Protein AF-A0AAI8MKS9-F1 (afdb_monomer_lite)

Foldseek 3Di:
DVVLVVLVVVVVVCCVPPVCLLLLLVLLVLVLVCVVPVLVLLQLLVVVCVVVVVDPQLLLVLLVLLLVLLVCCLVPQHLSNSLSCCVSHVQSNSLLSVHDLLLSLLSSLSSQQDQHLSHLLLQLLCVLLVRNPCSVVCSVPPPVVVVVVVSVVCSVCSSVQVVVVVVVCVVVPVDPPSPNPPSDNRPDPPCVVVLVVVLVCLSVCVVVVPDPDDPSSSSVVSVVVVLVVVCVVVVDPVVSVVSSVSSVVSSVVVVVLVVVLLVVLLVVLVVCVVVVVLVVLLVVLVVPQPVSLVVLLVVLLVVLLQSLQVRLALSSSLSSVLNSLSVVQVVNVHRSCSNSVSNSSSSSLSNSLHLPNPSLVVSCVSSVHRSVSSNVSNNVD

pLDDT: mean 71.55, std 14.53, range [40.44, 92.75]

Radius of gyration: 22.44 Å; chains: 1; bounding box: 64×45×58 Å

InterPro domains:
  IPR004669 C4-dicarboxylate anaerobic carrier [NF037994] (25-378)
  IPR004669 C4-dicarboxylate anaerobic carrier [PTHR42002] (26-378)
  IPR018385 C4-dicarboxylate anaerobic carrier-like [PF03606] (51-381)

Organism: NCBI:txid537971

Structure (mmCIF, N/CA/C/O backbone):
data_AF-A0AAI8MKS9-F1
#
_entry.id   AF-A0AAI8MKS9-F1
#
loop_
_atom_site.group_PDB
_atom_site.id
_atom_site.type_symbol
_atom_site.label_atom_id
_atom_site.label_alt_id
_atom_site.label_comp_id
_atom_site.label_asym_id
_atom_site.label_entity_id
_atom_site.label_seq_id
_atom_site.pdbx_PDB_ins_code
_atom_site.Cartn_x
_atom_site.Cartn_y
_atom_site.Cartn_z
_atom_site.occupancy
_atom_site.B_iso_or_equiv
_atom_site.auth_seq_id
_atom_site.auth_comp_id
_atom_site.auth_asym_id
_atom_site.auth_atom_id
_atom_site.pdbx_PDB_model_num
ATOM 1 N N . MET A 1 1 ? 30.349 -17.061 13.140 1.00 49.06 1 MET A N 1
ATOM 2 C CA . MET A 1 1 ? 29.488 -16.375 14.132 1.00 49.06 1 MET A CA 1
ATOM 3 C C . MET A 1 1 ? 29.777 -14.875 14.196 1.00 49.06 1 MET A C 1
ATOM 5 O O . MET A 1 1 ? 28.866 -14.123 13.902 1.00 49.06 1 MET A O 1
ATOM 9 N N . CYS A 1 2 ? 31.032 -14.446 14.393 1.00 52.50 2 CYS A N 1
ATOM 10 C CA . CYS A 1 2 ? 31.416 -13.028 14.550 1.00 52.50 2 CYS A CA 1
ATOM 11 C C . CYS A 1 2 ? 30.986 -12.065 13.409 1.00 52.50 2 CYS A C 1
ATOM 13 O O . CYS A 1 2 ? 30.555 -10.949 13.668 1.00 52.50 2 CYS A O 1
ATOM 15 N N . PHE A 1 3 ? 31.027 -12.491 12.137 1.00 54.31 3 PHE A N 1
ATOM 16 C CA . PHE A 1 3 ? 30.616 -11.642 11.000 1.00 54.31 3 PHE A CA 1
ATOM 17 C C . PHE A 1 3 ? 29.119 -11.283 11.019 1.00 54.31 3 PHE A C 1
ATOM 19 O O . PHE A 1 3 ? 28.743 -10.163 10.693 1.00 54.31 3 PHE A O 1
ATOM 26 N N . LEU A 1 4 ? 28.256 -12.211 11.450 1.00 57.28 4 LEU A N 1
ATOM 27 C CA . LEU A 1 4 ? 26.810 -11.977 11.534 1.00 57.28 4 LEU A CA 1
ATOM 28 C C . LEU A 1 4 ? 26.437 -11.069 12.715 1.00 57.28 4 LEU A C 1
ATOM 30 O O . LEU A 1 4 ? 25.401 -10.406 12.663 1.00 57.28 4 LEU A O 1
ATOM 34 N N . ASP A 1 5 ? 27.279 -10.998 13.749 1.00 62.41 5 ASP A N 1
ATOM 35 C CA . ASP A 1 5 ? 27.045 -10.130 14.906 1.00 62.41 5 ASP A CA 1
ATOM 36 C C . ASP A 1 5 ? 27.185 -8.644 14.552 1.00 62.41 5 ASP A C 1
ATOM 38 O O . ASP A 1 5 ? 26.444 -7.824 15.090 1.00 62.41 5 ASP A O 1
ATOM 42 N N . VAL A 1 6 ? 28.025 -8.294 13.570 1.00 67.38 6 VAL A N 1
ATOM 43 C CA . VAL A 1 6 ? 28.125 -6.919 13.044 1.00 67.38 6 VAL A CA 1
ATOM 44 C C . VAL A 1 6 ? 26.804 -6.480 12.403 1.00 67.38 6 VAL A C 1
ATOM 46 O O . VAL A 1 6 ? 26.305 -5.390 12.678 1.00 67.38 6 VAL A O 1
ATOM 49 N N . TYR A 1 7 ? 26.178 -7.351 11.606 1.00 61.78 7 TYR A N 1
ATOM 50 C CA . TYR A 1 7 ? 24.882 -7.068 10.975 1.00 61.78 7 TYR A CA 1
ATOM 51 C C . TYR A 1 7 ? 23.719 -7.064 11.968 1.00 61.78 7 TYR A C 1
ATOM 53 O O . TYR A 1 7 ? 22.748 -6.327 11.772 1.00 61.78 7 TYR A O 1
ATOM 61 N N . LYS A 1 8 ? 23.802 -7.855 13.043 1.00 63.78 8 LYS A N 1
ATOM 62 C CA . LYS A 1 8 ? 22.844 -7.783 14.155 1.00 63.78 8 LYS A CA 1
ATOM 63 C C . LYS A 1 8 ? 22.996 -6.490 14.948 1.00 63.78 8 LYS A C 1
ATOM 65 O O . LYS A 1 8 ? 21.990 -5.887 15.304 1.00 63.78 8 LYS A O 1
ATOM 70 N N . PHE A 1 9 ? 24.225 -6.043 15.195 1.00 67.62 9 PHE A N 1
ATOM 71 C CA . PHE A 1 9 ? 24.500 -4.774 15.865 1.00 67.62 9 PHE A CA 1
ATOM 72 C C . PHE A 1 9 ? 24.016 -3.575 15.039 1.00 67.62 9 PHE A C 1
ATOM 74 O O . PHE A 1 9 ? 23.356 -2.683 15.576 1.00 67.62 9 PHE A O 1
ATOM 81 N N . LEU A 1 10 ? 24.274 -3.586 13.726 1.00 59.16 10 LEU A N 1
ATOM 82 C CA . LEU A 1 10 ? 23.721 -2.610 12.784 1.00 59.16 10 LEU A CA 1
ATOM 83 C C . LEU A 1 10 ? 22.191 -2.624 12.827 1.00 59.16 10 LEU A C 1
ATOM 85 O O . LEU A 1 10 ? 21.596 -1.575 13.063 1.00 59.16 10 LEU A O 1
ATOM 89 N N . SER A 1 11 ? 21.557 -3.798 12.702 1.00 56.09 11 SER A N 1
ATOM 90 C CA . SER A 1 11 ? 20.094 -3.906 12.811 1.00 56.09 11 SER A CA 1
ATOM 91 C C . SER A 1 11 ? 19.580 -3.322 14.130 1.00 56.09 11 SER A C 1
ATOM 93 O O . SER A 1 11 ? 18.722 -2.445 14.113 1.00 56.09 11 SER A O 1
ATOM 95 N N . ALA A 1 12 ? 20.154 -3.709 15.271 1.00 61.62 12 ALA A N 1
ATOM 96 C CA . ALA A 1 12 ? 19.722 -3.231 16.582 1.00 61.62 12 ALA A CA 1
ATOM 97 C C . ALA A 1 12 ? 19.883 -1.709 16.751 1.00 61.62 12 ALA A C 1
ATOM 99 O O . ALA A 1 12 ? 19.031 -1.060 17.363 1.00 61.62 12 ALA A O 1
ATOM 100 N N . THR A 1 13 ? 20.954 -1.135 16.201 1.00 62.41 13 THR A N 1
ATOM 101 C CA . THR A 1 13 ? 21.229 0.307 16.262 1.00 62.41 13 THR A CA 1
ATOM 102 C C . THR A 1 13 ? 20.256 1.087 15.384 1.00 62.41 13 THR A C 1
ATOM 104 O O . THR A 1 13 ? 19.639 2.045 15.846 1.00 62.41 13 THR A O 1
ATOM 107 N N . PHE A 1 14 ? 20.044 0.651 14.141 1.00 53.69 14 PHE A N 1
ATOM 108 C CA . PHE A 1 14 ? 19.101 1.305 13.234 1.00 53.69 14 PHE A CA 1
ATOM 109 C C . PHE A 1 14 ? 17.645 1.110 13.676 1.00 53.69 14 PHE A C 1
ATOM 111 O O . PHE A 1 14 ? 16.872 2.064 13.642 1.00 53.69 14 PHE A O 1
ATOM 118 N N . ALA A 1 15 ? 17.284 -0.061 14.203 1.00 52.06 15 ALA A N 1
ATOM 119 C CA . ALA A 1 15 ? 15.956 -0.321 14.755 1.00 52.06 15 ALA A CA 1
ATOM 120 C C . ALA A 1 15 ? 15.632 0.560 15.976 1.00 52.06 15 ALA A C 1
ATOM 122 O O . ALA A 1 15 ? 14.473 0.940 16.157 1.00 52.06 15 ALA A O 1
ATOM 123 N N . LYS A 1 16 ? 16.636 0.896 16.804 1.00 49.69 16 LYS A N 1
ATOM 124 C CA . LYS A 1 16 ? 16.473 1.797 17.959 1.00 49.69 16 LYS A CA 1
ATOM 125 C C . LYS A 1 16 ? 16.401 3.270 17.568 1.00 49.69 16 LYS A C 1
ATOM 127 O O . LYS A 1 16 ? 15.596 3.993 18.146 1.00 49.69 16 LYS A O 1
ATOM 132 N N . THR A 1 17 ? 17.236 3.715 16.633 1.00 46.88 17 THR A N 1
ATOM 133 C CA . THR A 1 17 ? 17.416 5.151 16.361 1.00 46.88 17 THR A CA 1
ATOM 134 C C . THR A 1 17 ? 16.508 5.648 15.238 1.00 46.88 17 THR A C 1
ATOM 136 O O . THR A 1 17 ? 16.008 6.766 15.301 1.00 46.88 17 THR A O 1
ATOM 139 N N . LEU A 1 18 ? 16.271 4.828 14.209 1.00 50.38 18 LEU A N 1
ATOM 140 C CA . LEU A 1 18 ? 15.571 5.205 12.980 1.00 50.38 18 LEU A CA 1
ATOM 141 C C . LEU A 1 18 ? 14.819 3.986 12.425 1.00 50.38 18 LEU A C 1
ATOM 143 O O . LEU A 1 18 ? 15.221 3.374 11.437 1.00 50.38 18 LEU A O 1
ATOM 147 N N . ARG A 1 19 ? 13.695 3.642 13.066 1.00 46.06 19 ARG A N 1
ATOM 148 C CA . ARG A 1 19 ? 12.870 2.438 12.815 1.00 46.06 19 ARG A CA 1
ATOM 149 C C . ARG A 1 19 ? 12.368 2.260 11.366 1.00 46.06 19 ARG A C 1
ATOM 151 O O . ARG A 1 19 ? 11.771 1.236 11.068 1.00 46.06 19 ARG A O 1
ATOM 158 N N . SER A 1 20 ? 12.600 3.237 10.488 1.00 49.78 20 SER A N 1
ATOM 159 C CA . SER A 1 20 ? 12.142 3.278 9.089 1.00 49.78 20 SER A CA 1
ATOM 160 C C . SER A 1 20 ? 13.278 3.497 8.075 1.00 49.78 20 SER A C 1
ATOM 162 O O . SER A 1 20 ? 13.025 3.564 6.881 1.00 49.78 20 SER A O 1
ATOM 164 N N . TRP A 1 21 ? 14.536 3.617 8.519 1.00 48.66 21 TRP A N 1
ATOM 165 C CA . TRP A 1 21 ? 15.667 3.967 7.641 1.00 48.66 21 TRP A CA 1
ATOM 166 C C . TRP A 1 21 ? 15.991 2.904 6.587 1.00 48.66 21 TRP A C 1
ATOM 168 O O . TRP A 1 21 ? 16.473 3.208 5.500 1.00 48.66 21 TRP A O 1
ATOM 178 N N . ILE A 1 22 ? 15.723 1.645 6.922 1.00 51.34 22 ILE A N 1
ATOM 179 C CA . ILE A 1 22 ? 16.086 0.489 6.102 1.00 51.34 22 ILE A CA 1
ATOM 180 C C . ILE A 1 22 ? 15.208 0.399 4.859 1.00 51.34 22 ILE A C 1
ATOM 182 O O . ILE A 1 22 ? 15.740 0.141 3.784 1.00 51.34 22 ILE A O 1
ATOM 186 N N . ASP A 1 23 ? 13.914 0.712 4.973 1.00 50.91 23 ASP A N 1
ATOM 187 C CA . ASP A 1 23 ? 13.033 0.800 3.807 1.00 50.91 23 ASP A CA 1
ATOM 188 C C . ASP A 1 23 ? 13.577 1.828 2.804 1.00 50.91 23 ASP A C 1
ATOM 190 O O . ASP A 1 23 ? 13.662 1.544 1.613 1.00 50.91 23 ASP A O 1
ATOM 194 N N . TYR A 1 24 ? 14.050 2.985 3.281 1.00 56.94 24 TYR A N 1
ATOM 195 C CA . TYR A 1 24 ? 14.597 4.052 2.431 1.00 56.94 24 TYR A CA 1
ATOM 196 C C . TYR A 1 24 ? 15.917 3.669 1.759 1.00 56.94 24 TYR A C 1
ATOM 198 O O . TYR A 1 24 ? 16.157 4.036 0.608 1.00 56.94 24 TYR A O 1
ATOM 206 N N . TYR A 1 25 ? 16.766 2.916 2.457 1.00 53.94 25 TYR A N 1
ATOM 207 C CA . TYR A 1 25 ? 18.039 2.456 1.909 1.00 53.94 25 TYR A CA 1
ATOM 208 C C . TYR A 1 25 ? 17.839 1.391 0.821 1.00 53.94 25 TYR A C 1
ATOM 210 O O . TYR A 1 25 ? 18.499 1.437 -0.218 1.00 53.94 25 TYR A O 1
ATOM 218 N N . VAL A 1 26 ? 16.873 0.481 1.000 1.00 52.28 26 VAL A N 1
ATOM 219 C CA . VAL A 1 26 ? 16.533 -0.505 -0.035 1.00 52.28 26 VAL A CA 1
ATOM 220 C C . VAL A 1 26 ? 15.881 0.163 -1.251 1.00 52.28 26 VAL A C 1
ATOM 222 O O . VAL A 1 26 ? 16.214 -0.196 -2.380 1.00 52.28 26 VAL A O 1
ATOM 225 N N . CYS A 1 27 ? 15.037 1.187 -1.057 1.00 50.41 27 CYS A N 1
ATOM 226 C CA . CYS A 1 27 ? 14.486 1.989 -2.162 1.00 50.41 27 CYS A CA 1
ATOM 227 C C . CYS A 1 27 ? 15.588 2.554 -3.068 1.00 50.41 27 CYS A C 1
ATOM 229 O O . CYS A 1 27 ? 15.546 2.369 -4.284 1.00 50.41 27 CYS A O 1
ATOM 231 N N . GLY A 1 28 ? 16.581 3.227 -2.472 1.00 51.50 28 GLY A N 1
ATOM 232 C CA . GLY A 1 28 ? 17.692 3.825 -3.217 1.00 51.50 28 GLY A CA 1
ATOM 233 C C . GLY A 1 28 ? 18.500 2.788 -3.999 1.00 51.50 28 GLY A C 1
ATOM 234 O O . GLY A 1 28 ? 18.946 3.050 -5.114 1.00 51.50 28 GLY A O 1
ATOM 235 N N . TRP A 1 29 ? 18.631 1.581 -3.451 1.00 56.16 29 TRP A N 1
ATOM 236 C CA . TRP A 1 29 ? 19.388 0.498 -4.065 1.00 56.16 29 TRP A CA 1
ATOM 237 C C . TRP A 1 29 ? 18.674 -0.165 -5.252 1.00 56.16 29 TRP A C 1
ATOM 239 O O . TRP A 1 29 ? 19.308 -0.462 -6.267 1.00 56.16 29 TRP A O 1
ATOM 249 N N . VAL A 1 30 ? 17.353 -0.363 -5.187 1.00 49.81 30 VAL A N 1
ATOM 250 C CA . VAL A 1 30 ? 16.624 -0.931 -6.334 1.00 49.81 30 VAL A CA 1
ATOM 251 C C . VAL A 1 30 ? 16.497 0.085 -7.481 1.00 49.81 30 VAL A C 1
ATOM 253 O O . VAL A 1 30 ? 16.555 -0.322 -8.643 1.00 49.81 30 VAL A O 1
ATOM 256 N N . CYS A 1 31 ? 16.428 1.393 -7.191 1.00 49.81 31 CYS A N 1
ATOM 257 C CA . CYS A 1 31 ? 16.553 2.437 -8.220 1.00 49.81 31 CYS A CA 1
ATOM 258 C C . CYS A 1 31 ? 17.879 2.318 -8.991 1.00 49.81 31 CYS A C 1
ATOM 260 O O . CYS A 1 31 ? 17.873 2.299 -10.221 1.00 49.81 31 CYS A O 1
ATOM 262 N N . TYR A 1 32 ? 18.993 2.131 -8.279 1.00 54.00 32 TYR A N 1
ATOM 263 C CA . TYR A 1 32 ? 20.307 1.906 -8.887 1.00 54.00 32 TYR A CA 1
ATOM 264 C C . TYR A 1 32 ? 20.359 0.625 -9.747 1.00 54.00 32 TYR A C 1
ATOM 266 O O . TYR A 1 32 ? 20.827 0.657 -10.885 1.00 54.00 32 TYR A O 1
ATOM 274 N N . ILE A 1 33 ? 19.827 -0.503 -9.254 1.00 53.09 33 ILE A N 1
ATOM 275 C CA . ILE A 1 33 ? 19.802 -1.766 -10.020 1.00 53.09 33 ILE A CA 1
ATOM 276 C C . ILE A 1 33 ? 19.001 -1.626 -11.314 1.00 53.09 33 ILE A C 1
ATOM 278 O O . ILE A 1 33 ? 19.373 -2.203 -12.336 1.00 53.09 33 ILE A O 1
ATOM 282 N N . TYR A 1 34 ? 17.891 -0.894 -11.285 1.00 52.28 34 TYR A N 1
ATOM 283 C CA . TYR A 1 34 ? 17.075 -0.713 -12.476 1.00 52.28 34 TYR A CA 1
ATOM 284 C C . TYR A 1 34 ? 17.831 0.050 -13.574 1.00 52.28 34 TYR A C 1
ATOM 286 O O . TYR A 1 34 ? 17.856 -0.409 -14.720 1.00 52.28 34 TYR A O 1
ATOM 294 N N . GLU A 1 35 ? 18.494 1.155 -13.223 1.00 53.19 35 GLU A N 1
ATOM 295 C CA . GLU A 1 35 ? 19.309 1.929 -14.170 1.00 53.19 35 GLU A CA 1
ATOM 296 C C . GLU A 1 35 ? 20.500 1.117 -14.699 1.00 53.19 35 GLU A C 1
ATOM 298 O O . GLU A 1 35 ? 20.807 1.158 -15.891 1.00 53.19 35 GLU A O 1
ATOM 303 N N . ALA A 1 36 ? 21.134 0.314 -13.843 1.00 51.59 36 ALA A N 1
ATOM 304 C CA . ALA A 1 36 ? 22.316 -0.460 -14.209 1.00 51.59 36 ALA A CA 1
ATOM 305 C C . ALA A 1 36 ? 22.022 -1.726 -15.048 1.00 51.59 36 ALA A C 1
ATOM 307 O O . ALA A 1 36 ? 22.926 -2.234 -15.720 1.00 51.59 36 ALA A O 1
ATOM 308 N N . TYR A 1 37 ? 20.789 -2.259 -15.033 1.00 55.94 37 TYR A N 1
ATOM 309 C CA . TYR A 1 37 ? 20.482 -3.601 -15.568 1.00 55.94 37 TYR A CA 1
ATOM 310 C C . TYR A 1 37 ? 19.258 -3.679 -16.503 1.00 55.94 37 TYR A C 1
ATOM 312 O O . TYR A 1 37 ? 18.633 -4.738 -16.637 1.00 55.94 37 TYR A O 1
ATOM 320 N N . GLN A 1 38 ? 18.966 -2.593 -17.225 1.00 55.62 38 GLN A N 1
ATOM 321 C CA . GLN A 1 38 ? 17.830 -2.454 -18.151 1.00 55.62 38 GLN A CA 1
ATOM 322 C C . GLN A 1 38 ? 17.681 -3.618 -19.160 1.00 55.62 38 GLN A C 1
ATOM 324 O O . GLN A 1 38 ? 16.565 -4.073 -19.404 1.00 55.62 38 GLN A O 1
ATOM 329 N N . CYS A 1 39 ? 18.788 -4.179 -19.669 1.00 52.69 39 CYS A N 1
ATOM 330 C CA . CYS A 1 39 ? 18.775 -5.291 -20.633 1.00 52.69 39 CYS A CA 1
ATOM 331 C C . CYS A 1 39 ? 18.099 -6.576 -20.110 1.00 52.69 39 CYS A C 1
ATOM 333 O O . CYS A 1 39 ? 17.414 -7.269 -20.868 1.00 52.69 39 CYS A O 1
ATOM 335 N N . LEU A 1 40 ? 18.263 -6.921 -18.825 1.00 55.91 40 LEU A N 1
ATOM 336 C CA . LEU A 1 40 ? 17.692 -8.159 -18.272 1.00 55.91 40 LEU A CA 1
ATOM 337 C C . LEU A 1 40 ? 16.164 -8.068 -18.174 1.00 55.91 40 LEU A C 1
ATOM 339 O O . LEU A 1 40 ? 15.460 -9.033 -18.477 1.00 55.91 40 LEU A O 1
ATOM 343 N N . SER A 1 41 ? 15.660 -6.898 -17.789 1.00 55.72 41 SER A N 1
ATOM 344 C CA . SER A 1 41 ? 14.233 -6.586 -17.733 1.00 55.72 41 SER A CA 1
ATOM 345 C C . SER A 1 41 ? 13.578 -6.735 -19.112 1.00 55.72 41 SER A C 1
ATOM 347 O O . SER A 1 41 ? 12.502 -7.323 -19.235 1.00 55.72 41 SER A O 1
ATOM 349 N N . SER A 1 42 ? 14.279 -6.322 -20.172 1.00 56.41 42 SER A N 1
ATOM 350 C CA . SER A 1 42 ? 13.872 -6.527 -21.569 1.00 56.41 42 SER A CA 1
ATOM 351 C C . SER A 1 42 ? 13.815 -8.012 -21.956 1.00 56.41 42 SER A C 1
ATOM 353 O O . SER A 1 42 ? 12.896 -8.445 -22.651 1.00 56.41 42 SER A O 1
ATOM 355 N N . LYS A 1 43 ? 14.765 -8.828 -21.478 1.00 61.97 43 LYS A N 1
ATOM 356 C CA . LYS A 1 43 ? 14.801 -10.275 -21.756 1.00 61.97 43 LYS A CA 1
ATOM 357 C C . LYS A 1 43 ? 13.702 -11.038 -21.014 1.00 61.97 43 LYS A C 1
ATOM 359 O O . LYS A 1 43 ? 13.107 -11.955 -21.579 1.00 61.97 43 LYS A O 1
ATOM 364 N N . LEU A 1 44 ? 13.392 -10.643 -19.778 1.00 60.91 44 LEU A N 1
ATOM 365 C CA . LEU A 1 44 ? 12.250 -11.179 -19.036 1.00 60.91 44 LEU A CA 1
ATOM 366 C C . LEU A 1 44 ? 10.930 -10.852 -19.748 1.00 60.91 44 LEU A C 1
ATOM 368 O O . LEU A 1 44 ? 10.091 -11.739 -19.896 1.00 60.91 44 LEU A O 1
ATOM 372 N N . ALA A 1 45 ? 10.783 -9.623 -20.254 1.00 56.78 45 ALA A N 1
ATOM 373 C CA . ALA A 1 45 ? 9.645 -9.239 -21.084 1.00 56.78 45 ALA A CA 1
ATOM 374 C C . ALA A 1 45 ? 9.524 -10.107 -22.340 1.00 56.78 45 ALA A C 1
ATOM 376 O O . ALA A 1 45 ? 8.446 -10.626 -22.622 1.00 56.78 45 ALA A O 1
ATOM 377 N N . PHE A 1 46 ? 10.625 -10.352 -23.054 1.00 62.44 46 PHE A N 1
ATOM 378 C CA . PHE A 1 46 ? 10.634 -11.227 -24.230 1.00 62.44 46 PHE A CA 1
ATOM 379 C C . PHE A 1 46 ? 10.157 -12.655 -23.920 1.00 62.44 46 PHE A C 1
ATOM 381 O O . PHE A 1 46 ? 9.289 -13.178 -24.618 1.00 62.44 46 PHE A O 1
ATOM 388 N N . VAL A 1 47 ? 10.656 -13.270 -22.844 1.00 65.00 47 VAL A N 1
ATOM 389 C CA . VAL A 1 47 ? 10.255 -14.635 -22.454 1.00 65.00 47 VAL A CA 1
ATOM 390 C C . VAL A 1 47 ? 8.798 -14.683 -21.983 1.00 65.00 47 VAL A C 1
ATOM 392 O O . VAL A 1 47 ? 8.057 -15.593 -22.358 1.00 65.00 47 VAL A O 1
ATOM 395 N N . ALA A 1 48 ? 8.363 -13.699 -21.194 1.00 61.97 48 ALA A N 1
ATOM 396 C CA . ALA A 1 48 ? 7.001 -13.639 -20.667 1.00 61.97 48 ALA A CA 1
ATOM 397 C C . ALA A 1 48 ? 5.948 -13.318 -21.746 1.00 61.97 48 ALA A C 1
ATOM 399 O O . ALA A 1 48 ? 4.788 -13.711 -21.604 1.00 61.97 48 ALA A O 1
ATOM 400 N N . ASN A 1 49 ? 6.337 -12.669 -22.849 1.00 65.44 49 ASN A N 1
ATOM 401 C CA . ASN A 1 49 ? 5.435 -12.391 -23.968 1.00 65.44 49 ASN A CA 1
ATOM 402 C C . ASN A 1 49 ? 4.957 -13.645 -24.706 1.00 65.44 49 ASN A C 1
ATOM 404 O O . ASN A 1 49 ? 3.839 -13.649 -25.216 1.00 65.44 49 ASN A O 1
ATOM 408 N N . ALA A 1 50 ? 5.742 -14.724 -24.738 1.00 66.44 50 ALA A N 1
ATOM 409 C CA . ALA A 1 50 ? 5.361 -15.949 -25.444 1.00 66.44 50 ALA A CA 1
ATOM 410 C C . ALA A 1 50 ? 4.069 -16.613 -24.900 1.00 66.44 50 ALA A C 1
ATOM 412 O O . ALA A 1 50 ? 3.211 -16.994 -25.705 1.00 66.44 50 ALA A O 1
ATOM 413 N N . PRO A 1 51 ? 3.870 -16.761 -23.572 1.00 70.88 51 PRO A N 1
ATOM 414 C CA . PRO A 1 51 ? 2.597 -17.225 -23.019 1.00 70.88 51 PRO A CA 1
ATOM 415 C C . PRO A 1 51 ? 1.539 -16.115 -22.909 1.00 70.88 51 PRO A C 1
ATOM 417 O O . PRO A 1 51 ? 0.378 -16.363 -23.232 1.00 70.88 51 PRO A O 1
ATOM 420 N N . LEU A 1 52 ? 1.910 -14.900 -22.483 1.00 72.06 52 LEU A N 1
ATOM 421 C CA . LEU A 1 52 ? 0.945 -13.828 -22.187 1.00 72.06 52 LEU A CA 1
ATOM 422 C C . LEU A 1 52 ? 0.368 -13.169 -23.445 1.00 72.06 52 LEU A C 1
ATOM 424 O O . LEU A 1 52 ? -0.801 -12.790 -23.451 1.00 72.06 52 LEU A O 1
ATOM 428 N N . GLY A 1 53 ? 1.134 -13.112 -24.536 1.00 65.56 53 GLY A N 1
ATOM 429 C CA . GLY A 1 53 ? 0.675 -12.596 -25.828 1.00 65.56 53 GLY A CA 1
ATOM 430 C C . GLY A 1 53 ? -0.435 -13.435 -26.473 1.00 65.56 53 GLY A C 1
ATOM 431 O O . GLY A 1 53 ? -1.116 -12.960 -27.378 1.00 65.56 53 GLY A O 1
ATOM 432 N N . LYS A 1 54 ? -0.673 -14.666 -25.991 1.00 74.81 54 LYS A N 1
ATOM 433 C CA . LYS A 1 54 ? -1.793 -15.513 -26.442 1.00 74.81 54 LYS A CA 1
ATOM 434 C C . LYS A 1 54 ? -3.145 -15.059 -25.880 1.00 74.81 54 LYS A C 1
ATOM 436 O O . LYS A 1 54 ? -4.188 -15.446 -26.410 1.00 74.81 54 LYS A O 1
ATOM 441 N N . ILE A 1 55 ? -3.155 -14.257 -24.814 1.00 80.56 55 ILE A N 1
ATOM 442 C CA . ILE A 1 55 ? -4.383 -13.761 -24.190 1.00 80.56 55 ILE A CA 1
ATOM 443 C C . ILE A 1 55 ? -4.890 -12.558 -24.994 1.00 80.56 55 ILE A C 1
ATOM 445 O O . ILE A 1 55 ? -4.293 -11.486 -24.981 1.00 80.56 55 ILE A O 1
ATOM 449 N N . LYS A 1 56 ? -6.033 -12.717 -25.677 1.00 74.56 56 LYS A N 1
ATOM 450 C CA . LYS A 1 56 ? -6.620 -11.660 -26.527 1.00 74.56 56 LYS A CA 1
ATOM 451 C C . LYS A 1 56 ? -7.025 -10.403 -25.745 1.00 74.56 56 LYS A C 1
ATOM 453 O O . LYS A 1 56 ? -6.993 -9.306 -26.296 1.00 74.56 56 LYS A O 1
ATOM 458 N N . ASN A 1 57 ? -7.425 -10.550 -24.478 1.00 82.25 57 ASN A N 1
ATOM 459 C CA . ASN A 1 57 ? -7.859 -9.428 -23.648 1.00 82.25 57 ASN A CA 1
ATOM 460 C C . ASN A 1 57 ? -6.719 -8.909 -22.755 1.00 82.25 57 ASN A C 1
ATOM 462 O O . ASN A 1 57 ? -6.457 -9.457 -21.685 1.00 82.25 57 ASN A O 1
ATOM 466 N N . LYS A 1 58 ? -6.090 -7.801 -23.166 1.00 82.88 58 LYS A N 1
ATOM 467 C CA . LYS A 1 58 ? -5.003 -7.141 -22.419 1.00 82.88 58 LYS A CA 1
ATOM 468 C C . LYS A 1 58 ? -5.435 -6.651 -21.027 1.00 82.88 58 LYS A C 1
ATOM 470 O O . LYS A 1 58 ? -4.620 -6.612 -20.112 1.00 82.88 58 LYS A O 1
ATOM 475 N N . TYR A 1 59 ? -6.716 -6.332 -20.834 1.00 86.00 59 TYR A N 1
ATOM 476 C CA . TYR A 1 59 ? -7.247 -5.890 -19.538 1.00 86.00 59 TYR A CA 1
ATOM 477 C C . TYR A 1 59 ? -7.421 -7.038 -18.539 1.00 86.00 59 TYR A C 1
ATOM 479 O O . TYR A 1 59 ? -7.333 -6.829 -17.331 1.00 86.00 59 TYR A O 1
ATOM 487 N N . LEU A 1 60 ? -7.583 -8.267 -19.036 1.00 86.69 60 LEU A N 1
ATOM 488 C CA . LEU A 1 60 ? -7.559 -9.464 -18.197 1.00 86.69 60 LEU A CA 1
ATOM 489 C C . LEU A 1 60 ? -6.141 -9.740 -17.676 1.00 86.69 60 LEU A C 1
ATOM 491 O O . LEU A 1 60 ? -5.979 -10.163 -16.535 1.00 86.69 60 LEU A O 1
ATOM 495 N N . ILE A 1 61 ? -5.116 -9.414 -18.472 1.00 87.19 61 ILE A N 1
ATOM 496 C CA . ILE A 1 61 ? -3.717 -9.454 -18.029 1.00 87.19 61 ILE A CA 1
ATOM 497 C C . ILE A 1 61 ? -3.493 -8.439 -16.899 1.00 87.19 61 ILE A C 1
ATOM 499 O O . ILE A 1 61 ? -2.916 -8.806 -15.884 1.00 87.19 61 ILE A O 1
ATOM 503 N N . LEU A 1 62 ? -4.019 -7.210 -17.014 1.00 89.56 62 LEU A N 1
ATOM 504 C CA . LEU A 1 62 ? -3.941 -6.193 -15.949 1.00 89.56 62 LEU A CA 1
ATOM 505 C C . LEU A 1 62 ? -4.601 -6.654 -14.642 1.00 89.56 62 LEU A C 1
ATOM 507 O O . LEU A 1 62 ? -4.015 -6.502 -13.571 1.00 89.56 62 LEU A O 1
ATOM 511 N N . SER A 1 63 ? -5.789 -7.257 -14.728 1.00 90.06 63 SER A N 1
ATOM 512 C CA . SER A 1 63 ? -6.476 -7.840 -13.569 1.00 90.06 63 SER A CA 1
ATOM 513 C C . SER A 1 63 ? -5.649 -8.961 -12.923 1.00 90.06 63 SER A C 1
ATOM 515 O O . SER A 1 63 ? -5.422 -8.954 -11.712 1.00 90.06 63 SER A O 1
ATOM 517 N N . GLY A 1 64 ? -5.098 -9.872 -13.733 1.00 88.81 64 GLY A N 1
ATOM 518 C CA . GLY A 1 64 ? -4.201 -10.927 -13.258 1.00 88.81 64 GLY A CA 1
ATOM 519 C C . GLY A 1 64 ? -2.928 -10.381 -12.606 1.00 88.81 64 GLY A C 1
ATOM 520 O O . GLY A 1 64 ? -2.529 -10.858 -11.546 1.00 88.81 64 GLY A O 1
ATOM 521 N N . THR A 1 65 ? -2.320 -9.342 -13.185 1.00 89.56 65 THR A N 1
ATOM 522 C CA . THR A 1 65 ? -1.162 -8.647 -12.609 1.00 89.56 65 THR A CA 1
ATOM 523 C C . THR A 1 65 ? -1.479 -8.052 -11.243 1.00 89.56 65 THR A C 1
ATOM 525 O O . THR A 1 65 ? -0.676 -8.211 -10.326 1.00 89.56 65 THR A O 1
ATOM 528 N N . PHE A 1 66 ? -2.640 -7.413 -11.083 1.00 92.19 66 PHE A N 1
ATOM 529 C CA . PHE A 1 66 ? -3.076 -6.893 -9.789 1.00 92.19 66 PHE A CA 1
ATOM 530 C C . PHE A 1 66 ? -3.208 -8.014 -8.752 1.00 92.19 66 PHE A C 1
ATOM 532 O O . PHE A 1 66 ? -2.621 -7.923 -7.679 1.00 92.19 66 PHE A O 1
ATOM 539 N N . VAL A 1 67 ? -3.898 -9.106 -9.089 1.00 90.56 67 VAL A N 1
ATOM 540 C CA . VAL A 1 67 ? -4.113 -10.238 -8.172 1.00 90.56 67 VAL A CA 1
ATOM 541 C C . VAL A 1 67 ? -2.794 -10.913 -7.773 1.00 90.56 67 VAL A C 1
ATOM 543 O O . VAL A 1 67 ? -2.563 -11.174 -6.592 1.00 90.56 67 VAL A O 1
ATOM 546 N N . VAL A 1 68 ? -1.895 -11.152 -8.732 1.00 84.19 68 VAL A N 1
ATOM 547 C CA . VAL A 1 68 ? -0.558 -11.711 -8.464 1.00 84.19 68 VAL A CA 1
ATOM 548 C C . VAL A 1 68 ? 0.281 -10.750 -7.624 1.00 84.19 68 VAL A C 1
ATOM 550 O O . VAL A 1 68 ? 0.946 -11.182 -6.685 1.00 84.19 68 VAL A O 1
ATOM 553 N N . GLY A 1 69 ? 0.231 -9.453 -7.925 1.00 84.19 69 GLY A N 1
ATOM 554 C CA . GLY A 1 69 ? 0.919 -8.423 -7.154 1.00 84.19 69 GLY A CA 1
ATOM 555 C C . GLY A 1 69 ? 0.435 -8.357 -5.710 1.00 84.19 69 GLY A C 1
ATOM 556 O O . GLY A 1 69 ? 1.254 -8.318 -4.792 1.00 84.19 69 GLY A O 1
ATOM 557 N N . MET A 1 70 ? -0.882 -8.431 -5.505 1.00 86.50 70 MET A N 1
ATOM 558 C CA . MET A 1 70 ? -1.467 -8.517 -4.173 1.00 86.50 70 MET A CA 1
ATOM 559 C C . MET A 1 70 ? -0.964 -9.772 -3.459 1.00 86.50 70 MET A C 1
ATOM 561 O O . MET A 1 70 ? -0.440 -9.639 -2.361 1.00 86.50 70 MET A O 1
ATOM 565 N N . MET A 1 71 ? -0.997 -10.962 -4.068 1.00 80.75 71 MET A N 1
ATOM 566 C CA . MET A 1 71 ? -0.454 -12.178 -3.433 1.00 80.75 71 MET A CA 1
ATOM 567 C C . MET A 1 71 ? 1.036 -12.060 -3.074 1.00 80.75 71 MET A C 1
ATOM 569 O O . MET A 1 71 ? 1.454 -12.497 -2.001 1.00 80.75 71 MET A O 1
ATOM 573 N N . LEU A 1 72 ? 1.837 -11.438 -3.942 1.00 75.12 72 LEU A N 1
ATOM 574 C CA . LEU A 1 72 ? 3.267 -11.231 -3.715 1.00 75.12 72 LEU A CA 1
ATOM 575 C C . LEU A 1 72 ? 3.540 -10.341 -2.489 1.00 75.12 72 LEU A C 1
ATOM 577 O O . LEU A 1 72 ? 4.541 -10.537 -1.797 1.00 75.12 72 LEU A O 1
ATOM 581 N N . LYS A 1 73 ? 2.624 -9.424 -2.162 1.00 77.06 73 LYS A N 1
ATOM 582 C CA . LYS A 1 73 ? 2.705 -8.552 -0.980 1.00 77.06 73 LYS A CA 1
ATOM 583 C C . LYS A 1 73 ? 2.675 -9.308 0.355 1.00 77.06 73 LYS A C 1
ATOM 585 O O . LYS A 1 73 ? 3.232 -8.848 1.343 1.00 77.06 73 LYS A O 1
ATOM 590 N N . ILE A 1 74 ? 2.099 -10.510 0.408 1.00 72.50 74 ILE A N 1
ATOM 591 C CA . ILE A 1 74 ? 2.151 -11.340 1.630 1.00 72.50 74 ILE A CA 1
ATOM 592 C C . ILE A 1 74 ? 3.606 -11.750 1.946 1.00 72.50 74 ILE A C 1
ATOM 594 O O . ILE A 1 74 ? 4.021 -11.912 3.102 1.00 72.50 74 ILE A O 1
ATOM 598 N N . VAL A 1 75 ? 4.405 -11.908 0.892 1.00 66.25 75 VAL A N 1
ATOM 599 C CA . VAL A 1 75 ? 5.804 -12.331 0.961 1.00 66.25 75 VAL A CA 1
ATOM 600 C C . VAL A 1 75 ? 6.724 -11.126 1.172 1.00 66.25 75 VAL A C 1
ATOM 602 O O . VAL A 1 75 ? 7.621 -11.199 2.018 1.00 66.25 75 VAL A O 1
ATOM 605 N N . ILE A 1 76 ? 6.464 -10.028 0.454 1.00 66.00 76 ILE A N 1
ATOM 606 C CA . ILE A 1 76 ? 7.268 -8.798 0.447 1.00 66.00 76 ILE A CA 1
ATOM 607 C C . ILE A 1 76 ? 6.652 -7.754 1.380 1.00 66.00 76 ILE A C 1
ATOM 609 O O . ILE A 1 76 ? 5.602 -7.193 1.092 1.00 66.00 76 ILE A O 1
ATOM 613 N N . SER A 1 77 ? 7.342 -7.465 2.479 1.00 59.59 77 SER A N 1
ATOM 614 C CA . SER A 1 77 ? 6.876 -6.562 3.538 1.00 59.59 77 SER A CA 1
ATOM 615 C C . SER A 1 77 ? 7.040 -5.068 3.237 1.00 59.59 77 SER A C 1
ATOM 617 O O . SER A 1 77 ? 6.487 -4.252 3.965 1.00 59.59 77 SER A O 1
ATOM 619 N N . SER A 1 78 ? 7.798 -4.691 2.200 1.00 66.38 78 SER A N 1
ATOM 620 C CA . SER A 1 78 ? 8.078 -3.286 1.878 1.00 66.38 78 SER A CA 1
ATOM 621 C C . SER A 1 78 ? 7.408 -2.848 0.573 1.00 66.38 78 SER A C 1
ATOM 623 O O . SER A 1 78 ? 7.591 -3.454 -0.486 1.00 66.38 78 SER A O 1
ATOM 625 N N . TYR A 1 79 ? 6.636 -1.757 0.629 1.00 69.69 79 TYR A N 1
ATOM 626 C CA . TYR A 1 79 ? 5.877 -1.240 -0.521 1.00 69.69 79 TYR A CA 1
ATOM 627 C C . TYR A 1 79 ? 6.772 -0.768 -1.657 1.00 69.69 79 TYR A C 1
ATOM 629 O O . TYR A 1 79 ? 6.450 -0.945 -2.831 1.00 69.69 79 TYR A O 1
ATOM 637 N N . ALA A 1 80 ? 7.888 -0.141 -1.306 1.00 65.69 80 ALA A N 1
ATOM 638 C CA . ALA A 1 80 ? 8.799 0.394 -2.292 1.00 65.69 80 ALA A CA 1
ATOM 639 C C . ALA A 1 80 ? 9.618 -0.716 -2.956 1.00 65.69 80 ALA A C 1
ATOM 641 O O . ALA A 1 80 ? 9.766 -0.701 -4.175 1.00 65.69 80 ALA A O 1
ATOM 642 N N . GLU A 1 81 ? 10.047 -1.731 -2.196 1.00 63.34 81 GLU A N 1
ATOM 643 C CA . GLU A 1 81 ? 10.644 -2.949 -2.761 1.00 63.34 81 GLU A CA 1
ATOM 644 C C . GLU A 1 81 ? 9.692 -3.624 -3.751 1.00 63.34 81 GLU A C 1
ATOM 646 O O . GLU A 1 81 ? 10.092 -3.980 -4.861 1.00 63.34 81 GLU A O 1
ATOM 651 N N . LEU A 1 82 ? 8.416 -3.753 -3.373 1.00 73.06 82 LEU A N 1
ATOM 652 C CA . LEU A 1 82 ? 7.393 -4.355 -4.218 1.00 73.06 82 LEU A CA 1
ATOM 653 C C . LEU A 1 82 ? 7.204 -3.566 -5.521 1.00 73.06 82 LEU A C 1
ATOM 655 O O . LEU A 1 82 ? 7.240 -4.156 -6.598 1.00 73.06 82 LEU A O 1
ATOM 659 N N . ILE A 1 83 ? 7.052 -2.242 -5.455 1.00 72.88 83 ILE A N 1
ATOM 660 C CA . ILE A 1 83 ? 6.896 -1.403 -6.656 1.00 72.88 83 ILE A CA 1
ATOM 661 C C . ILE A 1 83 ? 8.109 -1.493 -7.561 1.00 72.88 83 ILE A C 1
ATOM 663 O O . ILE A 1 83 ? 7.952 -1.656 -8.767 1.00 72.88 83 ILE A O 1
ATOM 667 N N . LEU A 1 84 ? 9.310 -1.399 -7.002 1.00 66.00 84 LEU A N 1
ATOM 668 C CA . LEU A 1 84 ? 10.524 -1.412 -7.801 1.00 66.00 84 LEU A CA 1
ATOM 669 C C . LEU A 1 84 ? 10.740 -2.791 -8.442 1.00 66.00 84 LEU A C 1
ATOM 671 O O . LEU A 1 84 ? 11.108 -2.873 -9.614 1.00 66.00 84 LEU A O 1
ATOM 675 N N . LEU A 1 85 ? 10.401 -3.878 -7.740 1.00 70.12 85 LEU A N 1
ATOM 676 C CA . LEU A 1 85 ? 10.362 -5.220 -8.320 1.00 70.12 85 LEU A CA 1
ATOM 677 C C . LEU A 1 85 ? 9.366 -5.300 -9.484 1.00 70.12 85 LEU A C 1
ATOM 679 O O . LEU A 1 85 ? 9.702 -5.842 -10.540 1.00 70.12 85 LEU A O 1
ATOM 683 N N . LEU A 1 86 ? 8.155 -4.768 -9.313 1.00 77.31 86 LEU A N 1
ATOM 684 C CA . LEU A 1 86 ? 7.113 -4.771 -10.341 1.00 77.31 86 LEU A CA 1
ATOM 685 C C . LEU A 1 86 ? 7.494 -3.896 -11.546 1.00 77.31 86 LEU A C 1
ATOM 687 O O . LEU A 1 86 ? 7.276 -4.311 -12.682 1.00 77.31 86 LEU A O 1
ATOM 691 N N . LEU A 1 87 ? 8.125 -2.743 -11.323 1.00 71.12 87 LEU A N 1
ATOM 692 C CA . LEU A 1 87 ? 8.657 -1.862 -12.367 1.00 71.12 87 LEU A CA 1
ATOM 693 C C . LEU A 1 87 ? 9.821 -2.502 -13.129 1.00 71.12 87 LEU A C 1
ATOM 695 O O . LEU A 1 87 ? 9.916 -2.371 -14.345 1.00 71.12 87 LEU A O 1
ATOM 699 N N . ALA A 1 88 ? 10.692 -3.237 -12.442 1.00 63.25 88 ALA A N 1
ATOM 700 C CA . ALA A 1 88 ? 11.803 -3.921 -13.089 1.00 63.25 88 ALA A CA 1
ATOM 701 C C . ALA A 1 88 ? 11.356 -5.176 -13.854 1.00 63.25 88 ALA A C 1
ATOM 703 O O . ALA A 1 88 ? 11.978 -5.546 -14.845 1.00 63.25 88 ALA A O 1
ATOM 704 N N . SER A 1 89 ? 10.311 -5.868 -13.393 1.00 69.00 89 SER A N 1
ATOM 705 C CA . SER A 1 89 ? 9.939 -7.180 -13.938 1.00 69.00 89 SER A CA 1
ATOM 706 C C . SER A 1 89 ? 8.663 -7.182 -14.766 1.00 69.00 89 SER A C 1
ATOM 708 O O . SER A 1 89 ? 8.674 -7.687 -15.884 1.00 69.00 89 SER A O 1
ATOM 710 N N . ILE A 1 90 ? 7.572 -6.629 -14.241 1.00 77.88 90 ILE A N 1
ATOM 711 C CA . ILE A 1 90 ? 6.244 -6.718 -14.850 1.00 77.88 90 ILE A CA 1
ATOM 712 C C . ILE A 1 90 ? 5.985 -5.541 -15.784 1.00 77.88 90 ILE A C 1
ATOM 714 O O . ILE A 1 90 ? 5.429 -5.741 -16.860 1.00 77.88 90 ILE A O 1
ATOM 718 N N . TYR A 1 91 ? 6.408 -4.329 -15.429 1.00 80.00 91 TYR A N 1
ATOM 719 C CA . TYR A 1 91 ? 6.163 -3.154 -16.264 1.00 80.00 91 TYR A CA 1
ATOM 720 C C . TYR A 1 91 ? 6.659 -3.331 -17.714 1.00 80.00 91 TYR A C 1
ATOM 722 O O . TYR A 1 91 ? 5.850 -3.143 -18.622 1.00 80.00 91 TYR A O 1
ATOM 730 N N . PRO A 1 92 ? 7.896 -3.798 -17.992 1.00 73.31 92 PRO A N 1
ATOM 731 C CA . PRO A 1 92 ? 8.364 -3.995 -19.366 1.00 73.31 92 PRO A CA 1
ATOM 732 C C . PRO A 1 92 ? 7.549 -5.057 -20.121 1.00 73.31 92 PRO A C 1
ATOM 734 O O . PRO A 1 92 ? 7.345 -4.946 -21.332 1.00 73.31 92 PRO A O 1
ATOM 737 N N . VAL A 1 93 ? 7.026 -6.065 -19.411 1.00 78.69 93 VAL A N 1
ATOM 738 C CA . VAL A 1 93 ? 6.103 -7.071 -19.964 1.00 78.69 93 VAL A CA 1
ATOM 739 C C . VAL A 1 93 ? 4.785 -6.405 -20.372 1.00 78.69 93 VAL A C 1
ATOM 741 O O . VAL A 1 93 ? 4.307 -6.614 -21.481 1.00 78.69 93 VAL A O 1
ATOM 744 N N . LEU A 1 94 ? 4.210 -5.552 -19.519 1.00 84.38 94 LEU A N 1
ATOM 745 C CA . LEU A 1 94 ? 2.962 -4.845 -19.832 1.00 84.38 94 LEU A CA 1
ATOM 746 C C . LEU A 1 94 ? 3.123 -3.922 -21.049 1.00 84.38 94 LEU A C 1
ATOM 748 O O . LEU A 1 94 ? 2.263 -3.918 -21.933 1.00 84.38 94 LEU A O 1
ATOM 752 N N . ILE A 1 95 ? 4.237 -3.190 -21.133 1.00 83.25 95 ILE A N 1
ATOM 753 C CA . ILE A 1 95 ? 4.516 -2.301 -22.271 1.00 83.25 95 ILE A CA 1
ATOM 754 C C . ILE A 1 95 ? 4.687 -3.089 -23.570 1.00 83.25 95 ILE A C 1
ATOM 756 O O . ILE A 1 95 ? 4.110 -2.721 -24.590 1.00 83.25 95 ILE A O 1
ATOM 760 N N . SER A 1 96 ? 5.417 -4.202 -23.539 1.00 73.25 96 SER A N 1
ATOM 761 C CA . SER A 1 96 ? 5.632 -5.042 -24.727 1.00 73.25 96 SER A CA 1
ATOM 762 C C . SER A 1 96 ? 4.369 -5.775 -25.200 1.00 73.25 96 SER A C 1
ATOM 764 O O . SER A 1 96 ? 4.218 -6.030 -26.392 1.00 73.25 96 SER A O 1
ATOM 766 N N . LEU A 1 97 ? 3.395 -5.999 -24.313 1.00 78.12 97 LEU A N 1
ATOM 767 C CA . LEU A 1 97 ? 2.037 -6.420 -24.683 1.00 78.12 97 LEU A CA 1
ATOM 768 C C . LEU A 1 97 ? 1.203 -5.281 -25.306 1.00 78.12 97 LEU A C 1
ATOM 770 O O . LEU A 1 97 ? 0.050 -5.489 -25.701 1.00 78.12 97 LEU A O 1
ATOM 774 N N . GLY A 1 98 ? 1.745 -4.067 -25.408 1.00 77.06 98 GLY A N 1
ATOM 775 C CA . GLY A 1 98 ? 1.082 -2.879 -25.942 1.00 77.06 98 GLY A CA 1
ATOM 776 C C . GLY A 1 98 ? 0.017 -2.309 -25.003 1.00 77.06 98 GLY A C 1
ATOM 777 O O . GLY A 1 98 ? -1.028 -1.852 -25.481 1.00 77.06 98 GLY A O 1
ATOM 778 N N . ILE A 1 99 ? 0.228 -2.410 -23.687 1.00 85.00 99 ILE A N 1
ATOM 779 C CA . ILE A 1 99 ? -0.539 -1.675 -22.671 1.00 85.00 99 ILE A CA 1
ATOM 780 C C . ILE A 1 99 ? 0.095 -0.289 -22.505 1.00 85.00 99 ILE A C 1
ATOM 782 O O . ILE A 1 99 ? 1.313 -0.142 -22.561 1.00 85.00 99 ILE A O 1
ATOM 786 N N . ARG A 1 100 ? -0.733 0.743 -22.307 1.00 85.50 100 ARG A N 1
ATOM 787 C CA . ARG A 1 100 ? -0.249 2.120 -22.154 1.00 85.50 100 ARG A CA 1
ATOM 788 C C . ARG A 1 100 ? 0.576 2.284 -20.871 1.00 85.50 100 ARG A C 1
ATOM 790 O O . ARG A 1 100 ? 0.119 1.797 -19.834 1.00 85.50 100 ARG A O 1
ATOM 797 N N . PRO A 1 101 ? 1.698 3.031 -20.904 1.00 85.88 101 PRO A N 1
ATOM 798 C CA . PRO A 1 101 ? 2.520 3.336 -19.731 1.00 85.88 101 PRO A CA 1
ATOM 799 C C . PRO A 1 101 ? 1.713 3.779 -18.519 1.00 85.88 101 PRO A C 1
ATOM 801 O O . PRO A 1 101 ? 1.807 3.170 -17.455 1.00 85.88 101 PRO A O 1
ATOM 804 N N . ILE A 1 102 ? 0.839 4.766 -18.717 1.00 87.75 102 ILE A N 1
ATOM 805 C CA . ILE A 1 102 ? -0.007 5.320 -17.663 1.00 87.75 102 ILE A CA 1
ATOM 806 C C . ILE A 1 102 ? -0.970 4.283 -17.061 1.00 87.75 102 ILE A C 1
ATOM 808 O O . ILE A 1 102 ? -1.132 4.227 -15.849 1.00 87.75 102 ILE A O 1
ATOM 812 N N . THR A 1 103 ? -1.558 3.403 -17.875 1.00 89.88 103 THR A N 1
ATOM 813 C CA . THR A 1 103 ? -2.453 2.335 -17.399 1.00 89.88 103 THR A CA 1
ATOM 814 C C . THR A 1 103 ? -1.679 1.251 -16.650 1.00 89.88 103 THR A C 1
ATOM 816 O O . THR A 1 103 ? -2.149 0.758 -15.626 1.00 89.88 103 THR A O 1
ATOM 819 N N . ALA A 1 104 ? -0.477 0.909 -17.122 1.00 89.38 104 ALA A N 1
ATOM 820 C CA . ALA A 1 104 ? 0.399 -0.037 -16.444 1.00 89.38 104 ALA A CA 1
ATOM 821 C C . ALA A 1 104 ? 0.790 0.482 -15.053 1.00 89.38 104 ALA A C 1
ATOM 823 O O . ALA A 1 104 ? 0.549 -0.212 -14.067 1.00 89.38 104 ALA A O 1
ATOM 824 N N . VAL A 1 105 ? 1.304 1.715 -14.941 1.00 87.50 105 VAL A N 1
ATOM 825 C CA . VAL A 1 105 ? 1.671 2.271 -13.626 1.00 87.50 105 VAL A CA 1
ATOM 826 C C . VAL A 1 105 ? 0.472 2.481 -12.705 1.00 87.50 105 VAL A C 1
ATOM 828 O O . VAL A 1 105 ? 0.611 2.259 -11.506 1.00 87.50 105 VAL A O 1
ATOM 831 N N . SER A 1 106 ? -0.707 2.833 -13.231 1.00 91.06 106 SER A N 1
ATOM 832 C CA . SER A 1 106 ? -1.928 2.950 -12.422 1.00 91.06 106 SER A CA 1
ATOM 833 C C . SER A 1 106 ? -2.394 1.607 -11.849 1.00 91.06 106 SER A C 1
ATOM 835 O O . SER A 1 106 ? -2.921 1.566 -10.745 1.00 91.06 106 SER A O 1
ATOM 837 N N . VAL A 1 107 ? -2.188 0.484 -12.543 1.00 91.94 107 VAL A N 1
ATOM 838 C CA . VAL A 1 107 ? -2.461 -0.839 -11.950 1.00 91.94 107 VAL A CA 1
ATOM 839 C C . VAL A 1 107 ? -1.380 -1.230 -10.945 1.00 91.94 107 VAL A C 1
ATOM 841 O O . VAL A 1 107 ? -1.693 -1.798 -9.899 1.00 91.94 107 VAL A O 1
ATOM 844 N N . LEU A 1 108 ? -0.117 -0.885 -11.214 1.00 90.25 108 LEU A N 1
ATOM 845 C CA . LEU A 1 108 ? 0.972 -1.145 -10.273 1.00 90.25 108 LEU A CA 1
ATOM 846 C C . LEU A 1 108 ? 0.830 -0.352 -8.967 1.00 90.25 108 LEU A C 1
ATOM 848 O O . LEU A 1 108 ? 1.166 -0.879 -7.908 1.00 90.25 108 LEU A O 1
ATOM 852 N N . SER A 1 109 ? 0.289 0.868 -9.002 1.00 89.00 109 SER A N 1
ATOM 853 C CA . SER A 1 109 ? 0.022 1.627 -7.776 1.00 89.00 109 SER A CA 1
ATOM 854 C C . SER A 1 109 ? -1.079 1.002 -6.918 1.00 89.00 109 SER A C 1
ATOM 856 O O . SER A 1 109 ? -0.967 1.034 -5.692 1.00 89.00 109 SER A O 1
ATOM 858 N N . LEU A 1 110 ? -2.098 0.375 -7.516 1.00 89.94 110 LEU A N 1
ATOM 859 C CA . LEU A 1 110 ? -3.170 -0.304 -6.771 1.00 89.94 110 LEU A CA 1
ATOM 860 C C . LEU A 1 110 ? -2.665 -1.513 -5.972 1.00 89.94 110 LEU A C 1
ATOM 862 O O . LEU A 1 110 ? -3.213 -1.823 -4.919 1.00 89.94 110 LEU A O 1
ATOM 866 N N . ILE A 1 111 ? -1.578 -2.157 -6.408 1.00 88.50 111 ILE A N 1
ATOM 867 C CA . ILE A 1 111 ? -0.937 -3.260 -5.664 1.00 88.50 111 ILE A CA 1
ATOM 868 C C . ILE A 1 111 ? -0.378 -2.774 -4.308 1.00 88.50 111 ILE A C 1
ATOM 870 O O . ILE A 1 111 ? -0.094 -3.561 -3.405 1.00 88.50 111 ILE A O 1
ATOM 874 N N . THR A 1 112 ? -0.243 -1.459 -4.120 1.00 80.06 112 THR A N 1
ATOM 875 C CA . THR A 1 112 ? 0.300 -0.885 -2.887 1.00 80.06 112 THR A CA 1
ATOM 876 C C . THR A 1 112 ? -0.709 -0.783 -1.745 1.00 80.06 112 THR A C 1
ATOM 878 O O . THR A 1 112 ? -0.296 -0.353 -0.675 1.00 80.06 112 THR A O 1
ATOM 881 N N . LEU A 1 113 ? -1.971 -1.201 -1.904 1.00 85.50 113 LEU A N 1
ATOM 882 C CA . LEU A 1 113 ? -2.987 -1.231 -0.834 1.00 85.50 113 LEU A CA 1
ATOM 883 C C . LEU A 1 113 ? -2.593 -2.165 0.323 1.00 85.50 113 LEU A C 1
ATOM 885 O O . LEU A 1 113 ? -2.227 -3.312 0.067 1.00 85.50 113 LEU A O 1
ATOM 889 N N . ASP A 1 114 ? -2.614 -1.697 1.577 1.00 77.44 114 ASP A N 1
ATOM 890 C CA . ASP A 1 114 ? -2.081 -2.456 2.732 1.00 77.44 114 ASP A CA 1
ATOM 891 C C . ASP A 1 114 ? -3.061 -3.455 3.303 1.00 77.44 114 ASP A C 1
ATOM 893 O O . ASP A 1 114 ? -4.264 -3.199 3.380 1.00 77.44 114 ASP A O 1
ATOM 897 N N . TYR A 1 115 ? -2.504 -4.606 3.680 1.00 78.81 115 TYR A N 1
ATOM 898 C CA . TYR A 1 115 ? -3.243 -5.667 4.342 1.00 78.81 115 TYR A CA 1
ATOM 899 C C . TYR A 1 115 ? -2.401 -6.804 4.925 1.00 78.81 115 TYR A C 1
ATOM 901 O O . TYR A 1 115 ? -2.952 -7.717 5.541 1.00 78.81 115 TYR A O 1
ATOM 909 N N . CYS A 1 116 ? -1.095 -6.843 4.672 1.00 75.00 116 CYS A N 1
ATOM 910 C CA . CYS A 1 116 ? -0.263 -7.960 5.088 1.00 75.00 116 CYS A CA 1
ATOM 911 C C . CYS A 1 116 ? -0.017 -7.894 6.605 1.00 75.00 116 CYS A C 1
ATOM 913 O O . CYS A 1 116 ? 0.285 -6.822 7.119 1.00 75.00 116 CYS A O 1
ATOM 915 N N . PRO A 1 117 ? 0.003 -9.024 7.338 1.00 75.25 117 PRO A N 1
ATOM 916 C CA . PRO A 1 117 ? 0.408 -9.041 8.749 1.00 75.25 117 PRO A CA 1
ATOM 917 C C . PRO A 1 117 ? 1.806 -8.462 9.024 1.00 75.25 117 PRO A C 1
ATOM 919 O O . PRO A 1 117 ? 2.150 -8.196 10.172 1.00 75.25 117 PRO A O 1
ATOM 922 N N . LYS A 1 118 ? 2.640 -8.317 7.989 1.00 72.88 118 LYS A N 1
ATOM 923 C CA . LYS A 1 118 ? 3.970 -7.703 8.074 1.00 72.88 118 LYS A CA 1
ATOM 924 C C . LYS A 1 118 ? 3.960 -6.199 7.783 1.00 72.88 118 LYS A C 1
ATOM 926 O O . LYS A 1 118 ? 4.982 -5.554 8.000 1.00 72.88 118 LYS A O 1
ATOM 931 N N . ASP A 1 119 ? 2.848 -5.654 7.295 1.00 76.19 119 ASP A N 1
ATOM 932 C CA . ASP A 1 119 ? 2.723 -4.237 6.973 1.00 76.19 119 ASP A CA 1
ATOM 933 C C . ASP A 1 119 ? 2.814 -3.404 8.258 1.00 76.19 119 ASP A C 1
ATOM 935 O O . ASP A 1 119 ? 2.258 -3.750 9.308 1.00 76.19 119 ASP A O 1
ATOM 939 N N . GLY A 1 120 ? 3.503 -2.262 8.179 1.00 76.69 120 GLY A N 1
ATOM 940 C CA . GLY A 1 120 ? 3.712 -1.387 9.337 1.00 76.69 120 GLY A CA 1
ATOM 941 C C . GLY A 1 120 ? 2.402 -0.913 9.978 1.00 76.69 120 GLY A C 1
ATOM 942 O O . GLY A 1 120 ? 2.330 -0.769 11.199 1.00 76.69 120 GLY A O 1
ATOM 943 N N . ASN A 1 121 ? 1.354 -0.736 9.168 1.00 82.38 121 ASN A N 1
ATOM 944 C CA . ASN A 1 121 ? 0.008 -0.396 9.626 1.00 82.38 121 ASN A CA 1
ATOM 945 C C . ASN A 1 121 ? -0.621 -1.518 10.457 1.00 82.38 121 ASN A C 1
ATOM 947 O O . ASN A 1 121 ? -1.077 -1.254 11.567 1.00 82.38 121 ASN A O 1
ATOM 951 N N . SER A 1 122 ? -0.566 -2.767 9.995 1.00 84.94 122 SER A N 1
ATOM 952 C CA . SER A 1 122 ? -1.109 -3.915 10.730 1.00 84.94 122 SER A CA 1
ATOM 953 C C . SER A 1 122 ? -0.332 -4.182 12.029 1.00 84.94 122 SER A C 1
ATOM 955 O O . SER A 1 122 ? -0.933 -4.466 13.067 1.00 84.94 122 SER A O 1
ATOM 957 N N . ILE A 1 123 ? 0.993 -3.980 12.027 1.00 83.69 123 ILE A N 1
ATOM 958 C CA . ILE A 1 123 ? 1.828 -4.044 13.242 1.00 83.69 123 ILE A CA 1
ATOM 959 C C . ILE A 1 123 ? 1.466 -2.922 14.229 1.00 83.69 123 ILE A C 1
ATOM 961 O O . ILE A 1 123 ? 1.410 -3.141 15.442 1.00 83.69 123 ILE A O 1
ATOM 965 N N . ASN A 1 124 ? 1.238 -1.701 13.742 1.00 83.94 124 ASN A N 1
ATOM 966 C CA . ASN A 1 124 ? 0.844 -0.581 14.597 1.00 83.94 124 ASN A CA 1
ATOM 967 C C . ASN A 1 124 ? -0.580 -0.745 15.133 1.00 83.94 124 ASN A C 1
ATOM 969 O O . ASN A 1 124 ? -0.805 -0.478 16.311 1.00 83.94 124 ASN A O 1
ATOM 973 N N . MET A 1 125 ? -1.504 -1.258 14.322 1.00 89.31 125 MET A N 1
ATOM 974 C CA . MET A 1 125 ? -2.858 -1.615 14.742 1.00 89.31 125 MET A CA 1
ATOM 975 C C . MET A 1 125 ? -2.810 -2.613 15.898 1.00 89.31 125 MET A C 1
ATOM 977 O O . MET A 1 125 ? -3.444 -2.378 16.923 1.00 89.31 125 MET A O 1
ATOM 981 N N . ALA A 1 126 ? -2.023 -3.685 15.768 1.00 87.38 126 ALA A N 1
ATOM 982 C CA . ALA A 1 126 ? -1.869 -4.702 16.806 1.00 87.38 126 ALA A CA 1
ATOM 983 C C . ALA A 1 126 ? -1.400 -4.107 18.147 1.00 87.38 126 ALA A C 1
ATOM 985 O O . ALA A 1 126 ? -1.931 -4.443 19.205 1.00 87.38 126 ALA A O 1
ATOM 986 N N . LYS A 1 127 ? -0.467 -3.144 18.108 1.00 87.31 127 LYS A N 1
ATOM 987 C CA . LYS A 1 127 ? -0.037 -2.398 19.304 1.00 87.31 127 LYS A CA 1
ATOM 988 C C . LYS A 1 127 ? -1.155 -1.534 19.886 1.00 87.31 127 LYS A C 1
ATOM 990 O O . LYS A 1 127 ? -1.313 -1.504 21.101 1.00 87.31 127 LYS A O 1
ATOM 995 N N . MET A 1 128 ? -1.925 -0.847 19.042 1.00 87.12 128 MET A N 1
ATOM 996 C CA . MET A 1 128 ? -3.030 0.019 19.478 1.00 87.12 128 MET A CA 1
ATOM 997 C C . MET A 1 128 ? -4.162 -0.766 20.141 1.00 87.12 128 MET A C 1
ATOM 999 O O . MET A 1 128 ? -4.774 -0.275 21.084 1.00 87.12 128 MET A O 1
ATOM 1003 N N . VAL A 1 129 ? -4.444 -1.983 19.673 1.00 88.31 129 VAL A N 1
ATOM 1004 C CA . VAL A 1 129 ? -5.497 -2.834 20.254 1.00 88.31 129 VAL A CA 1
ATOM 1005 C C . VAL A 1 129 ? -5.023 -3.658 21.457 1.00 88.31 129 VAL A C 1
ATOM 1007 O O . VAL A 1 129 ? -5.824 -4.385 22.032 1.00 88.31 129 VAL A O 1
ATOM 1010 N N . GLY A 1 130 ? -3.755 -3.526 21.866 1.00 85.31 130 GLY A N 1
ATOM 1011 C CA . GLY A 1 130 ? -3.197 -4.220 23.031 1.00 85.31 130 GLY A CA 1
ATOM 1012 C C . GLY A 1 130 ? -2.759 -5.666 22.776 1.00 85.31 130 GLY A C 1
ATOM 1013 O O . GLY A 1 130 ? -2.489 -6.388 23.731 1.00 85.31 130 GLY A O 1
ATOM 1014 N N . GLU A 1 131 ? -2.648 -6.090 21.513 1.00 85.69 131 GLU A N 1
ATOM 1015 C CA . GLU A 1 131 ? -2.252 -7.450 21.121 1.00 85.69 131 GLU A CA 1
ATOM 1016 C C . GLU A 1 131 ? -1.017 -7.446 20.186 1.00 85.69 131 GLU A C 1
ATOM 1018 O O . GLU A 1 131 ? -1.098 -7.904 19.043 1.00 85.69 131 GLU A O 1
ATOM 1023 N N . PRO A 1 132 ? 0.151 -6.933 20.627 1.00 79.25 132 PRO A N 1
ATOM 1024 C CA . PRO A 1 132 ? 1.317 -6.726 19.760 1.00 79.25 132 PRO A CA 1
ATOM 1025 C C . PRO A 1 132 ? 1.883 -8.017 19.146 1.00 79.25 132 PRO A C 1
ATOM 1027 O O . PRO A 1 132 ? 2.444 -7.968 18.053 1.00 79.25 132 PRO A O 1
ATOM 1030 N N . ASP A 1 133 ? 1.710 -9.158 19.816 1.00 76.31 133 ASP A N 1
ATOM 1031 C CA . ASP A 1 133 ? 2.212 -10.463 19.367 1.00 76.31 133 ASP A CA 1
ATOM 1032 C C . ASP A 1 133 ? 1.213 -11.217 18.467 1.00 76.31 133 ASP A C 1
ATOM 1034 O O . ASP A 1 133 ? 1.568 -12.217 17.842 1.00 76.31 133 ASP A O 1
ATOM 1038 N N . ASN A 1 134 ? -0.033 -10.737 18.356 1.00 83.31 134 ASN A N 1
ATOM 1039 C CA . ASN A 1 134 ? -1.125 -11.428 17.663 1.00 83.31 134 ASN A CA 1
ATOM 1040 C C . ASN A 1 134 ? -1.504 -10.785 16.315 1.00 83.31 134 ASN A C 1
ATOM 1042 O O . ASN A 1 134 ? -2.665 -10.797 15.903 1.00 83.31 134 ASN A O 1
ATOM 1046 N N . VAL A 1 135 ? -0.535 -10.226 15.585 1.00 82.56 135 VAL A N 1
ATOM 1047 C CA . VAL A 1 135 ? -0.808 -9.552 14.298 1.00 82.56 135 VAL A CA 1
ATOM 1048 C C . VAL A 1 135 ? -1.463 -10.501 13.285 1.00 82.56 135 VAL A C 1
ATOM 1050 O O . VAL A 1 135 ? -2.416 -10.138 12.598 1.00 82.56 135 VAL A O 1
ATOM 1053 N N . VAL A 1 136 ? -0.994 -11.753 13.229 1.00 81.50 136 VAL A N 1
ATOM 1054 C CA . VAL A 1 136 ? -1.537 -12.776 12.321 1.00 81.50 136 VAL A CA 1
ATOM 1055 C C . VAL A 1 136 ? -2.958 -13.176 12.721 1.00 81.50 136 VAL A C 1
ATOM 1057 O O . VAL A 1 136 ? -3.810 -13.324 11.850 1.00 81.50 136 VAL A O 1
ATOM 1060 N N . GLY A 1 137 ? -3.247 -13.317 14.018 1.00 80.12 137 GLY A N 1
ATOM 1061 C CA . GLY A 1 137 ? -4.597 -13.639 14.479 1.00 80.12 137 GLY A CA 1
ATOM 1062 C C . GLY A 1 137 ? -5.585 -12.508 14.201 1.00 80.12 137 GLY A C 1
ATOM 1063 O O . GLY A 1 137 ? -6.701 -12.778 13.759 1.00 80.12 137 GLY A O 1
ATOM 1064 N N . LEU A 1 138 ? -5.178 -11.249 14.376 1.00 84.19 138 LEU A N 1
ATOM 1065 C CA . LEU A 1 138 ? -6.000 -10.093 14.002 1.00 84.19 138 LEU A CA 1
ATOM 1066 C C . LEU A 1 138 ? -6.292 -10.076 12.498 1.00 84.19 138 LEU A C 1
ATOM 1068 O O . LEU A 1 138 ? -7.442 -9.896 12.094 1.00 84.19 138 LEU A O 1
ATOM 1072 N N . PHE A 1 139 ? -5.276 -10.348 11.678 1.00 84.44 139 PHE A N 1
ATOM 1073 C CA . PHE A 1 139 ? -5.438 -10.441 10.233 1.00 84.44 139 PHE A CA 1
ATOM 1074 C C . PHE A 1 139 ? -6.424 -11.546 9.830 1.00 84.44 139 PHE A C 1
ATOM 1076 O O . PHE A 1 139 ? -7.382 -11.278 9.108 1.00 84.44 139 PHE A O 1
ATOM 1083 N N . LEU A 1 140 ? -6.231 -12.773 10.322 1.00 85.88 140 LEU A N 1
ATOM 1084 C CA . LEU A 1 140 ? -7.066 -13.921 9.953 1.00 85.88 140 LEU A CA 1
ATOM 1085 C C . LEU A 1 140 ? -8.526 -13.755 10.393 1.00 85.88 140 LEU A C 1
ATOM 1087 O O . LEU A 1 140 ? -9.429 -14.127 9.647 1.00 85.88 140 LEU A O 1
ATOM 1091 N N . ASN A 1 141 ? -8.759 -13.193 11.582 1.00 85.38 141 ASN A N 1
ATOM 1092 C CA . ASN A 1 141 ? -10.105 -13.084 12.143 1.00 85.38 141 ASN A CA 1
ATOM 1093 C C . ASN A 1 141 ? -10.884 -11.867 11.630 1.00 85.38 141 ASN A C 1
ATOM 1095 O O . ASN A 1 141 ? -12.103 -11.954 11.499 1.00 85.38 141 ASN A O 1
ATOM 1099 N N . TYR A 1 142 ? -10.213 -10.743 11.351 1.00 85.44 142 TYR A N 1
ATOM 1100 C CA . TYR A 1 142 ? -10.899 -9.477 11.062 1.00 85.44 142 TYR A CA 1
ATOM 1101 C C . TYR A 1 142 ? -10.604 -8.887 9.678 1.00 85.44 142 TYR A C 1
ATOM 1103 O O . TYR A 1 142 ? -11.457 -8.186 9.138 1.00 85.44 142 TYR A O 1
ATOM 1111 N N . GLN A 1 143 ? -9.433 -9.142 9.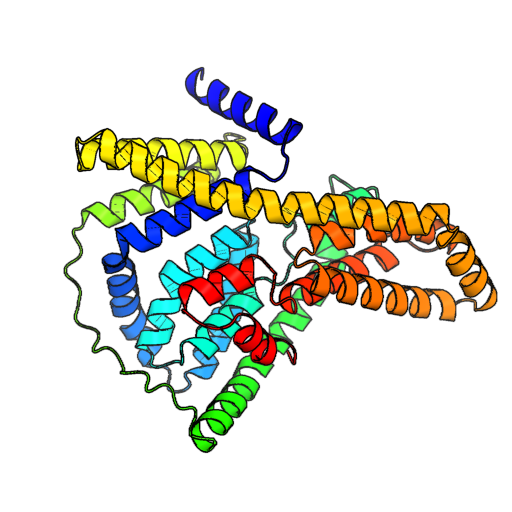086 1.00 85.81 143 GLN A N 1
ATOM 1112 C CA . GLN A 1 143 ? -8.988 -8.439 7.873 1.00 85.81 143 GLN A CA 1
ATOM 1113 C C . GLN A 1 143 ? -9.032 -9.322 6.619 1.00 85.81 143 GLN A C 1
ATOM 1115 O O . GLN A 1 143 ? -9.401 -8.834 5.554 1.00 85.81 143 GLN A O 1
ATOM 1120 N N . LEU A 1 144 ? -8.743 -10.623 6.734 1.00 88.12 144 LEU A N 1
ATOM 1121 C CA . LEU A 1 144 ? -8.613 -11.554 5.607 1.00 88.12 144 LEU A CA 1
ATOM 1122 C C . LEU A 1 144 ? -9.822 -11.523 4.661 1.00 88.12 144 LEU A C 1
ATOM 1124 O O . LEU A 1 144 ? -9.657 -11.371 3.453 1.00 88.12 144 LEU A O 1
ATOM 1128 N N . TRP A 1 145 ? -11.038 -11.636 5.198 1.00 88.31 145 TRP A N 1
ATOM 1129 C CA . TRP A 1 145 ? -12.250 -11.648 4.375 1.00 88.31 145 TRP A CA 1
ATOM 1130 C C . TRP A 1 145 ? -12.509 -10.311 3.685 1.00 88.31 145 TRP A C 1
ATOM 1132 O O . TRP A 1 145 ? -12.906 -10.294 2.521 1.00 88.31 145 TRP A O 1
ATOM 1142 N N . ASN A 1 146 ? -12.212 -9.199 4.361 1.00 88.50 146 ASN A N 1
ATOM 1143 C CA . ASN A 1 146 ? -12.328 -7.866 3.776 1.00 88.50 146 ASN A CA 1
ATOM 1144 C C . ASN A 1 146 ? -11.350 -7.705 2.607 1.00 88.50 146 ASN A C 1
ATOM 1146 O O . ASN A 1 146 ? -11.729 -7.193 1.557 1.00 88.50 146 ASN A O 1
ATOM 1150 N N . VAL A 1 147 ? -10.124 -8.211 2.767 1.00 89.12 147 VAL A N 1
ATOM 1151 C CA . VAL A 1 147 ? -9.086 -8.221 1.729 1.00 89.12 147 VAL A CA 1
ATOM 1152 C C . VAL A 1 147 ? -9.509 -9.011 0.518 1.00 89.12 147 VAL A C 1
ATOM 1154 O O . VAL A 1 147 ? -9.473 -8.496 -0.596 1.00 89.12 147 VAL A O 1
ATOM 1157 N N . VAL A 1 148 ? -9.945 -10.249 0.726 1.00 90.56 148 VAL A N 1
ATOM 1158 C CA . VAL A 1 148 ? -10.414 -11.093 -0.372 1.00 90.56 148 VAL A CA 1
ATOM 1159 C C . VAL A 1 148 ? -11.566 -10.405 -1.106 1.00 90.56 148 VAL A C 1
ATOM 1161 O O . VAL A 1 148 ? -11.551 -10.353 -2.336 1.00 90.56 148 VAL A O 1
ATOM 1164 N N . ALA A 1 149 ? -12.515 -9.815 -0.375 1.00 91.50 149 ALA A N 1
ATOM 1165 C CA . ALA A 1 149 ? -13.644 -9.111 -0.968 1.00 91.50 149 ALA A CA 1
ATOM 1166 C C . ALA A 1 149 ? -13.198 -7.931 -1.847 1.00 91.50 149 ALA A C 1
ATOM 1168 O O . ALA A 1 149 ? -13.548 -7.894 -3.029 1.00 91.50 149 ALA A O 1
ATOM 1169 N N . TYR A 1 150 ? -12.398 -6.995 -1.322 1.00 88.94 150 TYR A N 1
ATOM 1170 C CA . TYR A 1 150 ? -11.999 -5.830 -2.116 1.00 88.94 150 TYR A CA 1
ATOM 1171 C C . TYR A 1 150 ? -11.024 -6.199 -3.244 1.00 88.94 150 TYR A C 1
ATOM 1173 O O . TYR A 1 150 ? -11.103 -5.603 -4.314 1.00 88.94 150 TYR A O 1
ATOM 1181 N N . VAL A 1 151 ? -10.145 -7.199 -3.074 1.00 91.31 151 VAL A N 1
ATOM 1182 C CA . VAL A 1 151 ? -9.235 -7.652 -4.144 1.00 91.31 151 VAL A CA 1
ATOM 1183 C C . VAL A 1 151 ? -10.032 -8.231 -5.306 1.00 91.31 151 VAL A C 1
ATOM 1185 O O . VAL A 1 151 ? -9.755 -7.897 -6.457 1.00 91.31 151 VAL A O 1
ATOM 1188 N N . VAL A 1 152 ? -11.041 -9.060 -5.027 1.00 92.38 152 VAL A N 1
ATOM 1189 C CA . VAL A 1 152 ? -11.911 -9.623 -6.070 1.00 92.38 152 VAL A CA 1
ATOM 1190 C C . VAL A 1 152 ? -12.689 -8.515 -6.777 1.00 92.38 152 VAL A C 1
ATOM 1192 O O . VAL A 1 152 ? -12.729 -8.492 -8.008 1.00 92.38 152 VAL A O 1
ATOM 1195 N N . ILE A 1 153 ? -13.260 -7.569 -6.026 1.00 92.75 153 ILE A N 1
ATOM 1196 C CA . ILE A 1 153 ? -14.003 -6.441 -6.601 1.00 92.75 153 ILE A CA 1
ATOM 1197 C C . ILE A 1 153 ? -13.086 -5.596 -7.491 1.00 92.75 153 ILE A C 1
ATOM 1199 O O . ILE A 1 153 ? -13.391 -5.413 -8.667 1.00 92.75 153 ILE A O 1
ATOM 1203 N N . ILE A 1 154 ? -11.937 -5.143 -6.984 1.00 91.69 154 ILE A N 1
ATOM 1204 C CA . ILE A 1 154 ? -10.992 -4.322 -7.752 1.00 91.69 154 ILE A CA 1
ATOM 1205 C C . ILE A 1 154 ? -10.493 -5.091 -8.981 1.00 91.69 154 ILE A C 1
ATOM 1207 O O . ILE A 1 154 ? -10.477 -4.532 -10.074 1.00 91.69 154 ILE A O 1
ATOM 1211 N N . ALA A 1 155 ? -10.173 -6.382 -8.863 1.00 91.69 155 ALA A N 1
ATOM 1212 C CA . ALA A 1 155 ? -9.755 -7.202 -10.001 1.00 91.69 155 ALA A CA 1
ATOM 1213 C C . ALA A 1 155 ? -10.825 -7.258 -11.108 1.00 91.69 155 ALA A C 1
ATOM 1215 O O . ALA A 1 155 ? -10.493 -7.154 -12.296 1.00 91.69 155 ALA A O 1
ATOM 1216 N N . LEU A 1 156 ? -12.103 -7.384 -10.739 1.00 91.56 156 LEU A N 1
ATOM 1217 C CA . LEU A 1 156 ? -13.218 -7.377 -11.687 1.00 91.56 156 LEU A CA 1
ATOM 1218 C C . LEU A 1 156 ? -13.481 -5.990 -12.275 1.00 91.56 156 LEU A C 1
ATOM 1220 O O . LEU A 1 156 ? -13.858 -5.899 -13.442 1.00 91.56 156 LEU A O 1
ATOM 1224 N N . VAL A 1 157 ? -13.285 -4.920 -11.504 1.00 92.69 157 VAL A N 1
ATOM 1225 C CA . VAL A 1 157 ? -13.507 -3.548 -11.976 1.00 92.69 157 VAL A CA 1
ATOM 1226 C C . VAL A 1 157 ? -12.357 -3.086 -12.875 1.00 92.69 157 VAL A C 1
ATOM 1228 O O . VAL A 1 157 ? -12.631 -2.477 -13.907 1.00 92.69 157 VAL A O 1
ATOM 1231 N N . ILE A 1 158 ? -11.100 -3.447 -12.578 1.00 91.69 158 ILE A N 1
ATOM 1232 C CA . ILE A 1 158 ? -9.907 -3.126 -13.387 1.00 91.69 158 ILE A CA 1
ATOM 1233 C C . ILE A 1 158 ? -10.144 -3.449 -14.865 1.00 91.69 158 ILE A C 1
ATOM 1235 O O . ILE A 1 158 ? -9.850 -2.621 -15.729 1.00 91.69 158 ILE A O 1
ATOM 1239 N N . GLN A 1 159 ? -10.713 -4.623 -15.165 1.00 87.44 159 GLN A N 1
ATOM 1240 C CA . GLN A 1 159 ? -10.896 -5.053 -16.551 1.00 87.44 159 GLN A CA 1
ATOM 1241 C C . GLN A 1 159 ? -11.855 -4.132 -17.333 1.00 87.44 159 GLN A C 1
ATOM 1243 O O . GLN A 1 159 ? -11.633 -3.870 -18.512 1.00 87.44 159 GLN A O 1
ATOM 1248 N N . LEU A 1 160 ? -12.920 -3.650 -16.683 1.00 90.38 160 LEU A N 1
ATOM 1249 C CA . LEU A 1 160 ? -13.977 -2.848 -17.304 1.00 90.38 160 LEU A CA 1
ATOM 1250 C C . LEU A 1 160 ? -13.589 -1.370 -17.316 1.00 90.38 160 LEU A C 1
ATOM 1252 O O . LEU A 1 160 ? -13.717 -0.686 -18.332 1.00 90.38 160 LEU A O 1
ATOM 1256 N N . TYR A 1 161 ? -13.079 -0.892 -16.186 1.00 91.88 161 TYR A N 1
ATOM 1257 C CA . TYR A 1 161 ? -12.747 0.502 -15.962 1.00 91.88 161 TYR A CA 1
ATOM 1258 C C . TYR A 1 161 ? -11.577 0.955 -16.836 1.00 91.88 161 TYR A C 1
ATOM 1260 O O . TYR A 1 161 ? -11.712 1.939 -17.562 1.00 91.88 161 TYR A O 1
ATOM 1268 N N . TYR A 1 162 ? -10.460 0.219 -16.865 1.00 89.56 162 TYR A N 1
ATOM 1269 C CA . TYR A 1 162 ? -9.326 0.621 -17.705 1.00 89.56 162 TYR A CA 1
ATOM 1270 C C . TYR A 1 162 ? -9.611 0.451 -19.201 1.00 89.56 162 TYR A C 1
ATOM 1272 O O . TYR A 1 162 ? -9.102 1.238 -19.998 1.00 89.56 162 TYR A O 1
ATOM 1280 N N . ALA A 1 163 ? -10.484 -0.487 -19.589 1.00 86.75 163 ALA A N 1
ATOM 1281 C CA . ALA A 1 163 ? -10.979 -0.577 -20.962 1.00 86.75 163 ALA A CA 1
ATOM 1282 C C . ALA A 1 163 ? -11.794 0.661 -21.362 1.00 86.75 163 ALA A C 1
ATOM 1284 O O . ALA A 1 163 ? -11.615 1.198 -22.458 1.00 86.75 163 ALA A O 1
ATOM 1285 N N . TYR A 1 164 ? -12.656 1.146 -20.466 1.00 88.06 164 TYR A N 1
ATOM 1286 C CA . TYR A 1 164 ? -13.421 2.373 -20.672 1.00 88.06 164 TYR A CA 1
ATOM 1287 C C . TYR A 1 164 ? -12.523 3.618 -20.725 1.00 88.06 164 TYR A C 1
ATOM 1289 O O . TYR A 1 164 ? -12.629 4.407 -21.667 1.00 88.06 164 TYR A O 1
ATOM 1297 N N . VAL A 1 165 ? -11.612 3.778 -19.759 1.00 87.75 165 VAL A N 1
ATOM 1298 C CA . VAL A 1 165 ? -10.704 4.935 -19.674 1.00 87.75 165 VAL A CA 1
ATOM 1299 C C . VAL A 1 165 ? -9.796 5.008 -20.900 1.00 87.75 165 VAL A C 1
ATOM 1301 O O . VAL A 1 165 ? -9.707 6.061 -21.529 1.00 87.75 165 VAL A O 1
ATOM 1304 N N . ASP A 1 166 ? -9.193 3.891 -21.311 1.00 85.00 166 ASP A N 1
ATOM 1305 C CA . ASP A 1 166 ? -8.335 3.878 -22.498 1.00 85.00 166 ASP A CA 1
ATOM 1306 C C . ASP A 1 166 ? -9.113 4.132 -23.792 1.00 85.00 166 ASP A C 1
ATOM 1308 O O . ASP A 1 166 ? -8.597 4.802 -24.689 1.00 85.00 166 ASP A O 1
ATOM 1312 N N . LYS A 1 167 ? -10.358 3.650 -23.902 1.00 84.81 167 LYS A N 1
ATOM 1313 C CA . LYS A 1 167 ? -11.223 3.960 -25.049 1.00 84.81 167 LYS A CA 1
ATOM 1314 C C . LYS A 1 167 ? -11.561 5.452 -25.102 1.00 84.81 167 LYS A C 1
ATOM 1316 O O . LYS A 1 167 ? -11.505 6.042 -26.180 1.00 84.81 167 LYS A O 1
ATOM 1321 N N . ARG A 1 168 ? -11.878 6.062 -23.955 1.00 84.62 168 ARG A N 1
ATOM 1322 C CA . ARG A 1 168 ? -12.176 7.497 -23.841 1.00 84.62 168 ARG A CA 1
ATOM 1323 C C . ARG A 1 168 ? -10.971 8.355 -24.222 1.00 84.62 168 ARG A C 1
ATOM 1325 O O . ARG A 1 168 ? -11.113 9.306 -24.979 1.00 84.62 168 ARG A O 1
ATOM 1332 N N . ASP A 1 169 ? -9.782 7.999 -23.751 1.00 81.50 169 ASP A N 1
ATOM 1333 C CA . ASP A 1 169 ? -8.574 8.774 -24.046 1.00 81.50 169 ASP A CA 1
ATOM 1334 C C . ASP A 1 169 ? -8.146 8.676 -25.513 1.00 81.50 169 ASP A C 1
ATOM 1336 O O . ASP A 1 169 ? -7.660 9.657 -26.073 1.00 81.50 169 ASP A O 1
ATOM 1340 N N . ARG A 1 170 ? -8.353 7.513 -26.150 1.00 76.38 170 ARG A N 1
ATOM 1341 C CA . ARG A 1 170 ? -8.132 7.346 -27.596 1.00 76.38 170 ARG A CA 1
ATOM 1342 C C . ARG A 1 170 ? -9.079 8.209 -28.427 1.00 76.38 170 ARG A C 1
ATOM 1344 O O . ARG A 1 170 ? -8.681 8.678 -29.485 1.00 76.38 170 ARG A O 1
ATOM 1351 N N . ALA A 1 171 ? -10.307 8.424 -27.955 1.00 78.12 171 ALA A N 1
ATOM 1352 C CA . ALA A 1 171 ? -11.277 9.291 -28.622 1.00 78.12 171 ALA A CA 1
ATOM 1353 C C . ALA A 1 171 ? -10.946 10.788 -28.467 1.00 78.12 171 ALA A C 1
ATOM 1355 O O . ALA A 1 171 ? -11.270 11.575 -29.349 1.00 78.12 171 ALA A O 1
ATOM 1356 N N . ASN A 1 172 ? -10.266 11.175 -27.383 1.00 74.19 172 ASN A N 1
ATOM 1357 C CA . ASN A 1 172 ? -9.934 12.569 -27.067 1.00 74.19 172 ASN A CA 1
ATOM 1358 C C . ASN A 1 172 ? -8.571 13.035 -27.629 1.00 74.19 172 ASN A C 1
ATOM 1360 O O . ASN A 1 172 ? -8.024 14.032 -27.160 1.00 74.19 172 ASN A O 1
ATOM 1364 N N . SER A 1 173 ? -7.986 12.313 -28.593 1.00 57.88 173 SER A N 1
ATOM 1365 C CA . SER A 1 173 ? -6.709 12.641 -29.266 1.00 57.88 173 SER A CA 1
ATOM 1366 C C . SER A 1 173 ? -5.484 12.825 -28.354 1.00 57.88 173 SER A C 1
ATOM 1368 O O . SER A 1 173 ? -4.412 13.176 -28.834 1.00 57.88 173 SER A O 1
ATOM 1370 N N . SER A 1 174 ? -5.582 12.521 -27.054 1.00 55.53 174 SER A N 1
ATOM 1371 C CA . SER A 1 174 ? -4.458 12.523 -26.096 1.00 55.53 174 SER A CA 1
ATOM 1372 C C . SER A 1 174 ? -3.628 11.234 -26.203 1.00 55.53 174 SER A C 1
ATOM 1374 O O . SER A 1 174 ? -3.168 10.672 -25.204 1.00 55.53 174 SER A O 1
ATOM 1376 N N . ALA A 1 175 ? -3.526 10.696 -27.418 1.00 50.12 175 ALA A N 1
ATOM 1377 C CA . ALA A 1 175 ? -2.893 9.424 -27.690 1.00 50.12 175 ALA A CA 1
ATOM 1378 C C . ALA A 1 175 ? -1.373 9.598 -27.624 1.00 50.12 175 ALA A C 1
ATOM 1380 O O . ALA A 1 175 ? -0.739 10.003 -28.592 1.00 50.12 175 ALA A O 1
ATOM 1381 N N . GLU A 1 176 ? -0.777 9.253 -26.481 1.00 52.8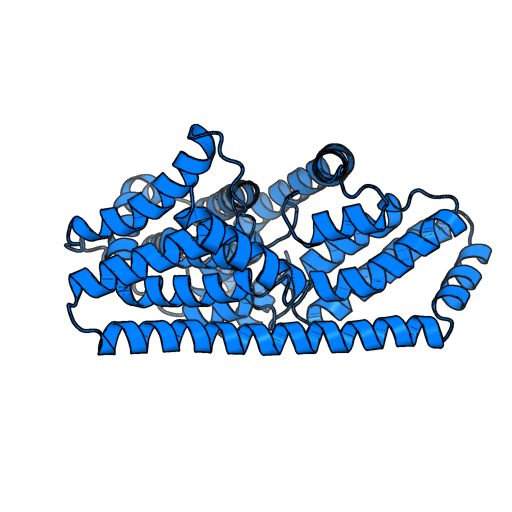4 176 GLU A N 1
ATOM 1382 C CA . GLU A 1 176 ? 0.600 8.763 -26.494 1.00 52.84 176 GLU A CA 1
ATOM 1383 C C . GLU A 1 176 ? 0.646 7.600 -27.489 1.00 52.84 176 GLU A C 1
ATOM 1385 O O . GLU A 1 176 ? 0.044 6.544 -27.256 1.00 52.84 176 GLU A O 1
ATOM 1390 N N . ASN A 1 177 ? 1.311 7.821 -28.623 1.00 43.75 177 ASN A N 1
ATOM 1391 C CA . ASN A 1 177 ? 1.671 6.758 -29.542 1.00 43.75 177 ASN A CA 1
ATOM 1392 C C . ASN A 1 177 ? 2.621 5.832 -28.785 1.00 43.75 177 ASN A C 1
ATOM 1394 O O . ASN A 1 177 ? 3.807 6.113 -28.644 1.00 43.75 177 ASN A O 1
ATOM 1398 N N . VAL A 1 178 ? 2.081 4.743 -28.242 1.00 51.12 178 VAL A N 1
ATOM 1399 C CA . VAL A 1 178 ? 2.900 3.653 -27.727 1.00 51.12 178 VAL A CA 1
ATOM 1400 C C . VAL A 1 178 ? 3.420 2.932 -28.959 1.00 51.12 178 VAL A C 1
ATOM 1402 O O . VAL A 1 178 ? 2.730 2.072 -29.509 1.00 51.12 178 VAL A O 1
ATOM 1405 N N . GLU A 1 179 ? 4.600 3.331 -29.434 1.00 42.72 179 GLU A N 1
ATOM 1406 C CA . GLU A 1 179 ? 5.369 2.497 -30.350 1.00 42.72 179 GLU A CA 1
ATOM 1407 C C . GLU A 1 179 ? 5.517 1.137 -29.671 1.00 42.72 179 GLU A C 1
ATOM 1409 O O . GLU A 1 179 ? 6.102 1.009 -28.592 1.00 42.72 179 GLU A O 1
ATOM 1414 N N . VAL A 1 180 ? 4.876 0.123 -30.252 1.00 46.84 180 VAL A N 1
ATOM 1415 C CA . VAL A 1 180 ? 5.033 -1.257 -29.813 1.00 46.84 180 VAL A CA 1
ATOM 1416 C C . VAL A 1 180 ? 6.482 -1.596 -30.115 1.00 46.84 180 VAL A C 1
ATOM 1418 O O . VAL A 1 180 ? 6.815 -1.877 -31.262 1.00 46.84 180 VAL A O 1
ATOM 1421 N N . ALA A 1 181 ? 7.350 -1.483 -29.110 1.00 45.62 181 ALA A N 1
ATOM 1422 C CA . ALA A 1 181 ? 8.752 -1.824 -29.263 1.00 45.62 181 ALA A CA 1
ATOM 1423 C C . ALA A 1 181 ? 8.827 -3.261 -29.793 1.00 45.62 181 ALA A C 1
ATOM 1425 O O . ALA A 1 181 ? 8.376 -4.194 -29.121 1.00 45.62 181 ALA A O 1
ATOM 1426 N N . GLU A 1 182 ? 9.346 -3.431 -31.012 1.00 41.41 182 GLU A N 1
ATOM 1427 C CA . GLU A 1 182 ? 9.641 -4.751 -31.553 1.00 41.41 182 GLU A CA 1
ATOM 1428 C C . GLU A 1 182 ? 10.560 -5.454 -30.563 1.00 41.41 182 GLU A C 1
ATOM 1430 O O . GLU A 1 182 ? 11.662 -4.990 -30.264 1.00 41.41 182 GLU A O 1
ATOM 1435 N N . ILE A 1 183 ? 10.074 -6.555 -29.996 1.00 50.53 183 ILE A N 1
ATOM 1436 C CA . ILE A 1 183 ? 10.766 -7.242 -28.917 1.00 50.53 183 ILE A CA 1
ATOM 1437 C C . ILE A 1 183 ? 11.908 -8.049 -29.544 1.00 50.53 183 ILE A C 1
ATOM 1439 O O . ILE A 1 183 ? 11.795 -9.246 -29.806 1.00 50.53 183 ILE A O 1
ATOM 1443 N N . THR A 1 184 ? 13.014 -7.377 -29.839 1.00 48.19 184 THR A N 1
ATOM 1444 C CA . THR A 1 184 ? 14.258 -8.012 -30.270 1.00 48.19 184 THR A CA 1
ATOM 1445 C C . THR A 1 184 ? 14.880 -8.704 -29.062 1.00 48.19 184 THR A C 1
ATOM 1447 O O . THR A 1 184 ? 15.002 -8.100 -28.000 1.00 48.19 184 THR A O 1
ATOM 1450 N N . ASN A 1 185 ? 15.252 -9.984 -29.193 1.00 51.25 185 ASN A N 1
ATOM 1451 C CA . ASN A 1 185 ? 15.894 -10.750 -28.120 1.00 51.25 185 ASN A CA 1
ATOM 1452 C C . ASN A 1 185 ? 17.206 -10.054 -27.700 1.00 51.25 185 ASN A C 1
ATOM 1454 O O . ASN A 1 185 ? 18.187 -10.125 -28.449 1.00 51.25 185 ASN A O 1
ATOM 1458 N N . PRO A 1 186 ? 17.268 -9.392 -26.531 1.00 54.59 186 PRO A N 1
ATOM 1459 C CA . PRO A 1 186 ? 18.470 -8.686 -26.129 1.00 54.59 186 PRO A CA 1
ATOM 1460 C C . PRO A 1 186 ? 19.517 -9.713 -25.689 1.00 54.59 186 PRO A C 1
ATOM 1462 O O . PRO A 1 186 ? 19.270 -10.527 -24.788 1.00 54.59 186 PRO A O 1
ATOM 1465 N N . GLN A 1 187 ? 20.713 -9.674 -26.286 1.00 45.50 187 GLN A N 1
ATOM 1466 C CA . GLN A 1 187 ? 21.844 -10.479 -25.823 1.00 45.50 187 GLN A CA 1
ATOM 1467 C C . GLN A 1 187 ? 22.308 -9.981 -24.448 1.00 45.50 187 GLN A C 1
ATOM 1469 O O . GLN A 1 187 ? 23.149 -9.099 -24.321 1.00 45.50 187 GLN A O 1
ATOM 1474 N N . CYS A 1 188 ? 21.728 -10.549 -23.393 1.00 50.81 188 CYS A N 1
ATOM 1475 C CA . CYS A 1 188 ? 22.158 -10.300 -22.020 1.00 50.81 188 CYS A CA 1
ATOM 1476 C C . CYS A 1 188 ? 23.250 -11.298 -21.618 1.00 50.81 188 CYS A C 1
ATOM 1478 O O . CYS A 1 188 ? 23.003 -12.507 -21.729 1.00 50.81 188 CYS A O 1
ATOM 1480 N N . PRO A 1 189 ? 24.400 -10.838 -21.089 1.00 51.91 189 PRO A N 1
ATOM 1481 C CA . PRO A 1 189 ? 25.411 -11.714 -20.511 1.00 51.91 189 PRO A CA 1
ATOM 1482 C C . PRO A 1 189 ? 24.819 -12.582 -19.391 1.00 51.91 189 PRO A C 1
ATOM 1484 O O . PRO A 1 189 ? 24.137 -12.080 -18.495 1.00 51.91 189 PRO A O 1
ATOM 1487 N N . PHE A 1 190 ? 25.116 -13.886 -19.414 1.00 43.00 190 PHE A N 1
ATOM 1488 C CA . PHE A 1 190 ? 24.649 -14.884 -18.435 1.00 43.00 190 PHE A CA 1
ATOM 1489 C C . PHE A 1 190 ? 24.977 -14.531 -16.971 1.00 43.00 190 PHE A C 1
ATOM 1491 O O . PHE A 1 190 ? 24.312 -15.006 -16.057 1.00 43.00 190 PHE A O 1
ATOM 1498 N N . PHE A 1 191 ? 25.964 -13.668 -16.732 1.00 48.41 191 PHE A N 1
ATOM 1499 C CA . PHE A 1 191 ? 26.431 -13.306 -15.395 1.00 48.41 191 PHE A CA 1
ATOM 1500 C C . PHE A 1 191 ? 25.455 -12.404 -14.611 1.00 48.41 191 PHE A C 1
ATOM 1502 O O . PHE A 1 191 ? 25.463 -12.408 -13.384 1.00 48.41 191 PHE A O 1
ATOM 1509 N N . ILE A 1 192 ? 24.537 -11.694 -15.282 1.00 50.31 192 ILE A N 1
ATOM 1510 C CA . ILE A 1 192 ? 23.532 -10.842 -14.610 1.00 50.31 192 ILE A CA 1
ATOM 1511 C C . ILE A 1 192 ? 22.501 -11.696 -13.836 1.00 50.31 192 ILE A C 1
ATOM 1513 O O . ILE A 1 192 ? 21.968 -11.270 -12.810 1.00 50.31 192 ILE A O 1
ATOM 1517 N N . PHE A 1 193 ? 22.276 -12.946 -14.261 1.00 44.16 193 PHE A N 1
ATOM 1518 C CA . PHE A 1 193 ? 21.456 -13.910 -13.517 1.00 44.16 193 PHE A CA 1
ATOM 1519 C C . PHE A 1 193 ? 22.035 -14.232 -12.128 1.00 44.16 193 PHE A C 1
ATOM 1521 O O . PHE A 1 193 ? 21.267 -14.488 -11.203 1.00 44.16 193 PHE A O 1
ATOM 1528 N N . TYR A 1 194 ? 23.362 -14.176 -11.957 1.00 41.59 194 TYR A N 1
ATOM 1529 C CA . TYR A 1 194 ? 24.030 -14.511 -10.694 1.00 41.59 194 TYR A CA 1
ATOM 1530 C C . TYR A 1 194 ? 23.755 -13.481 -9.586 1.00 41.59 194 TYR A C 1
ATOM 1532 O O . TYR A 1 194 ? 23.482 -13.875 -8.452 1.00 41.59 194 TYR A O 1
ATOM 1540 N N . CYS A 1 195 ? 23.729 -12.179 -9.904 1.00 46.66 195 CYS A N 1
ATOM 1541 C CA . CYS A 1 195 ? 23.438 -11.128 -8.915 1.00 46.66 195 CYS A CA 1
ATOM 1542 C C . CYS A 1 195 ? 22.012 -11.232 -8.345 1.00 46.66 195 CYS A C 1
ATOM 1544 O O . CYS A 1 195 ? 21.797 -11.023 -7.153 1.00 46.66 195 CYS A O 1
ATOM 1546 N N . ARG A 1 196 ? 21.032 -11.617 -9.176 1.00 47.72 196 ARG A N 1
ATOM 1547 C CA . ARG A 1 196 ? 19.631 -11.801 -8.753 1.00 47.72 196 ARG A CA 1
ATOM 1548 C C . ARG A 1 196 ? 19.381 -13.177 -8.125 1.00 47.72 196 ARG A C 1
ATOM 1550 O O . ARG A 1 196 ? 18.585 -13.286 -7.195 1.00 47.72 196 ARG A O 1
ATOM 1557 N N . GLY A 1 197 ? 20.103 -14.205 -8.579 1.00 45.56 197 GLY A N 1
ATOM 1558 C CA . GLY A 1 197 ? 20.123 -15.530 -7.961 1.00 45.56 197 GLY A CA 1
ATOM 1559 C C . GLY A 1 197 ? 20.624 -15.491 -6.518 1.00 45.56 197 GLY A C 1
ATOM 1560 O O . GLY A 1 197 ? 20.066 -16.184 -5.681 1.00 45.56 197 GLY A O 1
ATOM 1561 N N . TYR A 1 198 ? 21.589 -14.625 -6.190 1.00 46.78 198 TYR A N 1
ATOM 1562 C CA . TYR A 1 198 ? 22.080 -14.473 -4.818 1.00 46.78 198 TYR A CA 1
ATOM 1563 C C . TYR A 1 198 ? 21.019 -13.913 -3.857 1.00 46.78 198 TYR A C 1
ATOM 1565 O O . TYR A 1 198 ? 20.824 -14.478 -2.789 1.00 46.78 198 TYR A O 1
ATOM 1573 N N . LEU A 1 199 ? 20.261 -12.881 -4.248 1.00 47.28 199 LEU A N 1
ATOM 1574 C CA . LEU A 1 199 ? 19.139 -12.353 -3.450 1.00 47.28 199 LEU A CA 1
ATOM 1575 C C . LEU A 1 199 ? 18.060 -13.413 -3.195 1.00 47.28 199 LEU A C 1
ATOM 1577 O O . LEU A 1 199 ? 17.596 -13.572 -2.066 1.00 47.28 199 LEU A O 1
ATOM 1581 N N . LEU A 1 200 ? 17.697 -14.173 -4.234 1.00 45.56 200 LEU A N 1
ATOM 1582 C CA . LEU A 1 200 ? 16.732 -15.264 -4.120 1.00 45.56 200 LEU A CA 1
ATOM 1583 C C . LEU A 1 200 ? 17.293 -16.419 -3.273 1.00 45.56 200 LEU A C 1
ATOM 1585 O O . LEU A 1 200 ? 16.568 -16.956 -2.450 1.00 45.56 200 LEU A O 1
ATOM 1589 N N . CYS A 1 201 ? 18.576 -16.766 -3.404 1.00 42.28 201 CYS A N 1
ATOM 1590 C CA . CYS A 1 201 ? 19.245 -17.802 -2.610 1.00 42.28 201 CYS A CA 1
ATOM 1591 C C . CYS A 1 201 ? 19.483 -17.387 -1.151 1.00 42.28 201 CYS A C 1
ATOM 1593 O O . CYS A 1 201 ? 19.429 -18.244 -0.277 1.00 42.28 201 CYS A O 1
ATOM 1595 N N . CYS A 1 202 ? 19.701 -16.105 -0.853 1.00 46.56 202 CYS A N 1
ATOM 1596 C CA . CYS A 1 202 ? 19.765 -15.593 0.517 1.00 46.56 202 CYS A CA 1
ATOM 1597 C C . CYS A 1 202 ? 18.378 -15.577 1.163 1.00 46.56 202 CYS A C 1
ATOM 1599 O O . CYS A 1 202 ? 18.238 -15.994 2.311 1.00 46.56 202 CYS A O 1
ATOM 1601 N N . TYR A 1 203 ? 17.348 -15.168 0.416 1.00 47.66 203 TYR A N 1
ATOM 1602 C CA . TYR A 1 203 ? 15.959 -15.205 0.872 1.00 47.66 203 TYR A CA 1
ATOM 1603 C C . TYR A 1 203 ? 15.451 -16.648 1.060 1.00 47.66 203 TYR A C 1
ATOM 1605 O O . TYR A 1 203 ? 14.867 -16.975 2.090 1.00 47.66 203 TYR A O 1
ATOM 1613 N N . LEU A 1 204 ? 15.745 -17.553 0.121 1.00 40.44 204 LEU A N 1
ATOM 1614 C CA . LEU A 1 204 ? 15.437 -18.986 0.225 1.00 40.44 204 LEU A CA 1
ATOM 1615 C C . LEU A 1 204 ? 16.289 -19.671 1.303 1.00 40.44 204 LEU A C 1
ATOM 1617 O O . LEU A 1 204 ? 15.775 -20.485 2.064 1.00 40.44 204 LEU A O 1
ATOM 1621 N N . GLY A 1 205 ? 17.564 -19.305 1.443 1.00 43.81 205 GLY A N 1
ATOM 1622 C CA . GLY A 1 205 ? 18.436 -19.770 2.524 1.00 43.81 205 GLY A CA 1
ATOM 1623 C C . GLY A 1 205 ? 17.905 -19.386 3.906 1.00 43.81 205 GLY A C 1
ATOM 1624 O O . GLY A 1 205 ? 18.053 -20.150 4.853 1.00 43.81 205 GLY A O 1
ATOM 1625 N N . HIS A 1 206 ? 17.192 -18.263 4.016 1.00 44.50 206 HIS A N 1
ATOM 1626 C CA . HIS A 1 206 ? 16.504 -17.849 5.237 1.00 44.50 206 HIS A CA 1
ATOM 1627 C C . HIS A 1 206 ? 15.328 -18.768 5.614 1.00 44.50 206 HIS A C 1
ATOM 1629 O O . HIS A 1 206 ? 15.047 -18.953 6.799 1.00 44.50 206 HIS A O 1
ATOM 1635 N N . ILE A 1 207 ? 14.660 -19.354 4.615 1.00 43.84 207 ILE A N 1
ATOM 1636 C CA . ILE A 1 207 ? 13.576 -20.330 4.796 1.00 43.84 207 ILE A CA 1
ATOM 1637 C C . ILE A 1 207 ? 14.151 -21.718 5.131 1.00 43.84 207 ILE A C 1
ATOM 1639 O O . ILE A 1 207 ? 13.576 -22.435 5.945 1.00 43.84 207 ILE A O 1
ATOM 1643 N N . PHE A 1 208 ? 15.305 -22.084 4.559 1.00 40.47 208 PHE A N 1
ATOM 1644 C CA . PHE A 1 208 ? 15.883 -23.428 4.695 1.00 40.47 208 PHE A CA 1
ATOM 1645 C C . PHE A 1 208 ? 16.921 -23.602 5.824 1.00 40.47 208 PHE A C 1
ATOM 1647 O O . PHE A 1 208 ? 17.125 -24.729 6.267 1.00 40.47 208 PHE A O 1
ATOM 1654 N N . ALA A 1 209 ? 17.571 -22.542 6.326 1.00 45.44 209 ALA A N 1
ATOM 1655 C CA . ALA A 1 209 ? 18.710 -22.673 7.253 1.00 45.44 209 ALA A CA 1
ATOM 1656 C C . ALA A 1 209 ? 18.373 -22.572 8.757 1.00 45.44 209 ALA A C 1
ATOM 1658 O O . ALA A 1 209 ? 19.274 -22.697 9.583 1.00 45.44 209 ALA A O 1
ATOM 1659 N N . GLY A 1 210 ? 17.118 -22.316 9.151 1.00 43.16 210 GLY A N 1
ATOM 1660 C CA . GLY A 1 210 ? 16.707 -22.287 10.570 1.00 43.16 210 GLY A CA 1
ATOM 1661 C C . GLY A 1 210 ? 17.332 -21.173 11.432 1.00 43.16 210 GLY A C 1
ATOM 1662 O O . GLY A 1 210 ? 17.130 -21.135 12.646 1.00 43.16 210 GLY A O 1
ATOM 1663 N N . ILE A 1 211 ? 18.080 -20.243 10.831 1.00 52.25 211 ILE A N 1
ATOM 1664 C CA . ILE A 1 211 ? 18.683 -19.098 11.519 1.00 52.25 211 ILE A CA 1
ATOM 1665 C C . ILE A 1 211 ? 17.636 -17.981 11.601 1.00 52.25 211 ILE A C 1
ATOM 1667 O O . ILE A 1 211 ? 17.171 -17.484 10.577 1.00 52.25 211 ILE A O 1
ATOM 1671 N N . LYS A 1 212 ? 17.290 -17.548 12.822 1.00 47.53 212 LYS A N 1
ATOM 1672 C CA . LYS A 1 212 ? 16.487 -16.336 13.065 1.00 47.53 212 LYS A CA 1
ATOM 1673 C C . LYS A 1 212 ? 17.320 -15.098 12.721 1.00 47.53 212 LYS A C 1
ATOM 1675 O O . LYS A 1 212 ? 17.946 -14.499 13.597 1.00 47.53 212 LYS A O 1
ATOM 1680 N N . LEU A 1 213 ? 17.400 -14.776 11.438 1.00 50.97 213 LEU A N 1
ATOM 1681 C CA . LEU A 1 213 ? 17.946 -13.516 10.957 1.00 50.97 213 LEU A CA 1
ATOM 1682 C C . LEU A 1 213 ? 16.788 -12.515 10.826 1.00 50.97 213 LEU A C 1
ATOM 1684 O O . LEU A 1 213 ? 15.657 -12.891 10.532 1.00 50.97 213 LEU A O 1
ATOM 1688 N N . ASP A 1 214 ? 17.047 -11.259 11.157 1.00 50.31 214 ASP A N 1
ATOM 1689 C CA . ASP A 1 214 ? 16.063 -10.190 11.014 1.00 50.31 214 ASP A CA 1
ATOM 1690 C C . ASP A 1 214 ? 16.106 -9.651 9.576 1.00 50.31 214 ASP A C 1
ATOM 1692 O O . ASP A 1 214 ? 17.183 -9.609 8.968 1.00 50.31 214 ASP A O 1
ATOM 1696 N N . VAL A 1 215 ? 14.960 -9.225 9.035 1.00 53.53 215 VAL A N 1
ATOM 1697 C CA . VAL A 1 215 ? 14.820 -8.726 7.646 1.00 53.53 215 VAL A CA 1
ATOM 1698 C C . VAL A 1 215 ? 15.839 -7.617 7.369 1.00 53.53 215 VAL A C 1
ATOM 1700 O O . VAL A 1 215 ? 16.473 -7.566 6.315 1.00 53.53 215 VAL A O 1
ATOM 1703 N N . VAL A 1 216 ? 16.083 -6.791 8.383 1.00 53.72 216 VAL A N 1
ATOM 1704 C CA . VAL A 1 216 ? 17.074 -5.719 8.373 1.00 53.72 216 VAL A CA 1
ATOM 1705 C C . VAL A 1 216 ? 18.488 -6.237 8.114 1.00 53.72 216 VAL A C 1
ATOM 1707 O O . VAL A 1 216 ? 19.195 -5.726 7.245 1.00 53.72 216 VAL A O 1
ATOM 1710 N N . SER A 1 217 ? 18.916 -7.267 8.845 1.00 57.44 217 SER A N 1
ATOM 1711 C CA . SER A 1 217 ? 20.251 -7.845 8.681 1.00 57.44 217 SER A CA 1
ATOM 1712 C C . SER A 1 217 ? 20.410 -8.504 7.307 1.00 57.44 217 SER A C 1
ATOM 1714 O O . SER A 1 217 ? 21.494 -8.435 6.732 1.00 57.44 217 SER A O 1
ATOM 1716 N N . ALA A 1 218 ? 19.342 -9.087 6.750 1.00 56.59 218 ALA A N 1
ATOM 1717 C CA . ALA A 1 218 ? 19.368 -9.691 5.418 1.00 56.59 218 ALA A CA 1
ATOM 1718 C C . ALA A 1 218 ? 19.597 -8.642 4.313 1.00 56.59 218 ALA A C 1
ATOM 1720 O O . ALA A 1 218 ? 20.427 -8.863 3.427 1.00 56.59 218 ALA A O 1
ATOM 1721 N N . ASN A 1 219 ? 18.949 -7.476 4.413 1.00 58.44 219 ASN A N 1
ATOM 1722 C CA . ASN A 1 219 ? 19.116 -6.376 3.458 1.00 58.44 219 ASN A CA 1
ATOM 1723 C C . ASN A 1 219 ? 20.544 -5.800 3.470 1.00 58.44 219 ASN A C 1
ATOM 1725 O O . ASN A 1 219 ? 21.148 -5.620 2.411 1.00 58.44 219 ASN A O 1
ATOM 1729 N N . PHE A 1 220 ? 21.146 -5.598 4.648 1.00 60.97 220 PHE A N 1
ATOM 1730 C CA . PHE A 1 220 ? 22.541 -5.143 4.737 1.00 60.97 220 PHE A CA 1
ATOM 1731 C C . PHE A 1 220 ? 23.541 -6.153 4.159 1.00 60.97 220 PHE A C 1
ATOM 1733 O O . PHE A 1 220 ? 24.513 -5.753 3.511 1.00 60.97 220 PHE A O 1
ATOM 1740 N N . ILE A 1 221 ? 23.313 -7.453 4.369 1.00 61.25 221 ILE A N 1
ATOM 1741 C CA . ILE A 1 221 ? 24.155 -8.508 3.792 1.00 61.25 221 ILE A CA 1
ATOM 1742 C C . ILE A 1 221 ? 24.035 -8.487 2.265 1.00 61.25 221 ILE A C 1
ATOM 1744 O O . ILE A 1 221 ? 25.055 -8.451 1.578 1.00 61.25 221 ILE A O 1
ATOM 1748 N N . ALA A 1 222 ? 22.815 -8.447 1.726 1.00 58.34 222 ALA A N 1
ATOM 1749 C CA . ALA A 1 222 ? 22.586 -8.436 0.283 1.00 58.34 222 ALA A CA 1
ATOM 1750 C C . ALA A 1 222 ? 23.284 -7.258 -0.420 1.00 58.34 222 ALA A C 1
ATOM 1752 O O . ALA A 1 222 ? 23.964 -7.449 -1.431 1.00 58.34 222 ALA A O 1
ATOM 1753 N N . ILE A 1 223 ? 23.183 -6.060 0.155 1.00 60.19 223 ILE A N 1
ATOM 1754 C CA . ILE A 1 223 ? 23.792 -4.848 -0.403 1.00 60.19 223 ILE A CA 1
ATOM 1755 C C . ILE A 1 223 ? 25.322 -4.906 -0.314 1.00 60.19 223 ILE A C 1
ATOM 1757 O O . ILE A 1 223 ? 26.005 -4.609 -1.295 1.00 60.19 223 ILE A O 1
ATOM 1761 N N . SER A 1 224 ? 25.867 -5.361 0.822 1.00 65.75 224 SER A N 1
ATOM 1762 C CA . SER A 1 224 ? 27.318 -5.532 1.003 1.00 65.75 224 SER A CA 1
ATOM 1763 C C . SER A 1 224 ? 27.902 -6.477 -0.050 1.00 65.75 224 SER A C 1
ATOM 1765 O O . SER A 1 224 ? 28.929 -6.183 -0.661 1.00 65.75 224 SER A O 1
ATOM 1767 N N . PHE A 1 225 ? 27.222 -7.598 -0.299 1.00 63.06 225 PHE A N 1
ATOM 1768 C CA . PHE A 1 225 ? 27.626 -8.559 -1.322 1.00 63.06 225 PHE A CA 1
ATOM 1769 C C . PHE A 1 225 ? 27.519 -7.993 -2.736 1.00 63.06 225 PHE A C 1
ATOM 1771 O O . PHE A 1 225 ? 28.384 -8.268 -3.563 1.00 63.06 225 PHE A O 1
ATOM 1778 N N . CYS A 1 226 ? 26.508 -7.181 -3.030 1.00 59.84 226 CYS A N 1
ATOM 1779 C CA . CYS A 1 226 ? 26.389 -6.597 -4.357 1.00 59.84 226 CYS A CA 1
ATOM 1780 C C . CYS A 1 226 ? 27.442 -5.526 -4.634 1.00 59.84 226 CYS A C 1
ATOM 1782 O O . CYS A 1 226 ? 28.006 -5.524 -5.723 1.00 59.84 226 CYS A O 1
ATOM 1784 N N . PHE A 1 227 ? 27.763 -4.666 -3.663 1.00 65.19 227 PHE A N 1
ATOM 1785 C CA . PHE A 1 227 ? 28.876 -3.727 -3.819 1.00 65.19 227 PHE A CA 1
ATOM 1786 C C . PHE A 1 227 ? 30.214 -4.455 -3.947 1.00 65.19 227 PHE A C 1
ATOM 1788 O O . PHE A 1 227 ? 31.067 -4.020 -4.713 1.00 65.19 227 PHE A O 1
ATOM 1795 N N . LEU A 1 228 ? 30.384 -5.598 -3.274 1.00 67.12 228 LEU A N 1
ATOM 1796 C CA . LEU A 1 228 ? 31.554 -6.456 -3.462 1.00 67.12 228 LEU A CA 1
ATOM 1797 C C . LEU A 1 228 ? 31.625 -7.003 -4.898 1.00 67.12 228 LEU A C 1
ATOM 1799 O O . LEU A 1 228 ? 32.691 -6.992 -5.508 1.00 67.12 228 LEU A O 1
ATOM 1803 N N . ILE A 1 229 ? 30.498 -7.446 -5.460 1.00 64.12 229 ILE A N 1
ATOM 1804 C CA . ILE A 1 229 ? 30.428 -7.937 -6.843 1.00 64.12 229 ILE A CA 1
ATOM 1805 C C . ILE A 1 229 ? 30.661 -6.801 -7.852 1.00 64.12 229 ILE A C 1
ATOM 1807 O O . ILE A 1 229 ? 31.432 -6.991 -8.791 1.00 64.12 229 ILE A O 1
ATOM 1811 N N . GLU A 1 230 ? 30.063 -5.623 -7.656 1.00 63.38 230 GLU A N 1
ATOM 1812 C CA . GLU A 1 230 ? 30.297 -4.432 -8.492 1.00 63.38 230 GLU A CA 1
ATOM 1813 C C . GLU A 1 230 ? 31.764 -3.981 -8.435 1.00 63.38 230 GLU A C 1
ATOM 1815 O O . GLU A 1 230 ? 32.381 -3.705 -9.468 1.00 63.38 230 GLU A O 1
ATOM 1820 N N . PHE A 1 231 ? 32.373 -4.016 -7.248 1.00 67.75 231 PHE A N 1
ATOM 1821 C CA . PHE A 1 231 ? 33.796 -3.743 -7.064 1.00 67.75 231 PHE A CA 1
ATOM 1822 C C . PHE A 1 231 ? 34.679 -4.749 -7.808 1.00 67.75 231 PHE A C 1
ATOM 1824 O O . PHE A 1 231 ? 35.615 -4.355 -8.505 1.00 67.75 231 PHE A O 1
ATOM 1831 N N . ILE A 1 232 ? 34.364 -6.044 -7.727 1.00 66.94 232 ILE A N 1
ATOM 1832 C CA . ILE A 1 232 ? 35.091 -7.093 -8.459 1.00 66.94 232 ILE A CA 1
ATOM 1833 C C . ILE A 1 232 ? 34.912 -6.936 -9.979 1.00 66.94 232 ILE A C 1
ATOM 1835 O O . ILE A 1 232 ? 35.862 -7.169 -10.732 1.00 66.94 232 ILE A O 1
ATOM 1839 N N . ARG A 1 233 ? 33.719 -6.530 -10.431 1.00 64.56 233 ARG A N 1
ATOM 1840 C CA . ARG A 1 233 ? 33.352 -6.370 -11.845 1.00 64.56 233 ARG A CA 1
ATOM 1841 C C . ARG A 1 233 ? 34.050 -5.182 -12.497 1.00 64.56 233 ARG A C 1
ATOM 1843 O O . ARG A 1 233 ? 34.644 -5.343 -13.560 1.00 64.56 233 ARG A O 1
ATOM 1850 N N . HIS A 1 234 ? 33.957 -3.999 -11.896 1.00 64.31 234 HIS A N 1
ATOM 1851 C CA . HIS A 1 234 ? 34.512 -2.784 -12.491 1.00 64.31 234 HIS A CA 1
ATOM 1852 C C . HIS A 1 234 ? 35.976 -2.550 -12.114 1.00 64.31 234 HIS A C 1
ATOM 1854 O O . HIS A 1 234 ? 36.656 -1.810 -12.821 1.00 64.31 234 HIS A O 1
ATOM 1860 N N . ARG A 1 235 ? 36.472 -3.186 -11.038 1.00 66.44 235 ARG A N 1
ATOM 1861 C CA . ARG A 1 235 ? 37.818 -2.978 -10.464 1.00 66.44 235 ARG A CA 1
ATOM 1862 C C 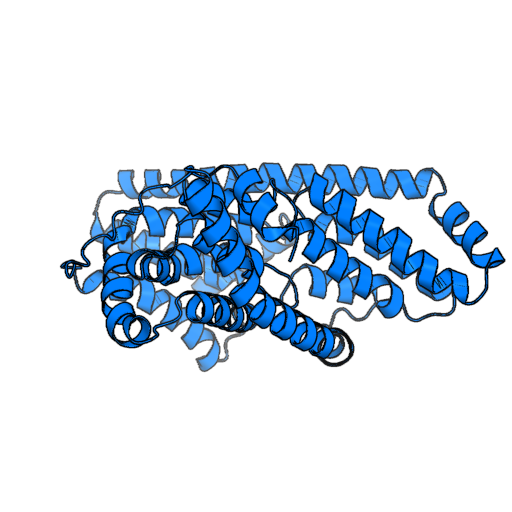. ARG A 1 235 ? 38.172 -1.503 -10.229 1.00 66.44 235 ARG A C 1
ATOM 1864 O O . ARG A 1 235 ? 39.342 -1.163 -10.078 1.00 66.44 235 ARG A O 1
ATOM 1871 N N . ASP A 1 236 ? 37.161 -0.641 -10.173 1.00 72.62 236 ASP A N 1
ATOM 1872 C CA . ASP A 1 236 ? 37.285 0.795 -9.997 1.00 72.62 236 ASP A CA 1
ATOM 1873 C C . ASP A 1 236 ? 36.526 1.199 -8.733 1.00 72.62 236 ASP A C 1
ATOM 1875 O O . ASP A 1 236 ? 35.294 1.226 -8.692 1.00 72.62 236 ASP A O 1
ATOM 1879 N N . GLY A 1 237 ? 37.283 1.491 -7.677 1.00 68.31 237 GLY A N 1
ATOM 1880 C CA . GLY A 1 237 ? 36.722 1.908 -6.396 1.00 68.31 237 GLY A CA 1
ATOM 1881 C C . GLY A 1 237 ? 36.019 3.266 -6.456 1.00 68.31 237 GLY A C 1
ATOM 1882 O O . GLY A 1 237 ? 35.138 3.513 -5.632 1.00 68.31 237 GLY A O 1
ATOM 1883 N N . LYS A 1 238 ? 36.352 4.133 -7.426 1.00 72.50 238 LYS A N 1
ATOM 1884 C CA . LYS A 1 238 ? 35.690 5.441 -7.563 1.00 72.50 238 LYS A CA 1
ATOM 1885 C C . LYS A 1 238 ? 34.253 5.281 -8.033 1.00 72.50 238 LYS A C 1
ATOM 1887 O O . LYS A 1 238 ? 33.358 5.860 -7.430 1.00 72.50 238 LYS A O 1
ATOM 1892 N N . ARG A 1 239 ? 34.032 4.421 -9.026 1.00 69.69 239 ARG A N 1
ATOM 1893 C CA . ARG A 1 239 ? 32.697 4.138 -9.562 1.00 69.69 239 ARG A CA 1
ATOM 1894 C C . ARG A 1 239 ? 31.769 3.527 -8.508 1.00 69.69 239 ARG A C 1
ATOM 1896 O O . ARG A 1 239 ? 30.658 4.000 -8.323 1.00 69.69 239 ARG A O 1
ATOM 1903 N N . VAL A 1 240 ? 32.266 2.566 -7.725 1.00 70.56 240 VAL A N 1
ATOM 1904 C CA . VAL A 1 240 ? 31.503 1.991 -6.599 1.00 70.56 240 VAL A CA 1
ATOM 1905 C C . VAL A 1 240 ? 31.170 3.052 -5.544 1.00 70.56 240 VAL A C 1
ATOM 1907 O O . VAL A 1 240 ? 30.076 3.050 -4.986 1.00 70.56 240 VAL A O 1
ATOM 1910 N N . SER A 1 241 ? 32.089 3.984 -5.274 1.00 72.00 241 SER A N 1
ATOM 1911 C CA . SER A 1 241 ? 31.829 5.090 -4.347 1.00 72.00 241 SER A CA 1
ATOM 1912 C C . SER A 1 241 ? 30.769 6.061 -4.876 1.00 72.00 241 SER A C 1
ATOM 1914 O O . SER A 1 241 ? 29.968 6.555 -4.086 1.00 72.00 241 SER A O 1
ATOM 1916 N N . GLU A 1 242 ? 30.752 6.346 -6.179 1.00 75.12 242 GLU A N 1
ATOM 1917 C CA . GLU A 1 242 ? 29.721 7.172 -6.819 1.00 75.12 242 GLU A CA 1
ATOM 1918 C C . GLU A 1 242 ? 28.345 6.497 -6.737 1.00 75.12 242 GLU A C 1
ATOM 1920 O O . GLU A 1 242 ? 27.368 7.138 -6.349 1.00 75.12 242 GLU A O 1
ATOM 1925 N N . ASP A 1 243 ? 28.289 5.186 -6.974 1.00 66.56 243 ASP A N 1
ATOM 1926 C CA . ASP A 1 243 ? 27.065 4.386 -6.875 1.00 66.56 243 ASP A CA 1
ATOM 1927 C C . ASP A 1 243 ? 26.506 4.364 -5.439 1.00 66.56 243 ASP A C 1
ATOM 1929 O O . ASP A 1 243 ? 25.304 4.539 -5.223 1.00 66.56 243 ASP A O 1
ATOM 1933 N N . ILE A 1 244 ? 27.377 4.248 -4.427 1.00 71.19 244 ILE A N 1
ATOM 1934 C CA . ILE A 1 244 ? 26.988 4.382 -3.011 1.00 71.19 244 ILE A CA 1
ATOM 1935 C C . ILE A 1 244 ? 26.399 5.774 -2.735 1.00 71.19 244 ILE A C 1
ATOM 1937 O O . ILE A 1 244 ? 25.401 5.888 -2.020 1.00 71.19 244 ILE A O 1
ATOM 1941 N N . VAL A 1 245 ? 26.979 6.839 -3.301 1.00 74.44 245 VAL A N 1
ATOM 1942 C CA . VAL A 1 245 ? 26.472 8.212 -3.131 1.00 74.44 245 VAL A CA 1
ATOM 1943 C C . VAL A 1 245 ? 25.085 8.377 -3.755 1.00 74.44 245 VAL A C 1
ATOM 1945 O O . VAL A 1 245 ? 24.240 9.042 -3.153 1.00 74.44 245 VAL A O 1
ATOM 1948 N N . VAL A 1 246 ? 24.818 7.763 -4.911 1.00 66.94 246 VAL A N 1
ATOM 1949 C CA . VAL A 1 246 ? 23.482 7.771 -5.537 1.00 66.94 246 VAL A CA 1
ATOM 1950 C C . VAL A 1 246 ? 22.449 7.119 -4.614 1.00 66.94 246 VAL A C 1
ATOM 1952 O O . VAL A 1 246 ? 21.409 7.722 -4.336 1.00 66.94 246 VAL A O 1
ATOM 1955 N N . VAL A 1 247 ? 22.764 5.946 -4.056 1.00 65.31 247 VAL A N 1
ATOM 1956 C CA . VAL A 1 247 ? 21.880 5.244 -3.107 1.00 65.31 247 VAL A CA 1
ATOM 1957 C C . VAL A 1 247 ? 21.629 6.082 -1.848 1.00 65.31 247 VAL A C 1
ATOM 1959 O O . VAL A 1 247 ? 20.486 6.207 -1.403 1.00 65.31 247 VAL A O 1
ATOM 1962 N N . LEU A 1 248 ? 22.673 6.698 -1.285 1.00 69.00 248 LEU A N 1
ATOM 1963 C CA . LEU A 1 248 ? 22.556 7.533 -0.086 1.00 69.00 248 LEU A CA 1
ATOM 1964 C C . LEU A 1 248 ? 21.746 8.814 -0.328 1.00 69.00 248 LEU A C 1
ATOM 1966 O O . LEU A 1 248 ? 20.984 9.215 0.551 1.00 69.00 248 LEU A O 1
ATOM 1970 N N . LYS A 1 249 ? 21.873 9.443 -1.503 1.00 66.25 249 LYS A N 1
ATOM 1971 C CA . LYS A 1 249 ? 21.067 10.617 -1.878 1.00 66.25 249 LYS A CA 1
ATOM 1972 C C . LYS A 1 249 ? 19.589 10.262 -2.019 1.00 66.25 249 LYS A C 1
ATOM 1974 O O . LYS A 1 249 ? 18.759 10.925 -1.404 1.00 66.25 249 LYS A O 1
ATOM 1979 N N . ALA A 1 250 ? 19.276 9.185 -2.742 1.00 58.44 250 ALA A N 1
ATOM 1980 C CA . ALA A 1 250 ? 17.902 8.705 -2.889 1.00 58.44 250 ALA A CA 1
ATOM 1981 C C . ALA A 1 250 ? 17.269 8.377 -1.524 1.00 58.44 250 ALA A C 1
ATOM 1983 O O . ALA A 1 250 ? 16.127 8.739 -1.248 1.00 58.44 250 ALA A O 1
ATOM 1984 N N . MET A 1 251 ? 18.035 7.755 -0.626 1.00 64.19 251 MET A N 1
ATOM 1985 C CA . MET A 1 251 ? 17.595 7.495 0.744 1.00 64.19 251 MET A CA 1
ATOM 1986 C C . MET A 1 251 ? 17.346 8.793 1.533 1.00 64.19 251 MET A C 1
ATOM 1988 O O . MET A 1 251 ? 16.352 8.882 2.254 1.00 64.19 251 MET A O 1
ATOM 1992 N N . ALA A 1 252 ? 18.228 9.791 1.419 1.00 62.59 252 ALA A N 1
ATOM 1993 C CA . ALA A 1 252 ? 18.101 11.057 2.139 1.00 62.59 252 ALA A CA 1
ATOM 1994 C C . ALA A 1 252 ? 16.835 11.833 1.739 1.00 62.59 252 ALA A C 1
ATOM 1996 O O . ALA A 1 252 ? 16.148 12.366 2.610 1.00 62.59 252 ALA A O 1
ATOM 1997 N N . GLU A 1 253 ? 16.489 11.854 0.451 1.00 58.94 253 GLU A N 1
ATOM 1998 C CA . GLU A 1 253 ? 15.269 12.510 -0.041 1.00 58.94 253 GLU A CA 1
ATOM 1999 C C . GLU A 1 253 ? 13.999 11.873 0.540 1.00 58.94 253 GLU A C 1
ATOM 2001 O O . GLU A 1 253 ? 13.120 12.579 1.047 1.00 58.94 253 GLU A O 1
ATOM 2006 N N . ILE A 1 254 ? 13.926 10.537 0.551 1.00 55.47 254 ILE A N 1
ATOM 2007 C CA . ILE A 1 254 ? 12.784 9.817 1.132 1.00 55.47 254 ILE A CA 1
ATOM 2008 C C . ILE A 1 254 ? 12.738 10.025 2.654 1.00 55.47 254 ILE A C 1
ATOM 2010 O O . ILE A 1 254 ? 11.668 10.247 3.226 1.00 55.47 254 ILE A O 1
ATOM 2014 N N . PHE A 1 255 ? 13.898 10.011 3.315 1.00 61.47 255 PHE A N 1
ATOM 2015 C CA . PHE A 1 255 ? 14.006 10.216 4.756 1.00 61.47 255 PHE A CA 1
ATOM 2016 C C . PHE A 1 255 ? 13.456 11.577 5.204 1.00 61.47 255 PHE A C 1
ATOM 2018 O O . PHE A 1 255 ? 12.649 11.628 6.136 1.00 61.47 255 PHE A O 1
ATOM 2025 N N . VAL A 1 256 ? 13.852 12.667 4.533 1.00 63.88 256 VAL A N 1
ATOM 2026 C CA . VAL A 1 256 ? 13.380 14.028 4.851 1.00 63.88 256 VAL A CA 1
ATOM 2027 C C . VAL A 1 256 ? 11.861 14.109 4.727 1.00 63.88 256 VAL A C 1
ATOM 2029 O O . VAL A 1 256 ? 11.200 14.585 5.650 1.00 63.88 256 VAL A O 1
ATOM 2032 N N . SER A 1 257 ? 11.301 13.579 3.636 1.00 56.88 257 SER A N 1
ATOM 2033 C CA . SER A 1 257 ? 9.854 13.566 3.412 1.00 56.88 257 SER A CA 1
ATOM 2034 C C . SER A 1 257 ? 9.107 12.884 4.566 1.00 56.88 257 SER A C 1
ATOM 2036 O O . SER A 1 257 ? 8.215 13.484 5.173 1.00 56.88 257 SER A O 1
ATOM 2038 N N . VAL A 1 258 ? 9.507 11.663 4.943 1.00 56.53 258 VAL A N 1
ATOM 2039 C CA . VAL A 1 258 ? 8.768 10.895 5.956 1.00 56.53 258 VAL A CA 1
ATOM 2040 C C . VAL A 1 258 ? 8.913 11.477 7.361 1.00 56.53 258 VAL A C 1
ATOM 2042 O O . VAL A 1 258 ? 7.927 11.527 8.100 1.00 56.53 258 VAL A O 1
ATOM 2045 N N . VAL A 1 259 ? 10.101 11.946 7.748 1.00 62.84 259 VAL A N 1
ATOM 2046 C CA . VAL A 1 259 ? 10.293 12.547 9.078 1.00 62.84 259 VAL A CA 1
ATOM 2047 C C . VAL A 1 259 ? 9.454 13.816 9.233 1.00 62.84 259 VAL A C 1
ATOM 2049 O O . VAL A 1 259 ? 8.768 13.962 10.247 1.00 62.84 259 VAL A O 1
ATOM 2052 N N . SER A 1 260 ? 9.432 14.694 8.225 1.00 65.19 260 SER A N 1
ATOM 2053 C CA . SER A 1 260 ? 8.606 15.909 8.246 1.00 65.19 260 SER A CA 1
ATOM 2054 C C . SER A 1 260 ? 7.114 15.594 8.405 1.00 65.19 260 SER A C 1
ATOM 2056 O O . SER A 1 260 ? 6.433 16.222 9.216 1.00 65.19 260 SER A O 1
ATOM 2058 N N . ILE A 1 261 ? 6.623 14.574 7.698 1.00 61.41 261 ILE A N 1
ATOM 2059 C CA . ILE A 1 261 ? 5.247 14.060 7.786 1.00 61.41 261 ILE A CA 1
ATOM 2060 C C . ILE A 1 261 ? 4.937 13.531 9.198 1.00 61.41 261 ILE A C 1
ATOM 2062 O O . ILE A 1 261 ? 3.914 13.894 9.782 1.00 61.41 261 ILE A O 1
ATOM 2066 N N . ILE A 1 262 ? 5.809 12.699 9.782 1.00 61.97 262 ILE A N 1
ATOM 2067 C CA . ILE A 1 262 ? 5.600 12.137 11.130 1.00 61.97 262 ILE A CA 1
ATOM 2068 C C . ILE A 1 262 ? 5.518 13.251 12.178 1.00 61.97 262 ILE A C 1
ATOM 2070 O O . ILE A 1 262 ? 4.625 13.221 13.029 1.00 61.97 262 ILE A O 1
ATOM 2074 N N . ILE A 1 263 ? 6.421 14.234 12.111 1.00 68.38 263 ILE A N 1
ATOM 2075 C CA . ILE A 1 263 ? 6.433 15.371 13.041 1.00 68.38 263 ILE A CA 1
ATOM 2076 C C . ILE A 1 263 ? 5.145 16.183 12.895 1.00 68.38 263 ILE A C 1
ATOM 2078 O O . ILE A 1 263 ? 4.456 16.398 13.892 1.00 68.38 263 ILE A O 1
ATOM 2082 N N . ALA A 1 264 ? 4.779 16.572 11.669 1.00 66.38 264 ALA A N 1
ATOM 2083 C CA . ALA A 1 264 ? 3.577 17.363 11.408 1.00 66.38 264 ALA A CA 1
ATOM 2084 C C . ALA A 1 264 ? 2.312 16.693 11.969 1.00 66.38 264 ALA A C 1
ATOM 2086 O O . ALA A 1 264 ? 1.506 17.341 12.637 1.00 66.38 264 ALA A O 1
ATOM 2087 N N . THR A 1 265 ? 2.168 15.380 11.781 1.00 58.53 265 THR A N 1
ATOM 2088 C CA . THR A 1 265 ? 0.992 14.662 12.285 1.00 58.53 265 THR A CA 1
ATOM 2089 C C . THR A 1 265 ? 1.022 14.360 13.765 1.00 58.53 265 THR A C 1
ATOM 2091 O O . THR A 1 265 ? -0.029 14.363 14.400 1.00 58.53 265 THR A O 1
ATOM 2094 N N . SER A 1 266 ? 2.201 14.168 14.349 1.00 64.81 266 SER A N 1
ATOM 2095 C CA . SER A 1 266 ? 2.316 14.057 15.804 1.00 64.81 266 SER A CA 1
ATOM 2096 C C . SER A 1 266 ? 1.888 15.364 16.475 1.00 64.81 266 SER A C 1
ATOM 2098 O O . SER A 1 266 ? 1.095 15.335 17.413 1.00 64.81 266 SER A O 1
ATOM 2100 N N . VAL A 1 267 ? 2.322 16.512 15.940 1.00 75.44 267 VAL A N 1
ATOM 2101 C CA . VAL A 1 267 ? 1.885 17.838 16.412 1.00 75.44 267 VAL A CA 1
ATOM 2102 C C . VAL A 1 267 ? 0.378 18.023 16.222 1.00 75.44 267 VAL A C 1
ATOM 2104 O O . VAL A 1 267 ? -0.293 18.495 17.136 1.00 75.44 267 VAL A O 1
ATOM 2107 N N . PHE A 1 268 ? -0.183 17.609 15.083 1.00 70.25 268 PHE A N 1
ATOM 2108 C CA . PHE A 1 268 ? -1.628 17.665 14.842 1.00 70.25 268 PHE A CA 1
ATOM 2109 C C . PHE A 1 268 ? -2.429 16.796 15.828 1.00 70.25 268 PHE A C 1
ATOM 2111 O O . PHE A 1 268 ? -3.437 17.245 16.373 1.00 70.25 268 PHE A O 1
ATOM 2118 N N . ALA A 1 269 ? -1.966 15.573 16.103 1.00 64.25 269 ALA A N 1
ATOM 2119 C CA . ALA A 1 269 ? -2.598 14.662 17.056 1.00 64.25 269 ALA A CA 1
ATOM 2120 C C . ALA A 1 269 ? -2.594 15.231 18.479 1.00 64.25 269 ALA A C 1
ATOM 2122 O O . ALA A 1 269 ? -3.621 15.203 19.159 1.00 64.25 269 ALA A O 1
ATOM 2123 N N . GLU A 1 270 ? -1.453 15.768 18.915 1.00 72.94 270 GLU A N 1
ATOM 2124 C CA . GLU A 1 270 ? -1.343 16.452 20.205 1.00 72.94 270 GLU A CA 1
ATOM 2125 C C . GLU A 1 270 ? -2.192 17.729 20.240 1.00 72.94 270 GLU A C 1
ATOM 2127 O O . GLU A 1 270 ? -2.818 18.011 21.257 1.00 72.94 270 GLU A O 1
ATOM 2132 N N . GLY A 1 271 ? -2.322 18.442 19.118 1.00 71.88 271 GLY A N 1
ATOM 2133 C CA . GLY A 1 271 ? -3.241 19.572 18.974 1.00 71.88 271 GLY A CA 1
ATOM 2134 C C . GLY A 1 271 ? -4.705 19.185 19.207 1.00 71.88 271 GLY A C 1
ATOM 2135 O O . GLY A 1 271 ? -5.389 19.844 19.987 1.00 71.88 271 GLY A O 1
ATOM 2136 N N . ILE A 1 272 ? -5.184 18.085 18.607 1.00 69.56 272 ILE A N 1
ATOM 2137 C CA . ILE A 1 272 ? -6.549 17.574 18.847 1.00 69.56 272 ILE A CA 1
ATOM 2138 C C . ILE A 1 272 ? -6.749 17.224 20.325 1.00 69.56 272 ILE A C 1
ATOM 2140 O O . ILE A 1 272 ? -7.798 17.542 20.888 1.00 69.56 272 ILE A O 1
ATOM 2144 N N . LYS A 1 273 ? -5.763 16.580 20.964 1.00 69.19 273 LYS A N 1
ATOM 2145 C CA . LYS A 1 273 ? -5.834 16.249 22.396 1.00 69.19 273 LYS A CA 1
ATOM 2146 C C . LYS A 1 273 ? -5.880 17.507 23.262 1.00 69.19 273 LYS A C 1
ATOM 2148 O O . LYS A 1 273 ? -6.731 17.597 24.137 1.00 69.19 273 LYS A O 1
ATOM 2153 N N . ALA A 1 274 ? -5.007 18.478 22.998 1.00 75.62 274 ALA A N 1
ATOM 2154 C CA . ALA A 1 274 ? -4.919 19.723 23.758 1.00 75.62 274 ALA A CA 1
ATOM 2155 C C . ALA A 1 274 ? -6.185 20.586 23.636 1.00 75.62 274 ALA A C 1
ATOM 2157 O O . ALA A 1 274 ? -6.572 21.245 24.597 1.00 75.62 274 ALA A O 1
ATOM 2158 N N . LEU A 1 275 ? -6.854 20.556 22.479 1.00 77.06 275 LEU A N 1
ATOM 2159 C CA . LEU A 1 275 ? -8.132 21.239 22.247 1.00 77.06 275 LEU A CA 1
ATOM 2160 C C . LEU A 1 275 ? -9.340 20.508 22.860 1.00 77.06 275 LEU A C 1
ATOM 2162 O O . LEU A 1 275 ? -10.473 20.955 22.687 1.00 77.06 275 LEU A O 1
ATOM 2166 N N . GLY A 1 276 ? -9.127 19.373 23.528 1.00 71.25 276 GLY A N 1
ATOM 2167 C CA . GLY A 1 276 ? -10.199 18.547 24.072 1.00 71.25 27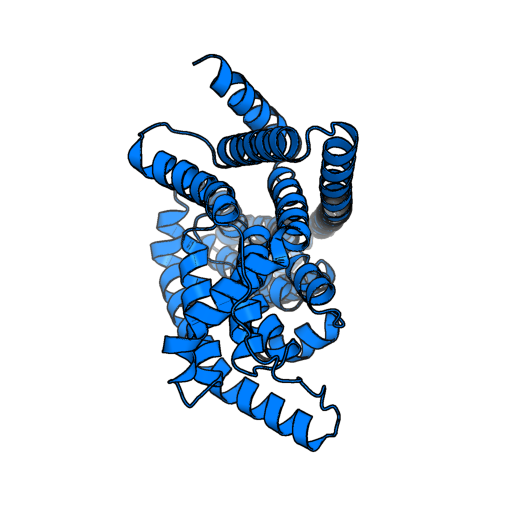6 GLY A CA 1
ATOM 2168 C C . GLY A 1 276 ? -11.069 17.883 23.002 1.00 71.25 276 GLY A C 1
ATOM 2169 O O . GLY A 1 276 ? -12.239 17.565 23.223 1.00 71.25 276 GLY A O 1
ATOM 2170 N N . GLY A 1 277 ? -10.518 17.655 21.804 1.00 69.31 277 GLY A N 1
ATOM 2171 C CA . GLY A 1 277 ? -11.251 17.051 20.690 1.00 69.31 277 GLY A CA 1
ATOM 2172 C C . GLY A 1 277 ? -11.805 15.666 21.029 1.00 69.31 277 GLY A C 1
ATOM 2173 O O . GLY A 1 277 ? -12.880 15.303 20.558 1.00 69.31 277 GLY A O 1
ATOM 2174 N N . LEU A 1 278 ? -11.126 14.917 21.908 1.00 65.12 278 LEU A N 1
ATOM 2175 C CA . LEU A 1 278 ? -11.636 13.649 22.426 1.00 65.12 278 LEU A CA 1
ATOM 2176 C C . LEU A 1 278 ? -12.897 13.854 23.281 1.00 65.12 278 LEU A C 1
ATOM 2178 O O . LEU A 1 278 ? -13.846 13.094 23.108 1.00 65.12 278 LEU A O 1
ATOM 2182 N N . GLU A 1 279 ? -12.947 14.858 24.166 1.00 69.00 279 GLU A N 1
ATOM 2183 C CA . GLU A 1 279 ? -14.149 15.132 24.967 1.00 69.00 279 GLU A CA 1
ATOM 2184 C C . GLU A 1 279 ? -15.314 15.621 24.104 1.00 69.00 279 GLU A C 1
ATOM 2186 O O . GLU A 1 279 ? -16.447 15.203 24.333 1.00 69.00 279 GLU A O 1
ATOM 2191 N N . VAL A 1 280 ? -15.050 16.443 23.084 1.00 71.62 280 VAL A N 1
ATOM 2192 C CA . VAL A 1 280 ? -16.083 16.896 22.136 1.00 71.62 280 VAL A CA 1
ATOM 2193 C C . VAL A 1 280 ? -16.670 15.710 21.371 1.00 71.62 280 VAL A C 1
ATOM 2195 O O . VAL A 1 280 ? -17.891 15.575 21.290 1.00 71.62 280 VAL A O 1
ATOM 2198 N N . ILE A 1 281 ? -15.813 14.823 20.855 1.00 66.56 281 ILE A N 1
ATOM 2199 C CA . ILE A 1 281 ? -16.235 13.616 20.136 1.00 66.56 281 ILE A CA 1
ATOM 2200 C C . ILE A 1 281 ? -17.016 12.691 21.081 1.00 66.56 281 ILE A C 1
ATOM 2202 O O . ILE A 1 281 ? -18.132 12.302 20.755 1.00 66.56 281 ILE A O 1
ATOM 2206 N N . VAL A 1 282 ? -16.501 12.391 22.278 1.00 64.94 282 VAL A N 1
ATOM 2207 C CA . VAL A 1 282 ? -17.194 11.548 23.276 1.00 64.94 282 VAL A CA 1
ATOM 2208 C C . VAL A 1 282 ? -18.537 12.150 23.692 1.00 64.94 282 VAL A C 1
ATOM 2210 O O . VAL A 1 282 ? -19.523 11.423 23.764 1.00 64.94 282 VAL A O 1
ATOM 2213 N N . GLY A 1 283 ? -18.594 13.458 23.950 1.00 67.50 283 GLY A N 1
ATOM 2214 C CA . GLY A 1 283 ? -19.804 14.154 24.389 1.00 67.50 283 GLY A CA 1
ATOM 2215 C C . GLY A 1 283 ? -20.907 14.147 23.331 1.00 67.50 283 GLY A C 1
ATOM 2216 O O . GLY A 1 283 ? -22.065 13.885 23.654 1.00 67.50 283 GLY A O 1
ATOM 2217 N N . TYR A 1 284 ? -20.547 14.344 22.059 1.00 66.19 284 TYR A N 1
ATOM 2218 C CA . TYR A 1 284 ? -21.483 14.208 20.938 1.00 66.19 284 TYR A CA 1
ATOM 2219 C C . TYR A 1 284 ? -21.936 12.763 20.707 1.00 66.19 284 TYR A C 1
ATOM 2221 O O . TYR A 1 284 ? -23.046 12.535 20.241 1.00 66.19 284 TYR A O 1
ATOM 2229 N N . LEU A 1 285 ? -21.099 11.777 21.021 1.00 62.91 285 LEU A N 1
ATOM 2230 C CA . LEU A 1 285 ? -21.424 10.363 20.824 1.00 62.91 285 LEU A CA 1
ATOM 2231 C C . LEU A 1 285 ? -22.283 9.797 21.954 1.00 62.91 285 LEU A C 1
ATOM 2233 O O . LEU A 1 285 ? -23.196 9.012 21.702 1.00 62.91 285 LEU A O 1
ATOM 2237 N N . ALA A 1 286 ? -22.033 10.217 23.193 1.00 62.88 286 ALA A N 1
ATOM 2238 C CA . ALA A 1 286 ? -22.797 9.783 24.358 1.00 62.88 286 ALA A CA 1
ATOM 2239 C C . ALA A 1 286 ? -24.285 10.173 24.264 1.00 62.88 286 ALA A C 1
ATOM 2241 O O . ALA A 1 286 ? -25.130 9.493 24.843 1.00 62.88 286 ALA A O 1
ATOM 2242 N N . SER A 1 287 ? -24.624 11.215 23.496 1.00 64.62 287 SER A N 1
ATOM 2243 C CA . SER A 1 287 ? -26.008 11.644 23.264 1.00 64.62 287 SER A CA 1
ATOM 2244 C C . SER A 1 287 ? -26.747 10.844 22.177 1.00 64.62 287 SER A C 1
ATOM 2246 O O . SER A 1 287 ? -27.961 10.997 22.048 1.00 64.62 287 SER A O 1
ATOM 2248 N N . MET A 1 288 ? -26.062 9.972 21.416 1.00 65.75 288 MET A N 1
ATOM 2249 C CA . MET A 1 288 ? -26.611 9.316 20.211 1.00 65.75 288 MET A CA 1
ATOM 2250 C C . MET A 1 288 ? -26.741 7.777 20.286 1.00 65.75 288 MET A C 1
ATOM 2252 O O . MET A 1 288 ? -27.146 7.146 19.305 1.00 65.75 288 MET A O 1
ATOM 2256 N N . GLY A 1 289 ? -26.436 7.138 21.423 1.00 68.12 289 GLY A N 1
ATOM 2257 C CA . GLY A 1 289 ? -26.631 5.688 21.618 1.00 68.12 289 GLY A CA 1
ATOM 2258 C C . GLY A 1 289 ? -25.879 4.809 20.598 1.00 68.12 289 GLY A C 1
ATOM 2259 O O . GLY A 1 289 ? -24.745 5.101 20.238 1.00 68.12 289 GLY A O 1
ATOM 2260 N N . ASN A 1 290 ? -26.493 3.730 20.087 1.00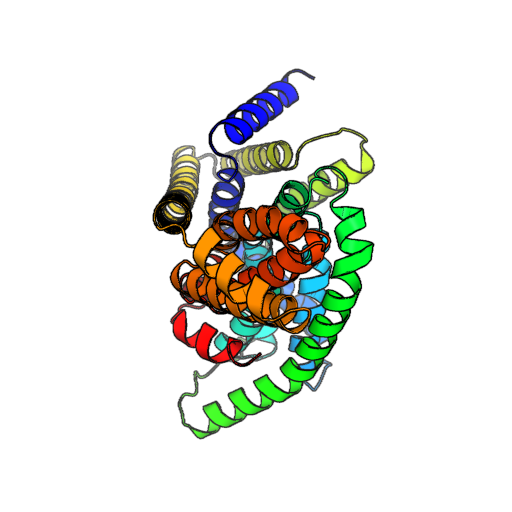 66.06 290 ASN A N 1
ATOM 2261 C CA . ASN A 1 290 ? -25.838 2.807 19.134 1.00 66.06 290 ASN A CA 1
ATOM 2262 C C . ASN A 1 290 ? -25.509 3.427 17.760 1.00 66.06 290 ASN A C 1
ATOM 2264 O O . ASN A 1 290 ? -24.610 2.941 17.073 1.00 66.06 290 ASN A O 1
ATOM 2268 N N . VAL A 1 291 ? -26.193 4.504 17.353 1.00 72.00 291 VAL A N 1
ATOM 2269 C CA . VAL A 1 291 ? -25.888 5.231 16.102 1.00 72.00 291 VAL A CA 1
ATOM 2270 C C . VAL A 1 291 ? -24.549 5.969 16.215 1.00 72.00 291 VAL A C 1
ATOM 2272 O O . VAL A 1 291 ? -23.857 6.164 15.214 1.00 72.00 291 VAL A O 1
ATOM 2275 N N . ALA A 1 292 ? -24.142 6.303 17.442 1.00 71.81 292 ALA A N 1
ATOM 2276 C CA . ALA A 1 292 ? -22.902 7.001 17.729 1.00 71.81 292 ALA A CA 1
ATOM 2277 C C . ALA A 1 292 ? -21.678 6.234 17.215 1.00 71.81 292 ALA A C 1
ATOM 2279 O O . ALA A 1 292 ? -20.839 6.809 16.531 1.00 71.81 292 ALA A O 1
ATOM 2280 N N . VAL A 1 293 ? -21.588 4.924 17.471 1.00 77.31 293 VAL A N 1
ATOM 2281 C CA . VAL A 1 293 ? -20.411 4.119 17.096 1.00 77.31 293 VAL A CA 1
ATOM 2282 C C . VAL A 1 293 ? -20.194 4.112 15.582 1.00 77.31 293 VAL A C 1
ATOM 2284 O O . VAL A 1 293 ? -19.076 4.339 15.125 1.00 77.31 293 VAL A O 1
ATOM 2287 N N . LEU A 1 294 ? -21.260 3.918 14.799 1.00 81.44 294 LEU A N 1
ATOM 2288 C CA . LEU A 1 294 ? -21.176 3.937 13.337 1.00 81.44 294 LEU A CA 1
ATOM 2289 C C . LEU A 1 294 ? -20.754 5.318 12.819 1.00 81.44 294 LEU A C 1
ATOM 2291 O O . LEU A 1 294 ? -19.870 5.420 11.970 1.00 81.44 294 LEU A O 1
ATOM 2295 N N . LEU A 1 295 ? -21.353 6.380 13.358 1.00 80.25 295 LEU A N 1
ATOM 2296 C CA . LEU A 1 295 ? -21.039 7.754 12.971 1.00 80.25 295 LEU A CA 1
ATOM 2297 C C . LEU A 1 295 ? -19.586 8.111 13.321 1.00 80.25 295 LEU A C 1
ATOM 2299 O O . LEU A 1 295 ? -18.893 8.752 12.535 1.00 80.25 295 LEU A O 1
ATOM 2303 N N . CYS A 1 296 ? -19.095 7.606 14.452 1.00 78.75 296 CYS A N 1
ATOM 2304 C CA . CYS A 1 296 ? -17.713 7.738 14.889 1.00 78.75 296 CYS A CA 1
ATOM 2305 C C . CYS A 1 296 ? -16.733 7.071 13.918 1.00 78.75 296 CYS A C 1
ATOM 2307 O O . CYS A 1 296 ? -15.763 7.698 13.494 1.00 78.75 296 CYS A O 1
ATOM 2309 N N . ILE A 1 297 ? -17.019 5.827 13.517 1.00 86.19 297 ILE A N 1
ATOM 2310 C CA . ILE A 1 297 ? -16.218 5.094 12.528 1.00 86.19 297 ILE A CA 1
ATOM 2311 C C . ILE A 1 297 ? -16.162 5.875 11.218 1.00 86.19 297 ILE A C 1
ATOM 2313 O O . ILE A 1 297 ? -15.074 6.068 10.681 1.00 86.19 297 ILE A O 1
ATOM 2317 N N . ILE A 1 298 ? -17.307 6.353 10.725 1.00 86.62 298 ILE A N 1
ATOM 2318 C CA . ILE A 1 298 ? -17.395 7.100 9.465 1.00 86.62 298 ILE A CA 1
ATOM 2319 C C . ILE A 1 298 ? -16.558 8.381 9.543 1.00 86.62 298 ILE A C 1
ATOM 2321 O O . ILE A 1 298 ? -15.668 8.580 8.717 1.00 86.62 298 ILE A O 1
ATOM 2325 N N . VAL A 1 299 ? -16.800 9.226 10.549 1.00 84.06 299 VAL A N 1
ATOM 2326 C CA . VAL A 1 299 ? -16.120 10.523 10.688 1.00 84.06 299 VAL A CA 1
ATOM 2327 C C . VAL A 1 299 ? -14.613 10.341 10.844 1.00 84.06 299 VAL A C 1
ATOM 2329 O O . VAL A 1 299 ? -13.843 10.983 10.129 1.00 84.06 299 VAL A O 1
ATOM 2332 N N . LEU A 1 300 ? -14.177 9.442 11.731 1.00 85.38 300 LEU A N 1
ATOM 2333 C CA . LEU A 1 300 ? -12.753 9.200 11.958 1.00 85.38 300 LEU A CA 1
ATOM 2334 C C . LEU A 1 300 ? -12.078 8.571 10.732 1.00 85.38 300 LEU A C 1
ATOM 2336 O O . LEU A 1 300 ? -10.954 8.949 10.411 1.00 85.38 300 LEU A O 1
ATOM 2340 N N . SER A 1 301 ? -12.757 7.673 10.012 1.00 90.19 301 SER A N 1
ATOM 2341 C CA . SER A 1 301 ? -12.212 7.063 8.792 1.00 90.19 301 SER A CA 1
ATOM 2342 C C . SER A 1 301 ? -12.038 8.096 7.679 1.00 90.19 301 SER A C 1
ATOM 2344 O O . SER A 1 301 ? -10.962 8.171 7.091 1.00 90.19 301 SER A O 1
ATOM 2346 N N . PHE A 1 302 ? -13.037 8.946 7.417 1.00 88.62 302 PHE A N 1
ATOM 2347 C CA . PHE A 1 302 ? -12.910 10.012 6.412 1.00 88.62 302 PHE A CA 1
ATOM 2348 C C . PHE A 1 302 ? -11.855 11.053 6.790 1.00 88.62 302 PHE A C 1
ATOM 2350 O O . PHE A 1 302 ? -11.128 11.539 5.922 1.00 88.62 302 PHE A O 1
ATOM 2357 N N . LEU A 1 303 ? -11.731 11.365 8.080 1.00 85.62 303 LEU A N 1
ATOM 2358 C CA . LEU A 1 303 ? -10.701 12.265 8.583 1.00 85.62 303 LEU A CA 1
ATOM 2359 C C . LEU A 1 303 ? -9.298 11.665 8.392 1.00 85.62 303 LEU A C 1
ATOM 2361 O O . LEU A 1 303 ? -8.418 12.343 7.859 1.00 85.62 303 LEU A O 1
ATOM 2365 N N . VAL A 1 304 ? -9.092 10.387 8.740 1.00 88.62 304 VAL A N 1
ATOM 2366 C CA . VAL A 1 304 ? -7.826 9.677 8.482 1.00 88.62 304 VAL A CA 1
ATOM 2367 C C . VAL A 1 304 ? -7.535 9.608 6.986 1.00 88.62 304 VAL A C 1
ATOM 2369 O O . VAL A 1 304 ? -6.412 9.896 6.581 1.00 88.62 304 VAL A O 1
ATOM 2372 N N . PHE A 1 305 ? -8.525 9.273 6.160 1.00 90.38 305 PHE A N 1
ATOM 2373 C CA . PHE A 1 305 ? -8.388 9.231 4.704 1.00 90.38 305 PHE A CA 1
ATOM 2374 C C . PHE A 1 305 ? -7.920 10.583 4.144 1.00 90.38 305 PHE A C 1
ATOM 2376 O O . PHE A 1 305 ? -6.915 10.638 3.436 1.00 90.38 305 PHE A O 1
ATOM 2383 N N . GLY A 1 306 ? -8.584 11.681 4.523 1.00 86.75 306 GLY A N 1
ATOM 2384 C CA . GLY A 1 306 ? -8.252 13.032 4.063 1.00 86.75 306 GLY A CA 1
ATOM 2385 C C . GLY A 1 306 ? -6.865 13.497 4.509 1.00 86.75 306 GLY A C 1
ATOM 2386 O O . GLY A 1 306 ? -6.079 13.970 3.687 1.00 86.75 306 GLY A O 1
ATOM 2387 N N . ILE A 1 307 ? -6.521 13.297 5.784 1.00 82.69 307 ILE A N 1
ATOM 2388 C CA . ILE A 1 307 ? -5.176 13.605 6.294 1.00 82.69 307 ILE A CA 1
ATOM 2389 C C . ILE A 1 307 ? -4.137 12.767 5.556 1.00 82.69 307 ILE A C 1
ATOM 2391 O O . ILE A 1 307 ? -3.112 13.290 5.128 1.00 82.69 307 ILE A O 1
ATOM 2395 N N . THR A 1 308 ? -4.414 11.485 5.325 1.00 86.38 308 THR A N 1
ATOM 2396 C CA . THR A 1 308 ? -3.470 10.621 4.620 1.00 86.38 308 THR A CA 1
ATOM 2397 C C . THR A 1 308 ? -3.246 11.064 3.174 1.00 86.38 308 THR A C 1
ATOM 2399 O O . THR A 1 308 ? -2.105 11.026 2.717 1.00 86.38 308 THR A O 1
ATOM 2402 N N . ILE A 1 309 ? -4.277 11.542 2.465 1.00 86.88 309 ILE A N 1
ATOM 2403 C CA . ILE A 1 309 ? -4.112 12.113 1.117 1.00 86.88 309 ILE A CA 1
ATOM 2404 C C . ILE A 1 309 ? -3.143 13.295 1.143 1.00 86.88 309 ILE A C 1
ATOM 2406 O O . ILE A 1 309 ? -2.235 13.359 0.314 1.00 86.88 309 ILE A O 1
ATOM 2410 N N . ILE A 1 310 ? -3.319 14.208 2.101 1.00 80.75 310 ILE A N 1
ATOM 2411 C CA . ILE A 1 310 ? -2.499 15.421 2.238 1.00 80.75 310 ILE A CA 1
ATOM 2412 C C . ILE A 1 310 ? -1.061 15.080 2.628 1.00 80.75 310 ILE A C 1
ATOM 2414 O O . ILE A 1 310 ? -0.140 15.802 2.268 1.00 80.75 310 ILE A O 1
ATOM 2418 N N . MET A 1 311 ? -0.869 13.992 3.368 1.00 74.19 311 MET A N 1
ATOM 2419 C CA . MET A 1 311 ? 0.424 13.599 3.908 1.00 74.19 311 MET A CA 1
ATOM 2420 C C . MET A 1 311 ? 1.200 12.603 3.053 1.00 74.19 311 MET A C 1
ATOM 2422 O O . MET A 1 311 ? 2.408 12.505 3.206 1.00 74.19 311 MET A O 1
ATOM 2426 N N . GLY A 1 312 ? 0.540 11.789 2.231 1.00 71.62 312 GLY A N 1
ATOM 2427 C CA . GLY A 1 312 ? 1.192 10.720 1.466 1.00 71.62 312 GLY A CA 1
ATOM 2428 C C . GLY A 1 312 ? 1.690 9.524 2.287 1.00 71.62 312 GLY A C 1
ATOM 2429 O O . GLY A 1 312 ? 2.265 8.599 1.713 1.00 71.62 312 GLY A O 1
ATOM 2430 N N . SER A 1 313 ? 1.457 9.491 3.606 1.00 77.25 313 SER A N 1
ATOM 2431 C CA . SER A 1 313 ? 1.868 8.395 4.496 1.00 77.25 313 SER A CA 1
ATOM 2432 C C . SER A 1 313 ? 0.712 7.887 5.355 1.00 77.25 313 SER A C 1
ATOM 2434 O O . SER A 1 313 ? 0.261 8.567 6.278 1.00 77.25 313 SER A O 1
ATOM 2436 N N . GLY A 1 314 ? 0.272 6.655 5.081 1.00 75.31 314 GLY A N 1
ATOM 2437 C CA . GLY A 1 314 ? -0.778 5.978 5.849 1.00 75.31 314 GLY A CA 1
ATOM 2438 C C . GLY A 1 314 ? -0.360 5.689 7.286 1.00 75.31 314 GLY A C 1
ATOM 2439 O O . GLY A 1 314 ? -1.139 5.917 8.204 1.00 75.31 314 GLY A O 1
ATOM 2440 N N . ILE A 1 315 ? 0.904 5.306 7.499 1.00 77.88 315 ILE A N 1
ATOM 2441 C CA . ILE A 1 315 ? 1.425 4.960 8.828 1.00 77.88 315 ILE A CA 1
ATOM 2442 C C . ILE A 1 315 ? 1.392 6.159 9.775 1.00 77.88 315 ILE A C 1
ATOM 2444 O O . ILE A 1 315 ? 1.019 6.005 10.939 1.00 77.88 315 ILE A O 1
ATOM 2448 N N . ALA A 1 316 ? 1.760 7.352 9.300 1.00 74.12 316 ALA A N 1
ATOM 2449 C CA . ALA A 1 316 ? 1.786 8.549 10.138 1.00 74.12 316 ALA A CA 1
ATOM 2450 C C . ALA A 1 316 ? 0.369 8.960 10.569 1.00 74.12 316 ALA A C 1
ATOM 2452 O O . ALA A 1 316 ? 0.100 9.062 11.768 1.00 74.12 316 ALA A O 1
ATOM 2453 N N . ALA A 1 317 ? -0.543 9.134 9.605 1.00 77.62 317 ALA A N 1
ATOM 2454 C CA . ALA A 1 317 ? -1.931 9.524 9.859 1.00 77.62 317 ALA A CA 1
ATOM 2455 C C . ALA A 1 317 ? -2.661 8.512 10.757 1.00 77.62 317 ALA A C 1
ATOM 2457 O O . ALA A 1 317 ? -3.333 8.890 11.722 1.00 77.62 317 ALA A O 1
ATOM 2458 N N . PHE A 1 318 ? -2.462 7.219 10.493 1.00 85.38 318 PHE A N 1
ATOM 2459 C CA . PHE A 1 318 ? -3.020 6.151 11.309 1.00 85.38 318 PHE A CA 1
ATOM 2460 C C . PHE A 1 318 ? -2.440 6.135 12.727 1.00 85.38 318 PHE A C 1
ATOM 2462 O O . PHE A 1 318 ? -3.189 5.996 13.689 1.00 85.38 318 PHE A O 1
ATOM 2469 N N . SER A 1 319 ? -1.131 6.348 12.895 1.00 80.38 319 SER A N 1
ATOM 2470 C CA . SER A 1 319 ? -0.496 6.367 14.223 1.00 80.38 319 SER A CA 1
ATOM 2471 C C . SER A 1 319 ? -1.037 7.473 15.127 1.00 80.38 319 SER A C 1
ATOM 2473 O O . SER A 1 319 ? -1.206 7.264 16.328 1.00 80.38 319 SER A O 1
ATOM 2475 N N . ALA A 1 320 ? -1.349 8.634 14.561 1.00 75.94 320 ALA A N 1
ATOM 2476 C CA . ALA A 1 320 ? -1.922 9.749 15.303 1.00 75.94 320 ALA A CA 1
ATOM 2477 C C . ALA A 1 320 ? -3.342 9.463 15.805 1.00 75.94 320 ALA A C 1
ATOM 2479 O O . ALA A 1 320 ? -3.626 9.585 16.997 1.00 75.94 320 ALA A O 1
ATOM 2480 N N . ILE A 1 321 ? -4.236 9.080 14.894 1.00 79.88 321 ILE A N 1
ATOM 2481 C CA . ILE A 1 321 ? -5.676 9.016 15.178 1.00 79.88 321 ILE A CA 1
ATOM 2482 C C . ILE A 1 321 ? -6.087 7.626 15.667 1.00 79.88 321 ILE A C 1
ATOM 2484 O O . ILE A 1 321 ? -6.984 7.508 16.499 1.00 79.88 321 ILE A O 1
ATOM 2488 N N . GLY A 1 322 ? -5.389 6.575 15.241 1.00 85.12 322 GLY A N 1
ATOM 2489 C CA . GLY A 1 322 ? -5.612 5.206 15.700 1.00 85.12 322 GLY A CA 1
ATOM 2490 C C . GLY A 1 322 ? -5.419 5.056 17.210 1.00 85.12 322 GLY A C 1
ATOM 2491 O O . GLY A 1 322 ? -6.219 4.391 17.859 1.00 85.12 322 GLY A O 1
ATOM 2492 N N . ASN A 1 323 ? -4.450 5.762 17.807 1.00 82.31 323 ASN A N 1
ATOM 2493 C CA . ASN A 1 323 ? -4.286 5.803 19.267 1.00 82.31 323 ASN A CA 1
ATOM 2494 C C . ASN A 1 323 ? -5.463 6.497 19.973 1.00 82.31 323 ASN A C 1
ATOM 2496 O O . ASN A 1 323 ? -5.894 6.067 21.042 1.00 82.31 323 ASN A O 1
ATOM 2500 N N . ILE A 1 324 ? -6.006 7.565 19.383 1.00 81.69 324 ILE A N 1
ATOM 2501 C CA . ILE A 1 324 ? -7.192 8.257 19.910 1.00 81.69 324 ILE A CA 1
ATOM 2502 C C . ILE A 1 324 ? -8.399 7.310 19.855 1.00 81.69 324 ILE A C 1
ATOM 2504 O O . ILE A 1 324 ? -9.089 7.137 20.858 1.00 81.69 324 ILE A O 1
ATOM 2508 N N . ALA A 1 325 ? -8.604 6.634 18.722 1.00 83.94 325 ALA A N 1
ATOM 2509 C CA . ALA A 1 325 ? -9.676 5.660 18.529 1.00 83.94 325 ALA A CA 1
ATOM 2510 C C . ALA A 1 325 ? -9.557 4.450 19.473 1.00 83.94 325 ALA A C 1
ATOM 2512 O O . ALA A 1 325 ? -10.550 4.024 20.063 1.00 83.94 325 ALA A O 1
ATOM 2513 N N . ALA A 1 326 ? -8.345 3.932 19.680 1.00 86.94 326 ALA A N 1
ATOM 2514 C CA . ALA A 1 326 ? -8.091 2.831 20.605 1.00 86.94 326 ALA A CA 1
ATOM 2515 C C . ALA A 1 326 ? -8.421 3.194 22.060 1.00 86.94 326 ALA A C 1
ATOM 2517 O O . ALA A 1 326 ? -9.004 2.380 22.772 1.00 86.94 326 ALA A O 1
ATOM 2518 N N . ASN A 1 327 ? -8.108 4.422 22.484 1.00 83.00 327 ASN A N 1
ATOM 2519 C CA . ASN A 1 327 ? -8.447 4.929 23.818 1.00 83.00 327 ASN A CA 1
ATOM 2520 C C . ASN A 1 327 ? -9.938 5.277 23.968 1.00 83.00 327 ASN A C 1
ATOM 2522 O O . ASN A 1 327 ? -10.465 5.307 25.083 1.00 83.00 327 ASN A O 1
ATOM 2526 N N . LEU A 1 328 ? -10.619 5.560 22.857 1.00 80.06 328 LEU A N 1
ATOM 2527 C CA . LEU A 1 328 ? -12.047 5.862 22.820 1.00 80.06 328 LEU A CA 1
ATOM 2528 C C . LEU A 1 328 ? -12.911 4.599 22.923 1.00 80.06 328 LEU A C 1
ATOM 2530 O O . LEU A 1 328 ? -13.933 4.616 23.605 1.00 80.06 328 LEU A O 1
ATOM 2534 N N . ALA A 1 329 ? -12.508 3.503 22.280 1.00 83.50 329 ALA A N 1
ATOM 2535 C CA . ALA A 1 329 ? -13.311 2.283 22.196 1.00 83.50 329 ALA A CA 1
ATOM 2536 C C . ALA A 1 329 ? -13.779 1.721 23.559 1.00 83.50 329 ALA A C 1
ATOM 2538 O O . ALA A 1 329 ? -14.981 1.475 23.694 1.00 83.50 329 ALA A O 1
ATOM 2539 N N . PRO A 1 330 ? -12.926 1.607 24.603 1.00 82.75 330 PRO A N 1
ATOM 2540 C CA . PRO A 1 330 ? -13.373 1.170 25.926 1.00 82.75 330 PRO A CA 1
ATOM 2541 C C . PRO A 1 330 ? -14.419 2.099 26.552 1.00 82.75 330 PRO A C 1
ATOM 2543 O O . PRO A 1 330 ? -15.340 1.624 27.211 1.00 82.75 330 PRO A O 1
ATOM 2546 N N . LYS A 1 331 ? -14.325 3.418 26.313 1.00 81.00 331 LYS A N 1
ATOM 2547 C CA . LYS A 1 331 ? -15.299 4.408 26.814 1.00 81.00 331 LYS A CA 1
ATOM 2548 C C . LYS A 1 331 ? -16.667 4.273 26.141 1.00 81.00 331 LYS A C 1
ATOM 2550 O O . LYS A 1 331 ? -17.670 4.662 26.725 1.00 81.00 331 LYS A O 1
ATOM 2555 N N . LEU A 1 332 ? -16.699 3.716 24.931 1.00 78.12 332 LEU A N 1
ATOM 2556 C CA . LEU A 1 332 ? -17.919 3.409 24.182 1.00 78.12 332 LEU A CA 1
ATOM 2557 C C . LEU A 1 332 ? -18.423 1.972 24.422 1.00 78.12 332 LEU A C 1
ATOM 2559 O O . LEU A 1 332 ? -19.402 1.566 23.804 1.00 78.12 332 LEU A O 1
ATOM 2563 N N . GLY A 1 333 ? -17.767 1.187 25.288 1.00 80.88 333 GLY A N 1
ATOM 2564 C CA . GLY A 1 333 ? -18.158 -0.196 25.586 1.00 80.88 333 GLY A CA 1
ATOM 2565 C C . GLY A 1 333 ? -17.915 -1.191 24.443 1.00 80.88 333 GLY A C 1
ATOM 2566 O O . GLY A 1 333 ? -18.526 -2.258 24.423 1.00 80.88 333 GLY A O 1
ATOM 2567 N N . ILE A 1 334 ? -17.039 -0.862 23.487 1.00 86.06 334 ILE A N 1
ATOM 2568 C CA . ILE A 1 334 ? -16.739 -1.693 22.309 1.00 86.06 334 ILE A CA 1
ATOM 2569 C C . ILE A 1 334 ? -15.272 -2.135 22.285 1.00 86.06 334 ILE A C 1
ATOM 2571 O O . ILE A 1 334 ? -14.401 -1.526 22.904 1.00 86.06 334 ILE A O 1
ATOM 2575 N N . LYS A 1 335 ? -14.974 -3.198 21.529 1.00 87.62 335 LYS A N 1
ATOM 2576 C CA . LYS A 1 335 ? -13.591 -3.646 21.303 1.00 87.62 335 LYS A CA 1
ATOM 2577 C C . LYS A 1 335 ? -12.827 -2.622 20.457 1.00 87.62 335 LYS A C 1
ATOM 2579 O O . LYS A 1 335 ? -13.339 -2.185 19.428 1.00 87.62 335 LYS A O 1
ATOM 2584 N N . SER A 1 336 ? -11.573 -2.328 20.810 1.00 88.94 336 SER A N 1
ATOM 2585 C CA . SER A 1 336 ? -10.730 -1.354 20.094 1.00 88.94 336 SER A CA 1
ATOM 2586 C C . SER A 1 336 ? -10.568 -1.646 18.606 1.00 88.94 336 SER A C 1
ATOM 2588 O O . SER A 1 336 ? -10.584 -0.721 17.799 1.00 88.94 336 SER A O 1
ATOM 2590 N N . ILE A 1 337 ? -10.521 -2.923 18.218 1.00 89.06 337 ILE A N 1
ATOM 2591 C CA . ILE A 1 337 ? -10.414 -3.329 16.810 1.00 89.06 337 ILE A CA 1
ATOM 2592 C C . ILE A 1 337 ? -11.565 -2.802 15.935 1.00 89.06 337 ILE A C 1
ATOM 2594 O O . ILE A 1 337 ? -11.346 -2.520 14.763 1.00 89.06 337 ILE A O 1
ATOM 2598 N N . ILE A 1 338 ? -12.762 -2.597 16.501 1.00 88.38 338 ILE A N 1
ATOM 2599 C CA . ILE A 1 338 ? -13.949 -2.127 15.765 1.00 88.38 338 ILE A CA 1
ATOM 2600 C C . ILE A 1 338 ? -13.768 -0.682 15.280 1.00 88.38 338 ILE A C 1
ATOM 2602 O O . ILE A 1 338 ? -14.268 -0.333 14.214 1.00 88.38 338 ILE A O 1
ATOM 2606 N N . LEU A 1 339 ? -13.034 0.148 16.030 1.00 88.69 339 LEU A N 1
ATOM 2607 C CA . LEU A 1 339 ? -12.695 1.508 15.603 1.00 88.69 339 LEU A CA 1
ATOM 2608 C C . LEU A 1 339 ? -11.366 1.556 14.851 1.00 88.69 339 LEU A C 1
ATOM 2610 O O . LEU A 1 339 ? -11.235 2.288 13.878 1.00 88.69 339 LEU A O 1
ATOM 2614 N N . VAL A 1 340 ? -10.368 0.791 15.290 1.00 91.25 340 VAL A N 1
ATOM 2615 C CA . VAL A 1 340 ? -9.005 0.906 14.758 1.00 91.25 340 VAL A CA 1
ATOM 2616 C C . VAL A 1 340 ? -8.882 0.295 13.355 1.00 91.25 340 VAL A C 1
ATOM 2618 O O . VAL A 1 340 ? -8.204 0.878 12.513 1.00 91.25 340 VAL A O 1
ATOM 2621 N N . LEU A 1 341 ? -9.553 -0.826 13.062 1.00 91.50 341 LEU A N 1
ATOM 2622 C CA . LEU A 1 341 ? -9.443 -1.488 11.754 1.00 91.50 341 LEU A CA 1
ATOM 2623 C C . LEU A 1 341 ? -9.984 -0.632 10.590 1.00 91.50 341 LEU A C 1
ATOM 2625 O O . LEU A 1 341 ? -9.274 -0.486 9.598 1.00 91.50 341 LEU A O 1
ATOM 2629 N N . PRO A 1 342 ? -11.179 -0.010 10.668 1.00 91.50 342 PRO A N 1
ATOM 2630 C CA . PRO A 1 342 ? -11.635 0.898 9.613 1.00 91.50 342 PRO A CA 1
ATOM 2631 C C . PRO A 1 342 ? -10.677 2.068 9.365 1.00 91.50 342 PRO A C 1
ATOM 2633 O O . PRO A 1 342 ? -10.479 2.471 8.222 1.00 91.50 342 PRO A O 1
ATOM 2636 N N . LEU A 1 343 ? -10.046 2.583 10.424 1.00 91.88 343 LEU A N 1
ATOM 2637 C CA . LEU A 1 343 ? -9.066 3.664 10.335 1.00 91.88 343 LEU A CA 1
ATOM 2638 C C . LEU A 1 343 ? -7.777 3.200 9.647 1.00 91.88 343 LEU A C 1
ATOM 2640 O O . LEU A 1 343 ? -7.199 3.958 8.866 1.00 91.88 343 LEU A O 1
ATOM 2644 N N . GLU A 1 344 ? -7.339 1.967 9.909 1.00 91.06 344 GLU A N 1
ATOM 2645 C CA . GLU A 1 344 ? -6.215 1.352 9.203 1.00 91.06 344 GLU A CA 1
ATOM 2646 C C . GLU A 1 344 ? -6.517 1.290 7.704 1.00 91.06 344 GLU A C 1
ATOM 2648 O O . GLU A 1 344 ? -5.789 1.901 6.919 1.00 91.06 344 GLU A O 1
ATOM 2653 N N . ILE A 1 345 ? -7.649 0.700 7.311 1.00 90.38 345 ILE A N 1
ATOM 2654 C CA . ILE A 1 345 ? -8.081 0.604 5.908 1.00 90.38 345 ILE A CA 1
ATOM 2655 C C . ILE A 1 345 ? -8.205 1.996 5.268 1.00 90.38 345 ILE A C 1
ATOM 2657 O O . ILE A 1 345 ? -7.711 2.217 4.161 1.00 90.38 345 ILE A O 1
ATOM 2661 N N . ALA A 1 346 ? -8.803 2.962 5.969 1.00 91.44 346 ALA A N 1
ATOM 2662 C CA . ALA A 1 346 ? -8.955 4.330 5.480 1.00 91.44 346 ALA A CA 1
ATOM 2663 C C . ALA A 1 346 ? -7.605 5.018 5.234 1.00 91.44 346 ALA A C 1
ATOM 2665 O O . ALA A 1 346 ? -7.446 5.728 4.239 1.00 91.44 346 ALA A O 1
ATOM 2666 N N . SER A 1 347 ? -6.609 4.773 6.090 1.00 90.19 347 SER A N 1
ATOM 2667 C CA . SER A 1 347 ? -5.246 5.265 5.864 1.00 90.19 347 SER A CA 1
ATOM 2668 C C . SER A 1 347 ? -4.617 4.629 4.619 1.00 90.19 347 SER A C 1
ATOM 2670 O O . SER A 1 347 ? -3.950 5.297 3.833 1.00 90.19 347 SER A O 1
ATOM 2672 N N . CYS A 1 348 ? -4.876 3.347 4.368 1.00 88.00 348 CYS A N 1
ATOM 2673 C CA . CYS A 1 348 ? -4.326 2.637 3.216 1.00 88.00 348 CYS A CA 1
ATOM 2674 C C . CYS A 1 348 ? -4.900 3.180 1.905 1.00 88.00 348 CYS A C 1
ATOM 2676 O O . CYS A 1 348 ? -4.152 3.489 0.974 1.00 88.00 348 CYS A O 1
ATOM 2678 N N . LEU A 1 349 ? -6.221 3.370 1.869 1.00 89.88 349 LEU A N 1
ATOM 2679 C CA . LEU A 1 349 ? -6.925 3.977 0.741 1.00 89.88 349 LEU A CA 1
ATOM 2680 C C . LEU A 1 349 ? -6.491 5.433 0.531 1.00 89.88 349 LEU A C 1
ATOM 2682 O O . LEU A 1 349 ? -6.209 5.838 -0.595 1.00 89.88 349 LEU A O 1
ATOM 2686 N N . GLY A 1 350 ? -6.357 6.207 1.611 1.00 89.69 350 GLY A N 1
ATOM 2687 C CA . GLY A 1 350 ? -5.911 7.598 1.537 1.00 89.69 350 GLY A CA 1
ATOM 2688 C C . GLY A 1 350 ? -4.490 7.727 0.987 1.00 89.69 350 GLY A C 1
ATOM 2689 O O . GLY A 1 350 ? -4.209 8.627 0.198 1.00 89.69 350 GLY A O 1
ATOM 2690 N N . ARG A 1 351 ? -3.595 6.787 1.323 1.00 86.56 351 ARG A N 1
ATOM 2691 C CA . ARG A 1 351 ? -2.239 6.746 0.754 1.00 86.56 351 ARG A CA 1
ATOM 2692 C C . ARG A 1 351 ? -2.265 6.392 -0.731 1.00 86.56 351 ARG A C 1
ATOM 2694 O O . ARG A 1 351 ? -1.548 7.021 -1.503 1.00 86.56 351 ARG A O 1
ATOM 2701 N N . ALA A 1 352 ? -3.090 5.427 -1.139 1.00 85.81 352 ALA A N 1
ATOM 2702 C CA . ALA A 1 352 ? -3.254 5.065 -2.550 1.00 85.81 352 ALA A CA 1
ATOM 2703 C C . ALA A 1 352 ? -3.841 6.214 -3.397 1.00 85.81 352 ALA A C 1
ATOM 2705 O O . ALA A 1 352 ? -3.540 6.320 -4.585 1.00 85.81 352 ALA A O 1
ATOM 2706 N N . ALA A 1 353 ? -4.625 7.097 -2.773 1.00 88.56 353 ALA A N 1
ATOM 2707 C CA . ALA A 1 353 ? -5.196 8.301 -3.372 1.00 88.56 353 ALA A CA 1
ATOM 2708 C C . ALA A 1 353 ? -4.271 9.538 -3.325 1.00 88.56 353 ALA A C 1
ATOM 2710 O O . ALA A 1 353 ? -4.632 10.592 -3.851 1.00 88.56 353 ALA A O 1
ATOM 2711 N N . SER A 1 354 ? -3.089 9.449 -2.706 1.00 86.00 3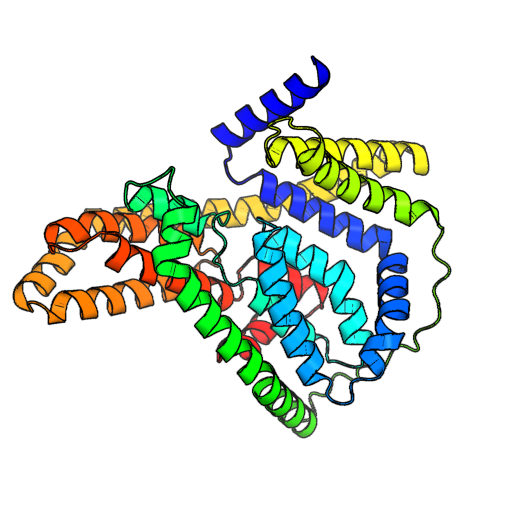54 SER A N 1
ATOM 2712 C CA . SER A 1 354 ? -2.212 10.606 -2.508 1.00 86.00 354 SER A CA 1
ATOM 2713 C C . SER A 1 354 ? -1.204 10.791 -3.652 1.00 86.00 354 SER A C 1
ATOM 2715 O O . SER A 1 354 ? -0.391 9.896 -3.897 1.00 86.00 354 SER A O 1
ATOM 2717 N N . PRO A 1 355 ? -1.148 11.967 -4.310 1.00 79.25 355 PRO A N 1
ATOM 2718 C CA . PRO A 1 355 ? -0.175 12.236 -5.374 1.00 79.25 355 PRO A CA 1
ATOM 2719 C C . PRO A 1 355 ? 1.260 12.393 -4.858 1.00 79.25 355 PRO A C 1
ATOM 2721 O O . PRO A 1 355 ? 2.201 12.332 -5.643 1.00 79.25 355 PRO A O 1
ATOM 2724 N N . ILE A 1 356 ? 1.429 12.591 -3.550 1.00 75.25 356 ILE A N 1
ATOM 2725 C CA . ILE A 1 356 ? 2.733 12.734 -2.898 1.00 75.25 356 ILE A CA 1
ATOM 2726 C C . ILE A 1 356 ? 3.158 11.461 -2.153 1.00 75.25 356 ILE A C 1
ATOM 2728 O O . ILE A 1 356 ? 4.189 11.457 -1.484 1.00 75.25 356 ILE A O 1
ATOM 2732 N N . ALA A 1 357 ? 2.385 10.372 -2.247 1.00 78.44 357 ALA A N 1
ATOM 2733 C CA . ALA A 1 357 ? 2.810 9.092 -1.694 1.00 78.44 357 ALA A CA 1
ATOM 2734 C C . ALA A 1 357 ? 4.089 8.618 -2.395 1.00 78.44 357 ALA A C 1
ATOM 2736 O O . ALA A 1 357 ? 4.157 8.593 -3.624 1.00 78.44 357 ALA A O 1
ATOM 2737 N N . GLY A 1 358 ? 5.087 8.178 -1.621 1.00 70.94 358 GLY A N 1
ATOM 2738 C CA . GLY A 1 358 ? 6.384 7.750 -2.165 1.00 70.94 358 GLY A CA 1
ATOM 2739 C C . GLY A 1 358 ? 6.267 6.656 -3.233 1.00 70.94 358 GLY A C 1
ATOM 2740 O O . GLY A 1 358 ? 6.987 6.673 -4.226 1.00 70.94 358 GLY A O 1
ATOM 2741 N N . SER A 1 359 ? 5.285 5.763 -3.088 1.00 75.00 359 SER A N 1
ATOM 2742 C CA . SER A 1 359 ? 4.931 4.753 -4.088 1.00 75.00 359 SER A CA 1
ATOM 2743 C C . SER A 1 359 ? 4.510 5.346 -5.436 1.00 75.00 359 SER A C 1
ATOM 2745 O O . SER A 1 359 ? 4.914 4.858 -6.490 1.00 75.00 359 SER A O 1
ATOM 2747 N N . ILE A 1 360 ? 3.700 6.403 -5.403 1.00 80.75 360 ILE A N 1
ATOM 2748 C CA . ILE A 1 360 ? 3.185 7.095 -6.587 1.00 80.75 360 ILE A CA 1
ATOM 2749 C C . ILE A 1 360 ? 4.281 7.944 -7.220 1.00 80.75 360 ILE A C 1
ATOM 2751 O O . ILE A 1 360 ? 4.433 7.912 -8.437 1.00 80.75 360 ILE A O 1
ATOM 2755 N N . LEU A 1 361 ? 5.081 8.639 -6.410 1.00 70.06 361 LEU A N 1
ATOM 2756 C CA . LEU A 1 361 ? 6.223 9.420 -6.886 1.00 70.06 361 LEU A CA 1
ATOM 2757 C C . LEU A 1 361 ? 7.258 8.536 -7.592 1.00 70.06 361 LEU A C 1
ATOM 2759 O O . LEU A 1 361 ? 7.739 8.909 -8.659 1.00 70.06 361 LEU A O 1
ATOM 2763 N N . ALA A 1 362 ? 7.540 7.341 -7.061 1.00 67.50 362 ALA A N 1
ATOM 2764 C CA . ALA A 1 362 ? 8.431 6.378 -7.707 1.00 67.50 362 ALA A CA 1
ATOM 2765 C C . ALA A 1 362 ? 7.892 5.918 -9.074 1.00 67.50 362 ALA A C 1
ATOM 2767 O O . ALA A 1 362 ? 8.619 5.931 -10.065 1.00 67.50 362 ALA A O 1
ATOM 2768 N N . LEU A 1 363 ? 6.603 5.565 -9.152 1.00 73.94 363 LEU A N 1
ATOM 2769 C CA . LEU A 1 363 ? 5.947 5.171 -10.406 1.00 73.94 363 LEU A CA 1
ATOM 2770 C C . LEU A 1 363 ? 5.903 6.316 -11.430 1.00 73.94 363 LEU A C 1
ATOM 2772 O O . LEU A 1 363 ? 6.147 6.097 -12.617 1.00 73.94 363 LEU A O 1
ATOM 2776 N N . ALA A 1 364 ? 5.609 7.531 -10.969 1.00 68.38 364 ALA A N 1
ATOM 2777 C CA . ALA A 1 364 ? 5.548 8.739 -11.780 1.00 68.38 364 ALA A CA 1
ATOM 2778 C C . ALA A 1 364 ? 6.923 9.117 -12.339 1.00 68.38 364 ALA A C 1
ATOM 2780 O O . ALA A 1 364 ? 7.058 9.315 -13.546 1.00 68.38 364 ALA A O 1
ATOM 2781 N N . GLY A 1 365 ? 7.953 9.136 -11.487 1.00 60.97 365 GLY A N 1
ATOM 2782 C CA . GLY A 1 365 ? 9.333 9.401 -11.895 1.00 60.97 365 GLY A CA 1
ATOM 2783 C C . GLY A 1 365 ? 9.838 8.369 -12.899 1.00 60.97 365 GLY A C 1
ATOM 2784 O O . GLY A 1 365 ? 10.427 8.728 -13.916 1.00 60.97 365 GLY A O 1
ATOM 2785 N N . PHE A 1 366 ? 9.517 7.095 -12.669 1.00 66.81 366 PHE A N 1
ATOM 2786 C CA . PHE A 1 366 ? 9.882 6.005 -13.566 1.00 66.81 366 PHE A CA 1
ATOM 2787 C C . PHE A 1 366 ? 9.236 6.131 -14.951 1.00 66.81 366 PHE A C 1
ATOM 2789 O O . PHE A 1 366 ? 9.917 6.039 -15.973 1.00 66.81 366 PHE A O 1
ATOM 2796 N N . ALA A 1 367 ? 7.918 6.338 -15.000 1.00 68.69 367 ALA A N 1
ATOM 2797 C CA . ALA A 1 367 ? 7.188 6.446 -16.261 1.00 68.69 367 ALA A CA 1
ATOM 2798 C C . ALA A 1 367 ? 7.298 7.838 -16.905 1.00 68.69 367 ALA A C 1
ATOM 2800 O O . ALA A 1 367 ? 6.770 8.031 -17.996 1.00 68.69 367 ALA A O 1
ATOM 2801 N N . LYS A 1 368 ? 7.985 8.790 -16.254 1.00 69.62 368 LYS A N 1
ATOM 2802 C CA . LYS A 1 368 ? 8.062 10.208 -16.646 1.00 69.62 368 LYS A CA 1
ATOM 2803 C C . LYS A 1 368 ? 6.676 10.842 -16.813 1.00 69.62 368 LYS A C 1
ATOM 2805 O O . LYS A 1 368 ? 6.440 11.618 -17.735 1.00 69.62 368 LYS A O 1
ATOM 2810 N N . LEU A 1 369 ? 5.760 10.494 -15.912 1.00 76.25 369 LEU A N 1
ATOM 2811 C CA . LEU A 1 369 ? 4.379 10.973 -15.889 1.00 76.25 369 LEU A CA 1
ATOM 2812 C C . LEU A 1 369 ? 4.149 11.901 -14.698 1.00 76.25 369 LEU A C 1
ATOM 2814 O O . LEU A 1 369 ? 4.838 11.825 -13.684 1.00 76.25 369 LEU A O 1
ATOM 2818 N N . GLU A 1 370 ? 3.130 12.750 -14.793 1.00 74.94 370 GLU A N 1
ATOM 2819 C CA . GLU A 1 370 ? 2.680 13.546 -13.654 1.00 74.94 370 GLU A CA 1
ATOM 2820 C C . GLU A 1 370 ? 2.035 12.628 -12.588 1.00 74.94 370 GLU A C 1
ATOM 2822 O O . GLU A 1 370 ? 1.119 11.865 -12.923 1.00 74.94 370 GLU A O 1
ATOM 2827 N N . PRO A 1 371 ? 2.422 12.714 -11.297 1.00 74.69 371 PRO A N 1
ATOM 2828 C CA . PRO A 1 371 ? 1.811 11.919 -10.224 1.00 74.69 371 PRO A CA 1
ATOM 2829 C C . PRO A 1 371 ? 0.285 12.053 -10.166 1.00 74.69 371 PRO A C 1
ATOM 2831 O O . PRO A 1 371 ? -0.439 11.074 -9.974 1.00 74.69 371 PRO A O 1
ATOM 2834 N N . LEU A 1 372 ? -0.226 13.263 -10.409 1.00 84.81 372 LEU A N 1
ATOM 2835 C CA . LEU A 1 372 ? -1.658 13.544 -10.415 1.00 84.81 372 LEU A CA 1
ATOM 2836 C C . LEU A 1 372 ? -2.393 12.825 -11.557 1.00 84.81 372 LEU A C 1
ATOM 2838 O O . LEU A 1 372 ? -3.561 12.468 -11.401 1.00 84.81 372 LEU A O 1
ATOM 2842 N N . ALA A 1 373 ? -1.733 12.577 -12.691 1.00 85.50 373 ALA A N 1
ATOM 2843 C CA . ALA A 1 373 ? -2.322 11.827 -13.797 1.00 85.50 373 ALA A CA 1
ATOM 2844 C C . ALA A 1 373 ? -2.544 10.351 -13.426 1.00 85.50 373 ALA A C 1
ATOM 2846 O O . ALA A 1 373 ? -3.559 9.770 -13.818 1.00 85.50 373 ALA A O 1
ATOM 2847 N N . ILE A 1 374 ? -1.645 9.773 -12.621 1.00 86.69 374 ILE A N 1
ATOM 2848 C CA . ILE A 1 374 ? -1.800 8.420 -12.067 1.00 86.69 374 ILE A CA 1
ATOM 2849 C C . ILE A 1 374 ? -2.984 8.398 -11.094 1.00 86.69 374 ILE A C 1
ATOM 2851 O O . ILE A 1 374 ? -3.884 7.574 -11.258 1.00 86.69 374 ILE A O 1
ATOM 2855 N N . ILE A 1 375 ? -3.033 9.349 -10.152 1.00 89.56 375 ILE A N 1
ATOM 2856 C CA . ILE A 1 375 ? -4.104 9.434 -9.146 1.00 89.56 375 ILE A CA 1
ATOM 2857 C C . ILE A 1 375 ? -5.478 9.646 -9.776 1.00 89.56 375 ILE A C 1
ATOM 2859 O O . ILE A 1 375 ? -6.435 8.987 -9.387 1.00 89.56 375 ILE A O 1
ATOM 2863 N N . LYS A 1 376 ? -5.603 10.501 -10.796 1.00 88.69 376 LYS A N 1
ATOM 2864 C CA . LYS A 1 376 ? -6.881 10.705 -11.504 1.00 88.69 376 LYS A CA 1
ATOM 2865 C C . LYS A 1 376 ? -7.443 9.412 -12.098 1.00 88.69 376 LYS A C 1
ATOM 2867 O O . LYS A 1 376 ? -8.657 9.304 -12.261 1.00 88.69 376 LYS A O 1
ATOM 2872 N N . ARG A 1 377 ? -6.581 8.448 -12.441 1.00 88.12 377 ARG A N 1
ATOM 2873 C CA . ARG A 1 377 ? -7.012 7.136 -12.932 1.00 88.12 377 ARG A CA 1
ATOM 2874 C C . ARG A 1 377 ? -7.314 6.159 -11.812 1.00 88.12 377 ARG A C 1
ATOM 2876 O O . ARG A 1 377 ? -8.217 5.357 -12.001 1.00 88.12 377 ARG A O 1
ATOM 2883 N N . THR A 1 378 ? -6.601 6.208 -10.693 1.00 89.00 378 THR A N 1
ATOM 2884 C CA . THR A 1 378 ? -6.785 5.236 -9.608 1.00 89.00 378 THR A CA 1
ATOM 2885 C C . THR A 1 378 ? -7.829 5.636 -8.581 1.00 89.00 378 THR A C 1
ATOM 2887 O O . THR A 1 378 ? -8.480 4.751 -8.062 1.00 89.00 378 THR A O 1
ATOM 2890 N N . LEU A 1 379 ? -8.033 6.928 -8.319 1.00 87.31 379 LEU A N 1
ATOM 2891 C CA . LEU A 1 379 ? -8.953 7.434 -7.291 1.00 87.31 379 LEU A CA 1
ATOM 2892 C C . LEU A 1 379 ? -10.403 6.905 -7.389 1.00 87.31 379 LEU A C 1
ATOM 2894 O O . LEU A 1 379 ? -11.019 6.742 -6.341 1.00 87.31 379 LEU A O 1
ATOM 2898 N N . PRO A 1 380 ? -10.989 6.670 -8.584 1.00 85.69 380 PRO A N 1
ATOM 2899 C CA . PRO A 1 380 ? -12.349 6.128 -8.679 1.00 85.69 380 PRO A CA 1
ATOM 2900 C C . PRO A 1 380 ? -12.489 4.640 -8.318 1.00 85.69 380 PRO A C 1
ATOM 2902 O O . PRO A 1 380 ? -13.621 4.176 -8.189 1.00 85.69 380 PRO A O 1
ATOM 2905 N N . LEU A 1 381 ? -11.374 3.901 -8.248 1.00 81.88 381 LEU A N 1
ATOM 2906 C CA . LEU A 1 381 ? -11.298 2.490 -7.847 1.00 81.88 381 LEU A CA 1
ATOM 2907 C C . LEU A 1 381 ? -11.056 2.400 -6.341 1.00 81.88 381 LEU A C 1
ATOM 2909 O O . LEU A 1 381 ? -11.661 1.495 -5.727 1.00 81.88 381 LEU A O 1
#

Sequence (381 aa):
MCFLDVYKFLSATFAKTLRSWIDYYVCGWVCYIYEAYQCLSSKLAFVANAPLGKIKNKYLILSGTFVVGMMLKIVISSYAELILLLLASIYPVLISLGIRPITAVSVLSLITLDYCPKDGNSINMAKMVGEPDNVVGLFLNYQLWNVVAYVVIIALVIQLYYAYVDKRDRANSSAENVEVAEITNPQCPFFIFYCRGYLLCCYLGHIFAGIKLDVVSANFIAISFCFLIEFIRHRDGKRVSEDIVVVLKAMAEIFVSVVSIIIATSVFAEGIKALGGLEVIVGYLASMGNVAVLLCIIVLSFLVFGITIIMGSGIAAFSAIGNIAANLAPKLGIKSIILVLPLEIASCLGRAASPIAGSILALAGFAKLEPLAIIKRTLPL

Secondary structure (DSSP, 8-state):
-HHHHHHHHHHHHHHHH-TTHHHHHHHHHHHHHHHH-HHHHHHHHHHHHHHHTT-S-HHHHHHHHHHHHHHHHHH---HHHHHHHHHHHTHHHHHHTT--HHHHHHHHHHTT----TTSHHHHHHHHHTT-TT-HHHHIIIIIHHHHHHHHHHHHHHHHHHHHHHHHHHHHTT----------------TTHHHHHHHHHHHHHHHHHS-----HHHHHHHHHHHHHHHHHHHH--HHHHHHHHHHHHHHHHHHHHHHHHHHHHHHHHHHHHHHTTHHHHHHHHHHTSTHHHHHHHHHHHHHHHHHHHHHHS-HHHHHHHHHHHHHHHGGGGTS-HHHHHHHHHHHHHHHHHT-TT-HHHHHHHHHHT--HHHHHHHHTT-